Protein AF-0000000080325469 (afdb_homodimer)

Organism: NCBI:txid1503925

pLDDT: mean 95.27, std 6.87, range [43.38, 98.81]

Foldseek 3Di:
DQDPLLVCCVVPNKDFLVVSCVVVVHDSVVSVVVLVVCVVVVQKDWDFADDDPDDTTIIMHGDPNVVPVDDDCVLVVLLVVLVCCCVPVRPVSSLVVLVVVLVVLLVVLLVQCVVPDDLVSSLVSVQVVCVVVPQNWDWDADPQGMKIKGQHDPNLSNCLSPVSNVVSVQVSVCNNSDVQKDKAWDDDVSVPGSIIMIDIDGD/DQDPLLVCCVVPNKDFLVVSCVVVVHDSVVSVVVLVVCVVVVQKDWDFADDDPDDTTIIMHGDPNNVPVDDDCVLVVLLVVLVCCCVPVRPVSSLVVLVVVLVVLLVVLLVQCVVPDDLVSSLVSVQVVCVVVPQNWDWDQDPQGMKIKGQHDPNLSNCLSPVSNVVSVQVSVCNNSDVQKDKAWDDDVSVPGSIIMIDIDGD

Radius of gyration: 25.51 Å; Cα contacts (8 Å, |Δi|>4): 611; chains: 2; bounding box: 55×70×82 Å

Secondary structure (DSSP, 8-state):
---HHHHHHHHH-SB-HHHHHHHHT--HHHHHHHHHHHHHTTSEEEEEE--SSSSPEEEEEE-HHHHTTS---HHHHHHHHHHHHHHHH-HHHHHHHHHHHHHHHHHHHHHHHTT--SHHHHHHHHHHHHHHTTS-EEEEEETTEEEEEES--TTHHHHHH-THHHHHHHHHHHHHH-TTEEEEEEE-GGGT-SSEEEEEEE-/---HHHHHHHHH-SB-HHHHHHHHT--HHHHHHHHHHHHHTTSEEEEEE--SSSSPEEEEEE-HHHHTTS---HHHHHHHHHHHHHHHH-HHHHHHHHHHHHHHHHHHHHHHHTT--SHHHHHHHHHHHHHHTTS-EEEEEETTEEEEEES--TTHHHHHH-THHHHHHHHHHHHHH-TTEEEEEEE-GGGT-SSEEEEEEE-

Nearest PDB structures (foldseek):
  5hli-assembly1_A  TM=6.309E-01  e=1.092E-02  Staphylococcus epidermidis
  5f7q-assembly1_J  TM=6.310E-01  e=1.286E-02  Listeria monocytogenes EGD-e
  4zzl-assembly1_A  TM=5.904E-01  e=2.922E-02  Pseudomonas aeruginosa
  7el3-assembly1_B  TM=5.893E-01  e=3.443E-02  Acinetobacter baumannii
  3r0a-assembly1_A  TM=5.533E-01  e=2.922E-02  Methanosarcina mazei

Sequence (406 aa):
MTNRFLMLLKTRGALTASAIAQELGMTKEGARLQLLKYTDEGLIQSENESSGVGRPKQLFSLTASGNSKFPDTHAELTVKLISMIRSTLGDNALQAIMDVGEQSGKDRYMNELSSINDLEGRVAKLTEIRSLEGYMAEYSKDDDGYLFVENHCPICAAATSCQGFCSGELNVFRFVLGENVDVNRLDHIVSGDRRCSYRINYKMTNRFLMLLKTRGALTASAIAQELGMTKEGARLQLLKYTDEGLIQSENESSGVGRPKQLFSLTASGNSKFPDTHAELTVKLISMIRSTLGDNALQAIMDVGEQSGKDRYMNELSSINDLEGRVAKLTEIRSLEGYMAEYSKDDDGYLFVENHCPICAAATSCQGFCSGELNVFRFVLGENVDVNRLDHIVSGDRRCSYRINYK

InterPro domains:
  IPR036388 Winged helix-like DNA-binding domain superfamily [G3DSA:1.10.10.10] (2-84)
  IPR036390 Winged helix DNA-binding domain superfamily [SSF46785] (6-181)

Solvent-accessible surface area (backbone atoms only — not comparable to full-atom values): 21518 Å² total; per-residue (Å²): 128,84,52,66,68,56,51,48,29,49,70,69,38,65,38,34,50,61,55,49,7,62,75,69,70,50,49,50,66,58,35,45,53,50,50,50,51,37,33,75,69,48,29,32,44,76,46,74,43,78,60,78,92,66,82,56,47,54,31,35,32,66,28,74,62,32,56,63,73,50,75,64,45,25,47,61,48,36,36,51,50,54,52,39,39,36,76,75,64,26,64,66,50,48,49,53,43,49,50,52,54,29,51,52,48,37,54,54,51,36,66,73,40,65,89,49,87,50,67,67,58,38,52,51,50,50,27,51,53,40,32,74,69,46,19,55,36,45,72,48,78,57,98,79,34,34,46,38,38,26,39,37,63,24,51,46,61,41,32,61,72,37,54,61,56,55,53,33,51,52,51,31,52,39,60,67,68,28,91,62,38,43,69,43,78,74,39,40,41,83,78,72,39,85,30,32,29,29,44,35,28,73,105,128,84,52,66,67,58,52,47,29,49,69,67,38,65,38,33,50,62,58,49,8,62,76,68,70,50,50,51,66,58,35,44,53,51,50,50,51,38,36,74,69,48,29,33,44,74,46,75,43,77,59,78,94,64,79,55,47,53,31,34,31,65,30,75,62,32,56,63,72,51,76,63,46,25,47,61,47,38,36,49,49,54,51,39,40,36,74,73,64,26,63,68,52,48,48,52,43,49,50,53,54,30,51,53,48,38,52,54,50,35,66,74,42,65,89,49,85,50,68,67,58,40,51,52,51,50,29,50,52,39,31,74,70,45,19,56,35,44,72,47,77,57,97,79,34,33,45,39,36,27,39,36,63,26,49,45,61,42,32,60,73,37,54,61,56,54,56,33,51,51,50,31,52,37,60,66,67,29,92,62,37,43,71,42,80,75,41,41,42,81,76,72,39,82,29,33,28,30,44,35,30,73,104

Structure (mmCIF, N/CA/C/O backbone):
data_AF-0000000080325469-model_v1
#
loop_
_entity.id
_entity.type
_entity.pdbx_description
1 polymer 'Contig44, whole genome shotgun sequence'
#
loop_
_atom_site.group_PDB
_atom_site.id
_atom_site.type_symbol
_atom_site.label_atom_id
_atom_site.label_alt_id
_atom_site.label_comp_id
_atom_site.label_asym_id
_atom_site.label_entity_id
_atom_site.label_seq_id
_atom_site.pdbx_PDB_ins_code
_atom_site.Cartn_x
_atom_site.Cartn_y
_atom_site.Cartn_z
_atom_site.occupancy
_atom_site.B_iso_or_equiv
_atom_site.auth_seq_id
_atom_site.auth_comp_id
_atom_site.auth_asym_id
_atom_site.auth_atom_id
_atom_site.pdbx_PDB_model_num
ATOM 1 N N . MET A 1 1 ? -15.852 5.043 -0.235 1 43.72 1 MET A N 1
ATOM 2 C CA . MET A 1 1 ? -16.422 6.031 0.672 1 43.72 1 MET A CA 1
ATOM 3 C C . MET A 1 1 ? -16.016 5.754 2.113 1 43.72 1 MET A C 1
ATOM 5 O O . MET A 1 1 ? -16.266 4.672 2.643 1 43.72 1 MET A O 1
ATOM 9 N N . THR A 1 2 ? -14.953 6.426 2.578 1 58.94 2 THR A N 1
ATOM 10 C CA . THR A 1 2 ? -14.539 6.191 3.959 1 58.94 2 THR A CA 1
ATOM 11 C C . THR A 1 2 ? -15.727 6.355 4.91 1 58.94 2 THR A C 1
ATOM 13 O O . THR A 1 2 ? -16.516 7.297 4.773 1 58.94 2 THR A O 1
ATOM 16 N N . ASN A 1 3 ? -16.016 5.332 5.637 1 86.94 3 ASN A N 1
ATOM 17 C CA . ASN A 1 3 ? -17.047 5.281 6.66 1 86.94 3 ASN A CA 1
ATOM 18 C C . ASN A 1 3 ? -16.922 6.434 7.652 1 86.94 3 ASN A C 1
ATOM 20 O O . ASN A 1 3 ? -15.844 6.645 8.219 1 86.94 3 ASN A O 1
ATOM 24 N N . ARG A 1 4 ? -17.906 7.273 7.672 1 93.5 4 ARG A N 1
ATOM 25 C CA . ARG A 1 4 ? -17.875 8.492 8.469 1 93.5 4 ARG A CA 1
ATOM 26 C C . ARG A 1 4 ? -17.516 8.195 9.922 1 93.5 4 ARG A C 1
ATOM 28 O O . ARG A 1 4 ? -16.922 9.031 10.609 1 93.5 4 ARG A O 1
ATOM 35 N N . PHE A 1 5 ? -17.906 7.035 10.367 1 94.69 5 PHE A N 1
ATOM 36 C CA . PHE A 1 5 ? -17.578 6.633 11.727 1 94.69 5 PHE A CA 1
ATOM 37 C C . PHE A 1 5 ? -16.078 6.434 11.883 1 94.69 5 PHE A C 1
ATOM 39 O O . PHE A 1 5 ? -15.469 6.922 12.844 1 94.69 5 PHE A O 1
ATOM 46 N N . LEU A 1 6 ? -15.523 5.758 10.953 1 95.94 6 LEU A N 1
ATOM 47 C CA . LEU A 1 6 ? -14.086 5.5 11.008 1 95.94 6 LEU A CA 1
ATOM 48 C C . LEU A 1 6 ? -13.297 6.797 10.859 1 95.94 6 LEU A C 1
ATOM 50 O O . LEU A 1 6 ? -12.297 7 11.547 1 95.94 6 LEU A O 1
ATOM 54 N N . MET A 1 7 ? -13.773 7.652 9.93 1 96.5 7 MET A N 1
ATOM 55 C CA . MET A 1 7 ? -13.109 8.938 9.703 1 96.5 7 MET A CA 1
ATOM 56 C C . MET A 1 7 ? -13.109 9.773 10.984 1 96.5 7 MET A C 1
ATOM 58 O O . MET A 1 7 ? -12.094 10.383 11.32 1 96.5 7 MET A O 1
ATOM 62 N N . LEU A 1 8 ? -14.25 9.773 11.648 1 96.75 8 LEU A N 1
ATOM 63 C CA . LEU A 1 8 ? -14.367 10.547 12.883 1 96.75 8 LEU A CA 1
ATOM 64 C C . LEU A 1 8 ? -13.391 10.031 13.938 1 96.75 8 LEU A C 1
ATOM 66 O O . LEU A 1 8 ? -12.664 10.812 14.547 1 96.75 8 LEU A O 1
ATOM 70 N N . LEU A 1 9 ? -13.352 8.758 14.133 1 96.75 9 LEU A N 1
ATOM 71 C CA . LEU A 1 9 ? -12.469 8.164 15.125 1 96.75 9 LEU A CA 1
ATOM 72 C C . LEU A 1 9 ? -11.008 8.352 14.734 1 96.75 9 LEU A C 1
ATOM 74 O O . LEU A 1 9 ? -10.141 8.5 15.602 1 96.75 9 LEU A O 1
ATOM 78 N N . LYS A 1 10 ? -10.711 8.344 13.422 1 96.69 10 LYS A N 1
ATOM 79 C CA . LYS A 1 10 ? -9.359 8.57 12.914 1 96.69 10 LYS A CA 1
ATOM 80 C C . LYS A 1 10 ? -8.875 9.977 13.258 1 96.69 10 LYS A C 1
ATOM 82 O O . LYS A 1 10 ? -7.727 10.156 13.672 1 96.69 10 LYS A O 1
ATOM 87 N N . THR A 1 11 ? -9.719 10.93 13.148 1 95.88 11 THR A N 1
ATOM 88 C CA . THR A 1 11 ? -9.297 12.32 13.227 1 95.88 11 THR A CA 1
ATOM 89 C C . THR A 1 11 ? -9.453 12.852 14.648 1 95.88 11 THR A C 1
ATOM 91 O O . THR A 1 11 ? -8.703 13.734 15.078 1 95.88 11 THR A O 1
ATOM 94 N N . ARG A 1 12 ? -10.344 12.281 15.438 1 95.44 12 ARG A N 1
ATOM 95 C CA . ARG A 1 12 ? -10.633 12.844 16.75 1 95.44 12 ARG A CA 1
ATOM 96 C C . ARG A 1 12 ? -10.148 11.93 17.859 1 95.44 12 ARG A C 1
ATOM 98 O O . ARG A 1 12 ? -10.055 12.344 19.031 1 95.44 12 ARG A O 1
ATOM 105 N N . GLY A 1 13 ? -9.805 10.742 17.531 1 95.5 13 GLY A N 1
ATOM 106 C CA . GLY A 1 13 ? -9.43 9.773 18.562 1 95.5 13 GLY A CA 1
ATOM 107 C C . GLY A 1 13 ? -10.625 9.086 19.188 1 95.5 13 GLY A C 1
ATOM 108 O O . GLY A 1 13 ? -11.703 9.039 18.594 1 95.5 13 GLY A O 1
ATOM 109 N N . ALA A 1 14 ? -10.367 8.516 20.359 1 96.31 14 ALA A N 1
ATOM 110 C CA . ALA A 1 14 ? -11.398 7.73 21.047 1 96.31 14 ALA A CA 1
ATOM 111 C C . ALA A 1 14 ? -12.562 8.609 21.469 1 96.31 14 ALA A C 1
ATOM 113 O O . ALA A 1 14 ? -12.367 9.695 22.016 1 96.31 14 ALA A O 1
ATOM 114 N N . LEU A 1 15 ? -13.758 8.125 21.25 1 96.94 15 LEU A N 1
ATOM 115 C CA . LEU A 1 15 ? -14.961 8.883 21.594 1 96.94 15 LEU A CA 1
ATOM 116 C C . LEU A 1 15 ? -16.031 7.969 22.188 1 96.94 15 LEU A C 1
ATOM 118 O O . LEU A 1 15 ? -16.031 6.758 21.938 1 96.94 15 LEU A O 1
ATOM 122 N N . THR A 1 16 ? -16.891 8.555 22.969 1 96 16 THR A N 1
ATOM 123 C CA . THR A 1 16 ? -18.078 7.832 23.438 1 96 16 THR A CA 1
ATOM 124 C C . THR A 1 16 ? -19.141 7.762 22.344 1 96 16 THR A C 1
ATOM 126 O O . THR A 1 16 ? -19.109 8.539 21.391 1 96 16 THR A O 1
ATOM 129 N N . ALA A 1 17 ? -20.062 6.848 22.562 1 95.75 17 ALA A N 1
ATOM 130 C CA . ALA A 1 17 ? -21.172 6.754 21.625 1 95.75 17 ALA A CA 1
ATOM 131 C C . ALA A 1 17 ? -21.953 8.07 21.562 1 95.75 17 ALA A C 1
ATOM 133 O O . ALA A 1 17 ? -22.375 8.492 20.484 1 95.75 17 ALA A O 1
ATOM 134 N N . SER A 1 18 ? -22.125 8.695 22.688 1 95.94 18 SER A N 1
ATOM 135 C CA . SER A 1 18 ? -22.859 9.961 22.766 1 95.94 18 SER A CA 1
ATOM 136 C C . SER A 1 18 ? -22.141 11.055 21.984 1 95.94 18 SER A C 1
ATOM 138 O O . SER A 1 18 ? -22.766 11.812 21.234 1 95.94 18 SER A O 1
ATOM 140 N N . ALA A 1 19 ? -20.891 11.133 22.141 1 96.94 19 ALA A N 1
ATOM 141 C CA . ALA A 1 19 ? -20.094 12.125 21.422 1 96.94 19 ALA A CA 1
ATOM 142 C C . ALA A 1 19 ? -20.156 11.891 19.906 1 96.94 19 ALA A C 1
ATOM 144 O O . ALA A 1 19 ? -20.281 12.844 19.125 1 96.94 19 ALA A O 1
ATOM 145 N N . ILE A 1 20 ? -20.047 10.672 19.484 1 97.19 20 ILE A N 1
ATOM 146 C CA . ILE A 1 20 ? -20.094 10.297 18.062 1 97.19 20 ILE A CA 1
ATOM 147 C C . ILE A 1 20 ? -21.453 10.68 17.484 1 97.19 20 ILE A C 1
ATOM 149 O O . ILE A 1 20 ? -21.531 11.266 16.406 1 97.19 20 ILE A O 1
ATOM 153 N N . ALA A 1 21 ? -22.469 10.359 18.266 1 97.12 21 ALA A N 1
ATOM 154 C CA . ALA A 1 21 ? -23.812 10.703 17.828 1 97.12 21 ALA A CA 1
ATOM 155 C C . ALA A 1 21 ? -23.953 12.211 17.609 1 97.12 21 ALA A C 1
ATOM 157 O O . ALA A 1 21 ? -24.531 12.641 16.609 1 97.12 21 ALA A O 1
ATOM 158 N N . GLN A 1 22 ? -23.469 12.977 18.516 1 97.5 22 GLN A N 1
ATOM 159 C CA . GLN A 1 22 ? -23.531 14.43 18.438 1 97.5 22 GLN A CA 1
ATOM 160 C C . GLN A 1 22 ? -22.766 14.945 17.219 1 97.5 22 GLN A C 1
ATOM 162 O O . GLN A 1 22 ? -23.297 15.758 16.453 1 97.5 22 GLN A O 1
ATOM 167 N N . GLU A 1 23 ? -21.594 14.438 16.969 1 96.62 23 GLU A N 1
ATOM 168 C CA . GLU A 1 23 ? -20.734 14.891 15.875 1 96.62 23 GLU A CA 1
ATOM 169 C C . GLU A 1 23 ? -21.328 14.516 14.516 1 96.62 23 GLU A C 1
ATOM 171 O O . GLU A 1 23 ? -21.172 15.258 13.547 1 96.62 23 GLU A O 1
ATOM 176 N N . LEU A 1 24 ? -21.984 13.375 14.438 1 96.12 24 LEU A N 1
ATOM 177 C CA . LEU A 1 24 ? -22.469 12.867 13.148 1 96.12 24 LEU A CA 1
ATOM 178 C C . LEU A 1 24 ? -23.938 13.211 12.945 1 96.12 24 LEU A C 1
ATOM 180 O O . LEU A 1 24 ? -24.516 12.883 11.906 1 96.12 24 LEU A O 1
ATOM 184 N N . GLY A 1 25 ? -24.484 13.852 13.898 1 96.31 25 GLY A N 1
ATOM 185 C CA . GLY A 1 25 ? -25.875 14.266 13.766 1 96.31 25 GLY A CA 1
ATOM 186 C C . GLY A 1 25 ? -26.844 13.094 13.68 1 96.31 25 GLY A C 1
ATOM 187 O O . GLY A 1 25 ? -27.688 13.047 12.789 1 96.31 25 GLY A O 1
ATOM 188 N N . MET A 1 26 ? -26.75 12.156 14.57 1 96.38 26 MET A N 1
ATOM 189 C CA . MET A 1 26 ? -27.609 10.984 14.594 1 96.38 26 MET A CA 1
ATOM 190 C C . MET A 1 26 ? -28.031 10.641 16.016 1 96.38 26 MET A C 1
ATOM 192 O O . MET A 1 26 ? -27.578 11.281 16.969 1 96.38 26 MET A O 1
ATOM 196 N N . THR A 1 27 ? -28.984 9.758 16.172 1 96.12 27 THR A N 1
ATOM 197 C CA . THR A 1 27 ? -29.422 9.336 17.5 1 96.12 27 THR A CA 1
ATOM 198 C C . THR A 1 27 ? -28.375 8.477 18.188 1 96.12 27 THR A C 1
ATOM 200 O O . THR A 1 27 ? -27.562 7.824 17.516 1 96.12 27 THR A O 1
ATOM 203 N N . LYS A 1 28 ? -28.406 8.594 19.469 1 94.75 28 LYS A N 1
ATOM 204 C CA . LYS A 1 28 ? -27.484 7.758 20.234 1 94.75 28 LYS A CA 1
ATOM 205 C C . LYS A 1 28 ? -27.656 6.281 19.891 1 94.75 28 LYS A C 1
ATOM 207 O O . LYS A 1 28 ? -26.688 5.543 19.766 1 94.75 28 LYS A O 1
ATOM 212 N N . GLU A 1 29 ? -28.875 5.855 19.75 1 93.94 29 GLU A N 1
ATOM 213 C CA . GLU A 1 29 ? -29.141 4.469 19.391 1 93.94 29 GLU A CA 1
ATOM 214 C C . GLU A 1 29 ? -28.625 4.141 18 1 93.94 29 GLU A C 1
ATOM 216 O O . GLU A 1 29 ? -28.062 3.062 17.781 1 93.94 29 GLU A O 1
ATOM 221 N N . GLY A 1 30 ? -28.844 5.016 17.094 1 94.88 30 GLY A N 1
ATOM 222 C CA . GLY A 1 30 ? -28.266 4.844 15.758 1 94.88 30 GLY A CA 1
ATOM 223 C C . GLY A 1 30 ? -26.766 4.707 15.773 1 94.88 30 GLY A C 1
ATOM 224 O O . GLY A 1 30 ? -26.203 3.842 15.086 1 94.88 30 GLY A O 1
ATOM 225 N N . ALA A 1 31 ? -26.125 5.555 16.484 1 96.19 31 ALA A N 1
ATOM 226 C CA . ALA A 1 31 ? -24.672 5.477 16.641 1 96.19 31 ALA A CA 1
ATOM 227 C C . ALA A 1 31 ? -24.266 4.145 17.25 1 96.19 31 ALA A C 1
ATOM 229 O O . ALA A 1 31 ? -23.312 3.508 16.797 1 96.19 31 ALA A O 1
ATOM 230 N N . ARG A 1 32 ? -24.953 3.734 18.297 1 94 32 ARG A N 1
ATOM 231 C CA . ARG A 1 32 ? -24.641 2.49 18.984 1 94 32 ARG A CA 1
ATOM 232 C C . ARG A 1 32 ? -24.734 1.297 18.047 1 94 32 ARG A C 1
ATOM 234 O O . ARG A 1 32 ? -23.891 0.402 18.078 1 94 32 ARG A O 1
ATOM 241 N N . LEU A 1 33 ? -25.719 1.272 17.219 1 95.31 33 LEU A N 1
ATOM 242 C CA . LEU A 1 33 ? -25.906 0.179 16.266 1 95.31 33 LEU A CA 1
ATOM 243 C C . LEU A 1 33 ? -24.766 0.112 15.273 1 95.31 33 LEU A C 1
ATOM 245 O O . LEU A 1 33 ? -24.266 -0.975 14.961 1 95.31 33 LEU A O 1
ATOM 249 N N . GLN A 1 34 ? -24.406 1.228 14.805 1 95.5 34 GLN A N 1
ATOM 250 C CA . GLN A 1 34 ? -23.297 1.268 13.867 1 95.5 34 GLN A CA 1
ATOM 251 C C . GLN A 1 34 ? -21.984 0.854 14.539 1 95.5 34 GLN A C 1
ATOM 253 O O . GLN A 1 34 ? -21.188 0.119 13.953 1 95.5 34 GLN A O 1
ATOM 258 N N . LEU A 1 35 ? -21.781 1.358 15.695 1 95.75 35 LEU A N 1
ATOM 259 C CA . LEU A 1 35 ? -20.578 1.021 16.438 1 95.75 35 LEU A CA 1
ATOM 260 C C . LEU A 1 35 ? -20.5 -0.477 16.703 1 95.75 35 LEU A C 1
ATOM 262 O O . LEU A 1 35 ? -19.422 -1.074 16.641 1 95.75 35 LEU A O 1
ATOM 266 N N . LEU A 1 36 ? -21.625 -1.047 17.031 1 94.94 36 LEU A N 1
ATOM 267 C CA . LEU A 1 36 ? -21.688 -2.492 17.219 1 94.94 36 LEU A CA 1
ATOM 268 C C . LEU A 1 36 ? -21.312 -3.225 15.93 1 94.94 36 LEU A C 1
ATOM 270 O O . LEU A 1 36 ? -20.578 -4.223 15.969 1 94.94 36 LEU A O 1
ATOM 274 N N . LYS A 1 37 ? -21.844 -2.779 14.906 1 96.06 37 LYS A N 1
ATOM 275 C CA . LYS A 1 37 ? -21.547 -3.369 13.602 1 96.06 37 LYS A CA 1
ATOM 276 C C . LYS A 1 37 ? -20.047 -3.348 13.32 1 96.06 37 LYS A C 1
ATOM 278 O O . LYS A 1 37 ? -19.469 -4.375 12.961 1 96.06 37 LYS A O 1
ATOM 283 N N . TYR A 1 38 ? -19.406 -2.211 13.453 1 96.62 38 TYR A N 1
ATOM 284 C CA . TYR A 1 38 ? -17.984 -2.064 13.141 1 96.62 38 TYR A CA 1
ATOM 285 C C . TYR A 1 38 ? -17.125 -2.805 14.164 1 96.62 38 TYR A C 1
ATOM 287 O O . TYR A 1 38 ? -16.016 -3.236 13.852 1 96.62 38 TYR A O 1
ATOM 295 N N . THR A 1 39 ? -17.641 -2.898 15.383 1 96.56 39 THR A N 1
ATOM 296 C CA . THR A 1 39 ? -16.953 -3.725 16.375 1 96.56 39 THR A CA 1
ATOM 297 C C . THR A 1 39 ? -16.984 -5.195 15.969 1 96.56 39 THR A C 1
ATOM 299 O O . THR A 1 39 ? -15.969 -5.887 16.062 1 96.56 39 THR A O 1
ATOM 302 N N . ASP A 1 40 ? -18.094 -5.629 15.484 1 96.5 40 ASP A N 1
ATOM 303 C CA . ASP A 1 40 ? -18.234 -7.004 15.031 1 96.5 40 ASP A CA 1
ATOM 304 C C . ASP A 1 40 ? -17.344 -7.281 13.828 1 96.5 40 ASP A C 1
ATOM 306 O O . ASP A 1 40 ? -16.844 -8.398 13.656 1 96.5 40 ASP A O 1
ATOM 310 N N . GLU A 1 41 ? -17.156 -6.262 13.102 1 95.69 41 GLU A N 1
ATOM 311 C CA . GLU A 1 41 ? -16.297 -6.383 11.93 1 95.69 41 GLU A CA 1
ATOM 312 C C . GLU A 1 41 ? -14.828 -6.281 12.305 1 95.69 41 GLU A C 1
ATOM 314 O O . GLU A 1 41 ? -13.953 -6.449 11.461 1 95.69 41 GLU A O 1
ATOM 319 N N . GLY A 1 42 ? -14.539 -5.93 13.508 1 97.31 42 GLY A N 1
ATOM 320 C CA . GLY A 1 42 ? -13.172 -5.871 14.008 1 97.31 42 GLY A CA 1
ATOM 321 C C . GLY A 1 42 ? -12.477 -4.562 13.695 1 97.31 42 GLY A C 1
ATOM 322 O O . GLY A 1 42 ? -11.258 -4.449 13.836 1 97.31 42 GLY A O 1
ATOM 323 N N . LEU A 1 43 ? -13.18 -3.543 13.25 1 97 43 LEU A N 1
ATOM 324 C CA . LEU A 1 43 ? -12.594 -2.277 12.812 1 97 43 LEU A CA 1
ATOM 325 C C . LEU A 1 43 ? -12.5 -1.296 13.977 1 97 43 LEU A C 1
ATOM 327 O O . LEU A 1 43 ? -11.68 -0.379 13.961 1 97 43 LEU A O 1
ATOM 331 N N . ILE A 1 44 ? -13.359 -1.506 15 1 97.12 44 ILE A N 1
ATOM 332 C CA . ILE A 1 44 ? -13.453 -0.63 16.156 1 97.12 44 ILE A CA 1
ATOM 333 C C . ILE A 1 44 ? -13.391 -1.462 17.438 1 97.12 44 ILE A C 1
ATOM 335 O O . ILE A 1 44 ? -13.828 -2.615 17.453 1 97.12 44 ILE A O 1
ATOM 339 N N . GLN A 1 45 ? -12.781 -0.909 18.406 1 97.75 45 GLN A N 1
ATOM 340 C CA . GLN A 1 45 ? -12.758 -1.513 19.734 1 97.75 45 GLN A CA 1
ATOM 341 C C . GLN A 1 45 ? -13.266 -0.534 20.797 1 97.75 45 GLN A C 1
ATOM 343 O O . GLN A 1 45 ? -13.367 0.667 20.547 1 97.75 45 GLN A O 1
ATOM 348 N N . SER A 1 46 ? -13.641 -1.095 22 1 95.62 46 SER A N 1
ATOM 349 C CA . SER A 1 46 ? -14.117 -0.25 23.094 1 95.62 46 SER A CA 1
ATOM 350 C C . SER A 1 46 ? -13.367 -0.54 24.391 1 95.62 46 SER A C 1
ATOM 352 O O . SER A 1 46 ? -12.914 -1.664 24.609 1 95.62 46 SER A O 1
ATOM 354 N N . GLU A 1 47 ? -13.094 0.48 25.109 1 93.81 47 GLU A N 1
ATOM 355 C CA . GLU A 1 47 ? -12.516 0.392 26.453 1 93.81 47 GLU A CA 1
ATOM 356 C C . GLU A 1 47 ? -13.32 1.207 27.453 1 93.81 47 GLU A C 1
ATOM 358 O O . GLU A 1 47 ? -13.844 2.271 27.125 1 93.81 47 GLU A O 1
ATOM 363 N N . ASN A 1 48 ? -13.445 0.626 28.656 1 90.44 48 ASN A N 1
ATOM 364 C CA . ASN A 1 48 ? -14.133 1.336 29.734 1 90.44 48 ASN A CA 1
ATOM 365 C C . ASN A 1 48 ? -13.188 2.252 30.5 1 90.44 48 ASN A C 1
ATOM 367 O O . ASN A 1 48 ? -12.07 1.851 30.844 1 90.44 48 ASN A O 1
ATOM 371 N N . GLU A 1 49 ? -13.469 3.426 30.516 1 82.69 49 GLU A N 1
ATOM 372 C CA . GLU A 1 49 ? -12.719 4.371 31.344 1 82.69 49 GLU A CA 1
ATOM 373 C C . GLU A 1 49 ? -13.484 4.715 32.625 1 82.69 49 GLU A C 1
ATOM 375 O O . GLU A 1 49 ? -14.648 5.102 32.562 1 82.69 49 GLU A O 1
ATOM 380 N N . SER A 1 50 ? -12.891 4.27 33.781 1 76 50 SER A N 1
ATOM 381 C CA . SER A 1 50 ? -13.516 4.523 35.094 1 76 50 SER A CA 1
ATOM 382 C C . SER A 1 50 ? -13.289 5.961 35.531 1 76 50 SER A C 1
ATOM 384 O O . SER A 1 50 ? -12.156 6.441 35.562 1 76 50 SER A O 1
ATOM 386 N N . SER A 1 51 ? -14.109 6.789 35.25 1 63.03 51 SER A N 1
ATOM 387 C CA . SER A 1 51 ? -13.977 8.133 35.812 1 63.03 51 SER A CA 1
ATOM 388 C C . SER A 1 51 ? -14.703 8.25 37.156 1 63.03 51 SER A C 1
ATOM 390 O O . SER A 1 51 ? -15.922 8.438 37.188 1 63.03 51 SER A O 1
ATOM 392 N N . GLY A 1 52 ? -14.008 8.047 38.188 1 66 52 GLY A N 1
ATOM 393 C CA . GLY A 1 52 ? -14.516 8.242 39.562 1 66 52 GLY A CA 1
ATOM 394 C C . GLY A 1 52 ? -15.891 7.633 39.75 1 66 52 GLY A C 1
ATOM 395 O O . GLY A 1 52 ? -16.156 6.523 39.281 1 66 52 GLY A O 1
ATOM 396 N N . VAL A 1 53 ? -16.906 8.547 40.5 1 68.31 53 VAL A N 1
ATOM 397 C CA . VAL A 1 53 ? -18.266 8.188 40.906 1 68.31 53 VAL A CA 1
ATOM 398 C C . VAL A 1 53 ? -19.188 8.195 39.688 1 68.31 53 VAL A C 1
ATOM 400 O O . VAL A 1 53 ? -1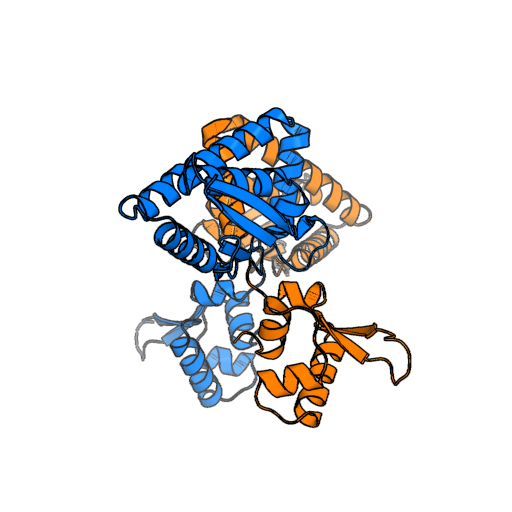9.219 9.18 38.938 1 68.31 53 VAL A O 1
ATOM 403 N N . GLY A 1 54 ? -19.719 6.984 39.094 1 70.38 54 GLY A N 1
ATOM 404 C CA . GLY A 1 54 ? -20.688 6.824 38.031 1 70.38 54 GLY A CA 1
ATOM 405 C C . GLY A 1 54 ? -20.375 5.668 37.094 1 70.38 54 GLY A C 1
ATOM 406 O O . GLY A 1 54 ? -19.406 4.934 37.312 1 70.38 54 GLY A O 1
ATOM 407 N N . ARG A 1 55 ? -21.297 5.473 36.125 1 72.19 55 ARG A N 1
ATOM 408 C CA . ARG A 1 55 ? -21.125 4.398 35.156 1 72.19 55 ARG A CA 1
ATOM 409 C C . ARG A 1 55 ? -19.891 4.613 34.312 1 72.19 55 ARG A C 1
ATOM 411 O O . ARG A 1 55 ? -19.609 5.734 33.875 1 72.19 55 ARG A O 1
ATOM 418 N N . PRO A 1 56 ? -19.094 3.732 34.25 1 83.88 56 PRO A N 1
ATOM 419 C CA . PRO A 1 56 ? -17.891 3.836 33.438 1 83.88 56 PRO A CA 1
ATOM 420 C C . PRO A 1 56 ? -18.203 4.285 32 1 83.88 56 PRO A C 1
ATOM 422 O O . PRO A 1 56 ? -19.234 3.912 31.438 1 83.88 56 PRO A O 1
ATOM 425 N N . LYS A 1 57 ? -17.531 5.305 31.516 1 88.62 57 LYS A N 1
ATOM 426 C CA . LYS A 1 57 ? -17.672 5.738 30.125 1 88.62 57 LYS A CA 1
ATOM 427 C C . LYS A 1 57 ? -16.969 4.77 29.172 1 88.62 57 LYS A C 1
ATOM 429 O O . LYS A 1 57 ? -15.844 4.344 29.438 1 88.62 57 LYS A O 1
ATOM 434 N N . GLN A 1 58 ? -17.781 4.328 28.188 1 92.94 58 GLN A N 1
ATOM 435 C CA . GLN A 1 58 ? -17.203 3.463 27.156 1 92.94 58 GLN A CA 1
ATOM 436 C C . GLN A 1 58 ? -16.641 4.281 26 1 92.94 58 GLN A C 1
ATOM 438 O O . GLN A 1 58 ? -17.359 5.078 25.391 1 92.94 58 GLN A O 1
ATOM 443 N N . LEU A 1 59 ? -15.391 4.145 25.766 1 96.38 59 LEU A N 1
ATOM 444 C CA . LEU A 1 59 ? -14.727 4.848 24.672 1 96.38 59 LEU A CA 1
ATOM 445 C C . LEU A 1 59 ? -14.461 3.912 23.5 1 96.38 59 LEU A C 1
ATOM 447 O O . LEU A 1 59 ? -14.008 2.781 23.688 1 96.38 59 LEU A O 1
ATOM 451 N N . PHE A 1 60 ? -14.781 4.438 22.328 1 97.06 60 PHE A N 1
ATOM 452 C CA . PHE A 1 60 ? -14.562 3.676 21.109 1 97.06 60 PHE A CA 1
ATOM 453 C C . PHE A 1 60 ? -13.375 4.227 20.328 1 97.06 60 PHE A C 1
ATOM 455 O O . PHE A 1 60 ? -13.188 5.441 20.25 1 97.06 60 PHE A O 1
ATOM 462 N N . SER A 1 61 ? -12.531 3.312 19.797 1 97.12 61 SER A N 1
ATOM 463 C CA . SER A 1 61 ? -11.375 3.701 19 1 97.12 61 SER A CA 1
ATOM 464 C C . SER A 1 61 ? -11.125 2.723 17.859 1 97.12 61 SER A C 1
ATOM 466 O O . SER A 1 61 ? -11.719 1.642 17.828 1 97.12 61 SER A O 1
ATOM 468 N N . LEU A 1 62 ? -10.312 3.146 16.906 1 96.38 62 LEU A N 1
ATOM 469 C CA . LEU A 1 62 ? -9.969 2.285 15.781 1 96.38 62 LEU A CA 1
ATOM 470 C C . LEU A 1 62 ? -9.023 1.167 16.219 1 96.38 62 LEU A C 1
ATOM 472 O O . LEU A 1 62 ? -8.125 1.391 17.031 1 96.38 62 LEU A O 1
ATOM 476 N N . THR A 1 63 ? -9.266 -0.016 15.719 1 95.19 63 THR A N 1
ATOM 477 C CA . THR A 1 63 ? -8.281 -1.085 15.805 1 95.19 63 THR A CA 1
ATOM 478 C C . THR A 1 63 ? -7.223 -0.937 14.719 1 95.19 63 THR A C 1
ATOM 480 O O . THR A 1 63 ? -7.305 -0.031 13.883 1 95.19 63 THR A O 1
ATOM 483 N N . ALA A 1 64 ? -6.207 -1.873 14.781 1 91.25 64 ALA A N 1
ATOM 484 C CA . ALA A 1 64 ? -5.238 -1.921 13.688 1 91.25 64 ALA A CA 1
ATOM 485 C C . ALA A 1 64 ? -5.934 -2.176 12.352 1 91.25 64 ALA A C 1
ATOM 487 O O . ALA A 1 64 ? -5.578 -1.568 11.336 1 91.25 64 ALA A O 1
ATOM 488 N N . SER A 1 65 ? -6.891 -3.049 12.352 1 93.88 65 SER A N 1
ATOM 489 C CA . SER A 1 65 ? -7.668 -3.35 11.148 1 93.88 65 SER A CA 1
ATOM 490 C C . SER A 1 65 ? -8.453 -2.133 10.68 1 93.88 65 SER A C 1
ATOM 492 O O . SER A 1 65 ? -8.555 -1.877 9.477 1 93.88 65 SER A O 1
ATOM 494 N N . GLY A 1 66 ? -9 -1.395 11.609 1 94.56 66 GLY A N 1
ATOM 495 C CA . GLY A 1 66 ? -9.68 -0.153 11.266 1 94.56 66 GLY A CA 1
ATOM 496 C C . GLY A 1 66 ? -8.758 0.867 10.625 1 94.56 66 GLY A C 1
ATOM 497 O O . GLY A 1 66 ? -9.117 1.491 9.625 1 94.56 66 GLY A O 1
ATOM 498 N N . ASN A 1 67 ? -7.578 0.997 11.18 1 93.25 67 ASN A N 1
ATOM 499 C CA . ASN A 1 67 ? -6.59 1.922 10.633 1 93.25 67 ASN A CA 1
ATOM 500 C C . ASN A 1 67 ? -6.16 1.52 9.227 1 93.25 67 ASN A C 1
ATOM 502 O O . ASN A 1 67 ? -5.867 2.379 8.391 1 93.25 67 ASN A O 1
ATOM 506 N N . SER A 1 68 ? -6.172 0.263 8.93 1 90.62 68 SER A N 1
ATOM 507 C CA . SER A 1 68 ? -5.723 -0.251 7.641 1 90.62 68 SER A CA 1
ATOM 508 C C . SER A 1 68 ? -6.734 0.053 6.543 1 90.62 68 SER A C 1
ATOM 510 O O . SER A 1 68 ? -6.457 -0.151 5.359 1 90.62 68 SER A O 1
ATOM 512 N N . LYS A 1 69 ? -7.898 0.565 6.918 1 92.81 69 LYS A N 1
ATOM 513 C CA . LYS A 1 69 ? -8.906 0.949 5.934 1 92.81 69 LYS A CA 1
ATOM 514 C C . LYS A 1 69 ? -8.57 2.297 5.301 1 92.81 69 LYS A C 1
ATOM 516 O O . LYS A 1 69 ? -9.156 2.674 4.285 1 92.81 69 LYS A O 1
ATOM 521 N N . PHE A 1 70 ? -7.637 2.969 5.84 1 94.44 70 PHE A N 1
ATOM 522 C CA . PHE A 1 70 ? -7.176 4.227 5.266 1 94.44 70 PHE A CA 1
ATOM 523 C C . PHE A 1 70 ? -6.012 3.988 4.312 1 94.44 70 PHE A C 1
ATOM 525 O O . PHE A 1 70 ? -5.184 3.104 4.539 1 94.44 70 PHE A O 1
ATOM 532 N N . PRO A 1 71 ? -5.996 4.789 3.221 1 92.19 71 PRO A N 1
ATOM 533 C CA . PRO A 1 71 ? -5.012 4.527 2.17 1 92.19 71 PRO A CA 1
ATOM 534 C C . PRO A 1 71 ? -3.572 4.73 2.646 1 92.19 71 PRO A C 1
ATOM 536 O O . PRO A 1 71 ? -3.324 5.535 3.547 1 92.19 71 PRO A O 1
ATOM 539 N N . ASP A 1 72 ? -2.705 3.924 2.057 1 95.5 72 ASP A N 1
ATOM 540 C CA . ASP A 1 72 ? -1.283 4.168 2.277 1 95.5 72 ASP A CA 1
ATOM 541 C C . ASP A 1 72 ? -0.563 4.441 0.958 1 95.5 72 ASP A C 1
ATOM 543 O O . ASP A 1 72 ? -1.17 4.371 -0.113 1 95.5 72 ASP A O 1
ATOM 547 N N . THR A 1 73 ? 0.641 4.871 1.023 1 97.25 73 THR A N 1
ATOM 548 C CA . THR A 1 73 ? 1.401 5.234 -0.167 1 97.25 73 THR A CA 1
ATOM 549 C C . THR A 1 73 ? 2.705 4.445 -0.238 1 97.25 73 THR A C 1
ATOM 551 O O . THR A 1 73 ? 3.725 4.957 -0.705 1 97.25 73 THR A O 1
ATOM 554 N N . HIS A 1 74 ? 2.684 3.227 0.284 1 97.88 74 HIS A N 1
ATOM 555 C CA . HIS A 1 74 ? 3.902 2.424 0.299 1 97.88 74 HIS A CA 1
ATOM 556 C C . HIS A 1 74 ? 4.32 2.029 -1.113 1 97.88 74 HIS 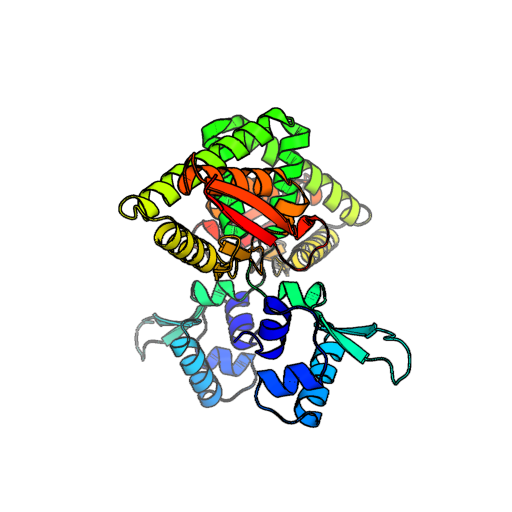A C 1
ATOM 558 O O . HIS A 1 74 ? 5.504 1.821 -1.381 1 97.88 74 HIS A O 1
ATOM 564 N N . ALA A 1 75 ? 3.34 1.891 -2.012 1 97.56 75 ALA A N 1
ATOM 565 C CA . ALA A 1 75 ? 3.701 1.624 -3.402 1 97.56 75 ALA A CA 1
ATOM 566 C C . ALA A 1 75 ? 4.598 2.727 -3.957 1 97.56 75 ALA A C 1
ATOM 568 O O . ALA A 1 75 ? 5.668 2.449 -4.508 1 97.56 75 ALA A O 1
ATOM 569 N N . GLU A 1 76 ? 4.191 3.93 -3.771 1 97.38 76 GLU A N 1
ATOM 570 C CA . GLU A 1 76 ? 4.973 5.078 -4.223 1 97.38 76 GLU A CA 1
ATOM 571 C C . GLU A 1 76 ? 6.312 5.156 -3.5 1 97.38 76 GLU A C 1
ATOM 573 O O . GLU A 1 76 ? 7.344 5.426 -4.117 1 97.38 76 GLU A O 1
ATOM 578 N N . LEU A 1 77 ? 6.27 4.895 -2.225 1 97.88 77 LEU A N 1
ATOM 579 C CA . LEU A 1 77 ? 7.5 4.934 -1.439 1 97.88 77 LEU A CA 1
ATOM 580 C C . LEU A 1 77 ? 8.484 3.871 -1.922 1 97.88 77 LEU A C 1
ATOM 582 O O . LEU A 1 77 ? 9.688 4.125 -1.999 1 97.88 77 LEU A O 1
ATOM 586 N N . THR A 1 78 ? 7.98 2.721 -2.189 1 98.06 78 THR A N 1
ATOM 587 C CA . THR A 1 78 ? 8.828 1.629 -2.656 1 98.06 78 THR A CA 1
ATOM 588 C C . THR A 1 78 ? 9.539 2.014 -3.949 1 98.06 78 THR A C 1
ATOM 590 O O . THR A 1 78 ? 10.75 1.795 -4.086 1 98.06 78 THR A O 1
ATOM 593 N N . VAL A 1 79 ? 8.844 2.578 -4.84 1 98 79 VAL A N 1
ATOM 594 C CA . VAL A 1 79 ? 9.422 3.018 -6.105 1 98 79 VAL A CA 1
ATOM 595 C C . VAL A 1 79 ? 10.484 4.082 -5.844 1 98 79 VAL A C 1
ATOM 597 O O . VAL A 1 79 ? 11.57 4.039 -6.434 1 98 79 VAL A O 1
ATOM 600 N N . LYS A 1 80 ? 10.203 5 -4.965 1 97.06 80 LYS A N 1
ATOM 601 C CA . LYS A 1 80 ? 11.156 6.043 -4.598 1 97.06 80 LYS A CA 1
ATOM 602 C C . LYS A 1 80 ? 12.422 5.441 -3.994 1 97.06 80 LYS A C 1
ATOM 604 O O . LYS A 1 80 ? 13.539 5.855 -4.328 1 97.06 80 LYS A O 1
ATOM 609 N N . LEU A 1 81 ? 12.25 4.48 -3.15 1 96.88 81 LEU A N 1
ATOM 610 C CA . LEU A 1 81 ? 13.383 3.83 -2.5 1 96.88 81 LEU A CA 1
ATOM 611 C C . LEU A 1 81 ? 14.273 3.135 -3.523 1 96.88 81 LEU A C 1
ATOM 613 O O . LEU A 1 81 ? 15.5 3.252 -3.467 1 96.88 81 LEU A O 1
ATOM 617 N N . ILE A 1 82 ? 13.672 2.426 -4.406 1 97.44 82 ILE A N 1
ATOM 618 C CA . ILE A 1 82 ? 14.414 1.745 -5.465 1 97.44 82 ILE A CA 1
ATOM 619 C C . ILE A 1 82 ? 15.234 2.76 -6.258 1 97.44 82 ILE A C 1
ATOM 621 O O . ILE A 1 82 ? 16.422 2.561 -6.484 1 97.44 82 ILE A O 1
ATOM 625 N N . SER A 1 83 ? 14.586 3.842 -6.652 1 97.25 83 SER A N 1
ATOM 626 C CA . SER A 1 83 ? 15.25 4.891 -7.418 1 97.25 83 SER A CA 1
ATOM 627 C C . SER A 1 83 ? 16.391 5.508 -6.625 1 97.25 83 SER A C 1
ATOM 629 O O . SER A 1 83 ? 17.469 5.758 -7.176 1 97.25 83 SER A O 1
ATOM 631 N N . MET A 1 84 ? 16.172 5.73 -5.375 1 95.56 84 MET A N 1
ATOM 632 C CA . MET A 1 84 ? 17.188 6.34 -4.52 1 95.56 84 MET A CA 1
ATOM 633 C C . MET A 1 84 ? 18.359 5.398 -4.332 1 95.56 84 MET A C 1
ATOM 635 O O . MET A 1 84 ? 19.516 5.836 -4.32 1 95.56 84 MET A O 1
ATOM 639 N N . ILE A 1 85 ? 18.125 4.141 -4.148 1 96.25 85 ILE A N 1
ATOM 640 C CA . ILE A 1 85 ? 19.203 3.162 -4.039 1 96.25 85 ILE A CA 1
ATOM 641 C C . ILE A 1 85 ? 20.078 3.207 -5.297 1 96.25 85 ILE A C 1
ATOM 643 O O . ILE A 1 85 ? 21.297 3.299 -5.207 1 96.25 85 ILE A O 1
ATOM 647 N N . ARG A 1 86 ? 19.422 3.188 -6.426 1 95.88 86 ARG A N 1
ATOM 648 C CA . ARG A 1 86 ? 20.141 3.182 -7.699 1 95.88 86 ARG A CA 1
ATOM 649 C C . ARG A 1 86 ? 20.969 4.445 -7.867 1 95.88 86 ARG A C 1
ATOM 651 O O . ARG A 1 86 ? 22.141 4.379 -8.242 1 95.88 86 ARG A O 1
ATOM 658 N N . SER A 1 87 ? 20.375 5.59 -7.531 1 95.25 87 SER A N 1
ATOM 659 C CA . SER A 1 87 ? 21.031 6.867 -7.781 1 95.25 87 SER A CA 1
ATOM 660 C C . SER A 1 87 ? 22.109 7.141 -6.754 1 95.25 87 SER A C 1
ATOM 662 O O . SER A 1 87 ? 23.125 7.777 -7.062 1 95.25 87 SER A O 1
ATOM 664 N N . THR A 1 88 ? 21.984 6.633 -5.539 1 95.5 88 THR A N 1
ATOM 665 C CA . THR A 1 88 ? 22.906 6.949 -4.445 1 95.5 88 THR A CA 1
ATOM 666 C C . THR A 1 88 ? 23.984 5.883 -4.324 1 95.5 88 THR A C 1
ATOM 668 O O . THR A 1 88 ? 25.156 6.203 -4.059 1 95.5 88 THR A O 1
ATOM 671 N N . LEU A 1 89 ? 23.578 4.629 -4.535 1 95.5 89 LEU A N 1
ATOM 672 C CA . LEU A 1 89 ? 24.5 3.541 -4.219 1 95.5 89 LEU A CA 1
ATOM 673 C C . LEU A 1 89 ? 24.891 2.768 -5.477 1 95.5 89 LEU A C 1
ATOM 675 O O . LEU A 1 89 ? 25.844 2.002 -5.469 1 95.5 89 LEU A O 1
ATOM 679 N N . GLY A 1 90 ? 24.078 2.873 -6.527 1 96.19 90 GLY A N 1
ATOM 680 C CA . GLY A 1 90 ? 24.406 2.254 -7.805 1 96.19 90 GLY A CA 1
ATOM 681 C C . GLY A 1 90 ? 23.625 0.976 -8.055 1 96.19 90 GLY A C 1
ATOM 682 O O . GLY A 1 90 ? 22.984 0.438 -7.145 1 96.19 90 GLY A O 1
ATOM 683 N N . ASP A 1 91 ? 23.719 0.471 -9.297 1 96.31 91 ASP A N 1
ATOM 684 C CA . ASP A 1 91 ? 22.984 -0.703 -9.742 1 96.31 91 ASP A CA 1
ATOM 685 C C . ASP A 1 91 ? 23.469 -1.964 -9.031 1 96.31 91 ASP A C 1
ATOM 687 O O . ASP A 1 91 ? 22.672 -2.879 -8.773 1 96.31 91 ASP A O 1
ATOM 691 N N . ASN A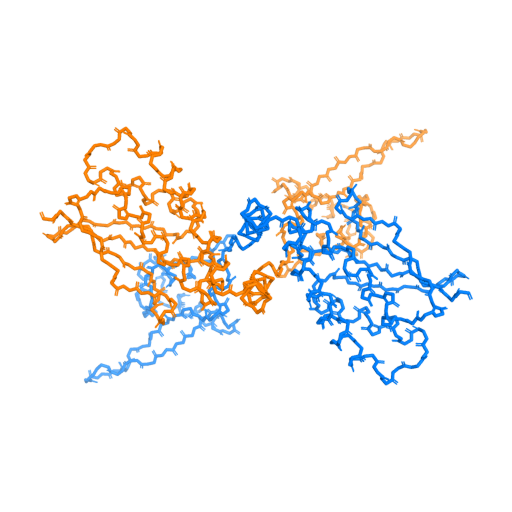 1 92 ? 24.703 -1.962 -8.75 1 96.69 92 ASN A N 1
ATOM 692 C CA . ASN A 1 92 ? 25.266 -3.129 -8.07 1 96.69 92 ASN A CA 1
ATOM 693 C C . ASN A 1 92 ? 24.672 -3.297 -6.672 1 96.69 92 ASN A C 1
ATOM 695 O O . ASN A 1 92 ? 24.422 -4.422 -6.223 1 96.69 92 ASN A O 1
ATOM 699 N N . ALA A 1 93 ? 24.5 -2.199 -6.016 1 96.25 93 ALA A N 1
ATOM 700 C CA . ALA A 1 93 ? 23.875 -2.236 -4.695 1 96.25 93 ALA A CA 1
ATOM 701 C C . ALA A 1 93 ? 22.453 -2.754 -4.77 1 96.25 93 ALA A C 1
ATOM 703 O O . ALA A 1 93 ? 22.031 -3.584 -3.957 1 96.25 93 ALA A O 1
ATOM 704 N N . LEU A 1 94 ? 21.719 -2.279 -5.746 1 96.81 94 LEU A N 1
ATOM 705 C CA . LEU A 1 94 ? 20.359 -2.746 -5.945 1 96.81 94 LEU A CA 1
ATOM 706 C C . LEU A 1 94 ? 20.328 -4.242 -6.234 1 96.81 94 LEU A C 1
ATOM 708 O O . LEU A 1 94 ? 19.5 -4.973 -5.684 1 96.81 94 LEU A O 1
ATOM 712 N N . GLN A 1 95 ? 21.266 -4.703 -7.055 1 97 95 GLN A N 1
ATOM 713 C CA . GLN A 1 95 ? 21.344 -6.121 -7.379 1 97 95 GLN A CA 1
ATOM 714 C C . GLN A 1 95 ? 21.641 -6.957 -6.137 1 97 95 GLN A C 1
ATOM 716 O O . GLN A 1 95 ? 21.078 -8.039 -5.957 1 97 95 GLN A O 1
ATOM 721 N N . ALA A 1 96 ? 22.531 -6.434 -5.352 1 96.88 96 ALA A N 1
ATOM 722 C CA . ALA A 1 96 ? 22.875 -7.141 -4.125 1 96.88 96 ALA A CA 1
ATOM 723 C C . ALA A 1 96 ? 21.656 -7.316 -3.227 1 96.88 96 ALA A C 1
ATOM 725 O O . ALA A 1 96 ? 21.484 -8.375 -2.615 1 96.88 96 ALA A O 1
ATOM 726 N N . ILE A 1 97 ? 20.859 -6.328 -3.121 1 96.5 97 ILE A N 1
ATOM 727 C CA . ILE A 1 97 ? 19.625 -6.379 -2.328 1 96.5 97 ILE A CA 1
ATOM 728 C C . ILE A 1 97 ? 18.672 -7.406 -2.924 1 96.5 97 ILE A C 1
ATOM 730 O O . ILE A 1 97 ? 18.078 -8.211 -2.197 1 96.5 97 ILE A O 1
ATOM 734 N N . MET A 1 98 ? 18.484 -7.367 -4.211 1 95.75 98 MET A N 1
ATOM 735 C CA . MET A 1 98 ? 17.594 -8.305 -4.895 1 95.75 98 MET A CA 1
ATOM 736 C C . MET A 1 98 ? 18.047 -9.742 -4.664 1 95.75 98 MET A C 1
ATOM 738 O O . MET A 1 98 ? 17.219 -10.641 -4.492 1 95.75 98 MET A O 1
ATOM 742 N N . ASP A 1 99 ? 19.391 -9.938 -4.691 1 97.25 99 ASP A N 1
ATOM 743 C CA . ASP A 1 99 ? 19.953 -11.266 -4.496 1 97.25 99 ASP A CA 1
ATOM 744 C C . ASP A 1 99 ? 19.609 -11.82 -3.115 1 97.25 99 ASP A C 1
ATOM 746 O O . ASP A 1 99 ? 19.328 -13.008 -2.969 1 97.25 99 ASP A O 1
ATOM 750 N N . VAL A 1 100 ? 19.703 -10.992 -2.146 1 96.5 100 VAL A N 1
ATOM 751 C CA . VAL A 1 100 ? 19.359 -11.391 -0.787 1 96.5 100 VAL A CA 1
ATOM 752 C C . VAL A 1 100 ? 17.891 -11.781 -0.718 1 96.5 100 VAL A C 1
ATOM 754 O O . VAL A 1 100 ? 17.531 -12.789 -0.099 1 96.5 100 VAL A O 1
ATOM 757 N N . GLY A 1 101 ? 17.016 -10.953 -1.301 1 96.06 101 GLY A N 1
ATOM 758 C CA . GLY A 1 101 ? 15.602 -11.273 -1.366 1 96.06 101 GLY A CA 1
ATOM 759 C C . GLY A 1 101 ? 15.312 -12.586 -2.066 1 96.06 101 GLY A C 1
ATOM 760 O O . GLY A 1 101 ? 14.484 -13.375 -1.607 1 96.06 101 GLY A O 1
ATOM 761 N N . GLU A 1 102 ? 15.992 -12.789 -3.137 1 97.75 102 GLU A N 1
ATOM 762 C CA . GLU A 1 102 ? 15.828 -14.031 -3.895 1 97.75 102 GLU A CA 1
ATOM 763 C C . GLU A 1 102 ? 16.234 -15.242 -3.062 1 97.75 102 GLU A C 1
ATOM 765 O O . GLU A 1 102 ? 15.508 -16.25 -3.027 1 97.75 102 GLU A O 1
ATOM 770 N N . GLN A 1 103 ? 17.406 -15.141 -2.396 1 97.81 103 GLN A N 1
ATOM 771 C CA . GLN A 1 103 ? 17.891 -16.25 -1.578 1 97.81 103 GLN A CA 1
ATOM 772 C C . GLN A 1 103 ? 16.922 -16.547 -0.437 1 97.81 103 GLN A C 1
ATOM 774 O O . GLN A 1 103 ? 16.641 -17.703 -0.14 1 97.81 103 GLN A O 1
ATOM 779 N N . SER A 1 104 ? 16.438 -15.531 0.183 1 97 104 SER A N 1
ATOM 780 C CA . SER A 1 104 ? 15.438 -15.695 1.231 1 97 104 SER A CA 1
ATOM 781 C C . SER A 1 104 ? 14.195 -16.406 0.701 1 97 104 SER A C 1
ATOM 783 O O . SER A 1 104 ? 13.625 -17.266 1.375 1 97 104 SER A O 1
ATOM 785 N N . GLY A 1 105 ? 13.719 -16 -0.471 1 97.25 105 GLY A N 1
ATOM 786 C CA . GLY A 1 105 ? 12.594 -16.656 -1.119 1 97.25 105 GLY A CA 1
ATOM 787 C C . GLY A 1 105 ? 12.852 -18.125 -1.406 1 97.25 105 GLY A C 1
ATOM 788 O O . GLY A 1 105 ? 12 -18.984 -1.146 1 97.25 105 GLY A O 1
ATOM 789 N N . LYS A 1 106 ? 14.039 -18.422 -1.941 1 98.38 106 LYS A N 1
ATOM 790 C CA . LYS A 1 106 ? 14.422 -19.812 -2.215 1 98.38 106 LYS A CA 1
ATOM 791 C C . LYS A 1 106 ? 14.344 -20.656 -0.95 1 98.38 106 LYS A C 1
ATOM 793 O O . LYS A 1 106 ? 13.758 -21.734 -0.958 1 98.38 106 LYS A O 1
ATOM 798 N N . ASP A 1 107 ? 14.891 -20.125 0.119 1 98.31 107 ASP A N 1
ATOM 799 C CA . ASP A 1 107 ? 14.922 -20.844 1.383 1 98.31 107 ASP A CA 1
ATOM 800 C C . ASP A 1 107 ? 13.508 -21.094 1.909 1 98.31 107 ASP A C 1
ATOM 802 O O . ASP A 1 107 ? 13.164 -22.203 2.293 1 98.31 107 ASP A O 1
ATOM 806 N N . ARG A 1 108 ? 12.734 -20.109 1.909 1 97.94 108 ARG A N 1
ATOM 807 C CA . ARG A 1 108 ? 11.375 -20.203 2.436 1 97.94 108 ARG A CA 1
ATOM 808 C C . ARG A 1 108 ? 10.547 -21.188 1.622 1 97.94 108 ARG A C 1
ATOM 810 O O . ARG A 1 108 ? 9.875 -22.062 2.186 1 97.94 108 ARG A O 1
ATOM 817 N N . TYR A 1 109 ? 10.57 -21.047 0.287 1 98.38 109 TYR A N 1
ATOM 818 C CA . TYR A 1 109 ? 9.773 -21.906 -0.576 1 98.38 109 TYR A CA 1
ATOM 819 C C . TYR A 1 109 ? 10.25 -23.344 -0.502 1 98.38 109 TYR A C 1
ATOM 821 O O . TYR A 1 109 ? 9.445 -24.281 -0.491 1 98.38 109 TYR A O 1
ATOM 829 N N . MET A 1 110 ? 11.562 -23.531 -0.458 1 97.62 110 MET A N 1
ATOM 830 C CA . MET A 1 110 ? 12.102 -24.891 -0.367 1 97.62 110 MET A CA 1
ATOM 831 C C . MET A 1 110 ? 11.648 -25.562 0.92 1 97.62 110 MET A C 1
ATOM 833 O O . MET A 1 110 ? 11.367 -26.766 0.927 1 97.62 110 MET A O 1
ATOM 837 N N . ASN A 1 111 ? 11.633 -24.766 1.979 1 98.12 111 ASN A N 1
ATOM 838 C CA . ASN A 1 111 ? 11.156 -25.312 3.246 1 98.12 111 ASN A CA 1
ATOM 839 C C . ASN A 1 111 ? 9.703 -25.781 3.146 1 98.12 111 ASN A C 1
ATOM 841 O O . ASN A 1 111 ? 9.336 -26.812 3.717 1 98.12 111 ASN A O 1
ATOM 845 N N . GLU A 1 112 ? 8.875 -25.062 2.441 1 97.56 112 GLU A N 1
ATOM 846 C CA . GLU A 1 112 ? 7.457 -25.391 2.287 1 97.56 112 GLU A CA 1
ATOM 847 C C . GLU A 1 112 ? 7.262 -26.562 1.335 1 97.56 112 GLU A C 1
ATOM 849 O O . GLU A 1 112 ? 6.293 -27.312 1.46 1 97.56 112 GLU A O 1
ATOM 854 N N . LEU A 1 113 ? 8.195 -26.75 0.405 1 97.56 113 LEU A N 1
ATOM 855 C CA . LEU A 1 113 ? 8.031 -27.75 -0.643 1 97.56 113 LEU A CA 1
ATOM 856 C C . LEU A 1 113 ? 8.852 -29 -0.332 1 97.56 113 LEU A C 1
ATOM 858 O O . LEU A 1 113 ? 8.789 -29.984 -1.063 1 97.56 113 LEU A O 1
ATOM 862 N N . SER A 1 114 ? 9.586 -29.062 0.753 1 94.94 114 SER A N 1
ATOM 863 C CA . SER A 1 114 ? 10.617 -30.047 1.044 1 94.94 114 SER A CA 1
ATOM 864 C C . SER A 1 114 ? 10.039 -31.453 1.078 1 94.94 114 SER A C 1
ATOM 866 O O . SER A 1 114 ? 10.711 -32.406 0.721 1 94.94 114 SER A O 1
ATOM 868 N N . SER A 1 115 ? 8.805 -31.609 1.434 1 96.19 115 SER A N 1
ATOM 869 C CA . SER A 1 115 ? 8.227 -32.938 1.615 1 96.19 115 SER A CA 1
ATOM 870 C C . SER A 1 115 ? 7.547 -33.438 0.341 1 96.19 115 SER A C 1
ATOM 872 O O . SER A 1 115 ? 7.039 -34.562 0.292 1 96.19 115 SER A O 1
ATOM 874 N N . ILE A 1 116 ? 7.527 -32.656 -0.659 1 97.25 116 ILE A N 1
ATOM 875 C CA . ILE A 1 116 ? 6.82 -32.969 -1.894 1 97.25 116 ILE A CA 1
ATOM 876 C C . ILE A 1 116 ? 7.82 -33.344 -2.977 1 97.25 116 ILE A C 1
ATOM 878 O O . ILE A 1 116 ? 8.703 -32.562 -3.328 1 97.25 116 ILE A O 1
ATOM 882 N N . ASN A 1 117 ? 7.629 -34.531 -3.594 1 93.75 117 ASN A N 1
ATOM 883 C CA . ASN A 1 117 ? 8.664 -35.062 -4.477 1 93.75 117 ASN A CA 1
ATOM 884 C C . ASN A 1 117 ? 8.219 -35.062 -5.934 1 93.75 117 ASN A C 1
ATOM 886 O O . ASN A 1 117 ? 9.047 -35.125 -6.844 1 93.75 117 ASN A O 1
ATOM 890 N N . ASP A 1 118 ? 6.953 -35.062 -6.195 1 95.75 118 ASP A N 1
ATOM 891 C CA . ASP A 1 118 ? 6.496 -35.062 -7.578 1 95.75 118 ASP A CA 1
ATOM 892 C C . ASP A 1 118 ? 6.223 -33.656 -8.086 1 95.75 118 ASP A C 1
ATOM 894 O O . ASP A 1 118 ? 5.887 -32.75 -7.301 1 95.75 118 ASP A O 1
ATOM 898 N N . LEU A 1 119 ? 6.309 -33.438 -9.359 1 97.19 119 LEU A N 1
ATOM 899 C CA . LEU A 1 119 ? 6.23 -32.125 -9.969 1 97.19 119 LEU A CA 1
ATOM 900 C C . LEU A 1 119 ? 4.852 -31.5 -9.766 1 97.19 119 LEU A C 1
ATOM 902 O O . LEU A 1 119 ? 4.734 -30.312 -9.461 1 97.19 119 LEU A O 1
ATOM 906 N N . GLU A 1 120 ? 3.836 -32.281 -9.969 1 97.62 120 GLU A N 1
ATOM 907 C CA . GLU A 1 120 ? 2.488 -31.734 -9.828 1 97.62 120 GLU A CA 1
ATOM 908 C C . GLU A 1 120 ? 2.248 -31.219 -8.406 1 97.62 120 GLU A C 1
ATOM 910 O O . GLU A 1 120 ? 1.667 -30.141 -8.219 1 97.62 120 GLU A O 1
ATOM 915 N N . GLY A 1 121 ? 2.623 -32.031 -7.418 1 98.06 121 GLY A N 1
ATOM 916 C CA . GLY A 1 121 ? 2.52 -31.594 -6.039 1 98.06 121 GLY A CA 1
ATOM 917 C C . GLY A 1 121 ? 3.285 -30.312 -5.762 1 98.06 121 GLY A C 1
ATOM 918 O O . GLY A 1 121 ? 2.811 -29.453 -5.027 1 98.06 121 GLY A O 1
ATOM 919 N N . ARG A 1 122 ? 4.48 -30.172 -6.32 1 98.31 122 ARG A N 1
ATOM 920 C CA . ARG A 1 122 ? 5.297 -28.984 -6.121 1 98.31 122 ARG A CA 1
ATOM 921 C C . ARG A 1 122 ? 4.66 -27.766 -6.789 1 98.31 122 ARG A C 1
ATOM 923 O O . ARG A 1 122 ? 4.652 -26.672 -6.219 1 98.31 122 ARG A O 1
ATOM 930 N N . VAL A 1 123 ? 4.094 -27.953 -7.988 1 98.69 123 VAL A N 1
ATOM 931 C CA . VAL A 1 123 ? 3.402 -26.875 -8.68 1 98.69 123 VAL A CA 1
ATOM 932 C C . VAL A 1 123 ? 2.18 -26.438 -7.871 1 98.69 123 VAL A C 1
ATOM 934 O O . VAL A 1 123 ? 1.911 -25.25 -7.73 1 98.69 123 VAL A O 1
ATOM 937 N N . ALA A 1 124 ? 1.457 -27.391 -7.336 1 98.69 124 ALA A N 1
ATOM 938 C CA . ALA A 1 124 ? 0.281 -27.109 -6.516 1 98.69 124 ALA A CA 1
ATOM 939 C C . ALA A 1 124 ? 0.658 -26.312 -5.273 1 98.69 124 ALA A C 1
ATOM 941 O O . ALA A 1 124 ? -0.017 -25.344 -4.926 1 98.69 124 ALA A O 1
ATOM 942 N N . LYS A 1 125 ? 1.686 -26.719 -4.621 1 98.75 125 LYS A N 1
ATOM 943 C CA . LYS A 1 125 ? 2.121 -26.031 -3.416 1 98.75 125 LYS A CA 1
ATOM 944 C C . LYS A 1 125 ? 2.639 -24.625 -3.744 1 98.75 125 LYS A C 1
ATOM 946 O O . LYS A 1 125 ? 2.385 -23.672 -3.004 1 98.75 125 LYS A O 1
ATOM 951 N N . LEU A 1 126 ? 3.393 -24.516 -4.82 1 98.75 126 LEU A N 1
ATOM 952 C CA . LEU A 1 126 ? 3.828 -23.219 -5.301 1 98.75 126 LEU A CA 1
ATOM 953 C C . LEU A 1 126 ? 2.635 -22.297 -5.531 1 98.75 126 LEU A C 1
ATOM 955 O O . LEU A 1 126 ? 2.656 -21.125 -5.125 1 98.75 126 LEU A O 1
ATOM 959 N N . THR A 1 127 ? 1.621 -22.797 -6.152 1 98.81 127 THR A N 1
ATOM 960 C CA . THR A 1 127 ? 0.402 -22.047 -6.438 1 98.81 127 THR A CA 1
ATOM 961 C C . THR A 1 127 ? -0.249 -21.562 -5.145 1 98.81 127 THR A C 1
ATOM 963 O O . THR A 1 127 ? -0.7 -20.406 -5.059 1 98.81 127 THR A O 1
ATOM 966 N N . GLU A 1 128 ? -0.286 -22.438 -4.199 1 98.62 128 GLU A N 1
ATOM 967 C CA . GLU A 1 128 ? -0.851 -22.094 -2.896 1 98.62 128 GLU A CA 1
ATOM 968 C C . GLU A 1 128 ? -0.072 -20.953 -2.236 1 98.62 128 GLU A C 1
ATOM 970 O O . GLU A 1 128 ? -0.665 -20 -1.743 1 98.62 128 GLU A O 1
ATOM 975 N N . ILE A 1 129 ? 1.226 -21.078 -2.205 1 98.5 129 ILE A N 1
ATOM 976 C CA . ILE A 1 129 ? 2.094 -20.078 -1.594 1 98.5 129 ILE A CA 1
ATOM 977 C C . ILE A 1 129 ? 1.883 -18.719 -2.273 1 98.5 129 ILE A C 1
ATOM 979 O O . ILE A 1 129 ? 1.651 -17.719 -1.605 1 98.5 129 ILE A O 1
ATOM 983 N N . ARG A 1 130 ? 1.913 -18.75 -3.574 1 98.62 130 ARG A N 1
ATOM 984 C CA . ARG A 1 130 ? 1.796 -17.516 -4.344 1 98.62 130 ARG A CA 1
ATOM 985 C C . ARG A 1 130 ? 0.409 -16.906 -4.184 1 98.62 130 ARG A C 1
ATOM 987 O O . ARG A 1 130 ? 0.266 -15.68 -4.152 1 98.62 130 ARG A O 1
ATOM 994 N N . SER A 1 131 ? -0.617 -17.719 -4.102 1 98.19 131 SER A N 1
ATOM 995 C CA . SER A 1 131 ? -1.965 -17.219 -3.855 1 98.19 131 SER A CA 1
ATOM 996 C C . SER A 1 131 ? -2.066 -16.562 -2.484 1 98.19 131 SER A C 1
ATOM 998 O O . SER A 1 131 ? -2.646 -15.477 -2.348 1 98.19 131 SER A O 1
ATOM 1000 N N . LEU A 1 132 ? -1.451 -17.172 -1.521 1 97.44 132 LEU A N 1
ATOM 1001 C CA . LEU A 1 132 ? -1.45 -16.625 -0.168 1 97.44 132 LEU A CA 1
ATOM 1002 C C . LEU A 1 132 ? -0.705 -15.289 -0.12 1 97.44 132 LEU A C 1
ATOM 1004 O O . LEU A 1 132 ? -1.062 -14.398 0.655 1 97.44 132 LEU A O 1
ATOM 1008 N N . GLU A 1 133 ? 0.257 -15.18 -0.964 1 97.69 133 GLU A N 1
ATOM 1009 C CA . GLU A 1 133 ? 1.067 -13.969 -1.011 1 97.69 133 GLU A CA 1
ATOM 1010 C C . GLU A 1 133 ? 0.385 -12.883 -1.836 1 97.69 133 GLU A C 1
ATOM 1012 O O . GLU A 1 133 ? 0.906 -11.773 -1.96 1 97.69 133 GLU A O 1
ATOM 1017 N N . GLY A 1 134 ? -0.771 -13.18 -2.438 1 97.38 134 GLY A N 1
ATOM 1018 C CA . GLY A 1 134 ? -1.6 -12.148 -3.039 1 97.38 134 GLY A CA 1
ATOM 1019 C C . GLY A 1 134 ? -1.525 -12.125 -4.555 1 97.38 134 GLY A C 1
ATOM 1020 O O . GLY A 1 134 ? -2.072 -11.227 -5.195 1 97.38 134 GLY A O 1
ATOM 1021 N N . TYR A 1 135 ? -0.945 -13.133 -5.207 1 98.44 135 TYR A N 1
ATOM 1022 C CA . TYR A 1 135 ? -0.698 -13.094 -6.645 1 98.44 135 TYR A C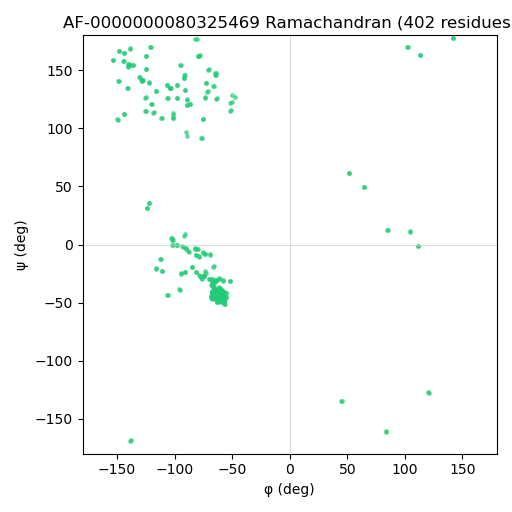A 1
ATOM 1023 C C . TYR A 1 135 ? -1.877 -13.672 -7.418 1 98.44 135 TYR A C 1
ATOM 1025 O O . TYR A 1 135 ? -1.882 -13.664 -8.648 1 98.44 135 TYR A O 1
ATOM 1033 N N . MET A 1 136 ? -2.889 -14.18 -6.711 1 97.62 136 MET A N 1
ATOM 1034 C CA . MET A 1 136 ? -4.035 -14.82 -7.348 1 97.62 136 MET A CA 1
ATOM 1035 C C . MET A 1 136 ? -3.576 -15.891 -8.336 1 97.62 136 MET A C 1
ATOM 1037 O O . MET A 1 136 ? -3.941 -15.844 -9.516 1 97.62 136 MET A O 1
ATOM 1041 N N . ALA A 1 137 ? -2.898 -16.859 -7.812 1 98.62 137 ALA A N 1
ATOM 1042 C CA . ALA A 1 137 ? -2.225 -17.859 -8.625 1 98.62 137 ALA A CA 1
ATOM 1043 C C . ALA A 1 137 ? -3.133 -19.062 -8.875 1 98.62 137 ALA A C 1
ATOM 1045 O O . ALA A 1 137 ? -3.977 -19.391 -8.039 1 98.62 137 ALA A O 1
ATOM 1046 N N . GLU A 1 138 ? -3.018 -19.641 -9.984 1 98.38 138 GLU A N 1
ATOM 1047 C CA . GLU A 1 138 ? -3.67 -20.875 -10.414 1 98.38 138 GLU A CA 1
ATOM 1048 C C . GLU A 1 138 ? -2.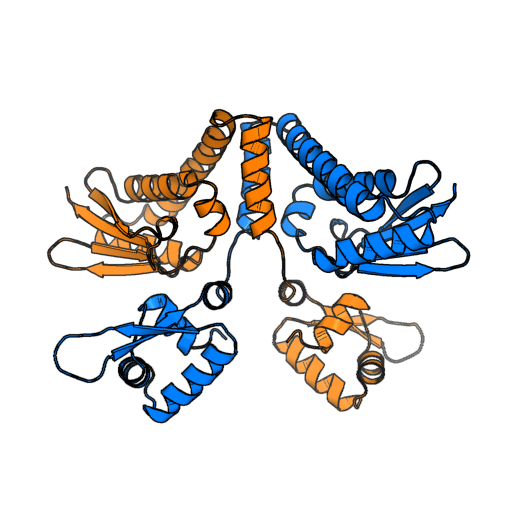748 -21.719 -11.297 1 98.38 138 GLU A C 1
ATOM 1050 O O . GLU A 1 138 ? -1.757 -21.203 -11.82 1 98.38 138 GLU A O 1
ATOM 1055 N N . TYR A 1 139 ? -3.027 -23 -11.367 1 98.56 139 TYR A N 1
ATOM 1056 C CA . TYR A 1 139 ? -2.322 -23.797 -12.359 1 98.56 139 TYR A CA 1
ATOM 1057 C C . TYR A 1 139 ? -3.26 -24.812 -13 1 98.56 139 TYR A C 1
ATOM 1059 O O . TYR A 1 139 ? -4.32 -25.125 -12.445 1 98.56 139 TYR A O 1
ATOM 1067 N N . SER A 1 140 ? -2.963 -25.203 -14.188 1 98.44 140 SER A N 1
ATOM 1068 C CA . SER A 1 140 ? -3.66 -26.266 -14.898 1 98.44 140 SER A CA 1
ATOM 1069 C C . SER A 1 140 ? -2.678 -27.203 -15.609 1 98.44 140 SER A C 1
ATOM 1071 O O . SER A 1 140 ? -1.553 -26.797 -15.914 1 98.44 140 SER A O 1
ATOM 1073 N N . LYS A 1 141 ? -3.129 -28.391 -15.805 1 97.94 141 LYS A N 1
ATOM 1074 C CA . LYS A 1 141 ? -2.322 -29.391 -16.5 1 97.94 141 LYS A CA 1
ATOM 1075 C C . LYS A 1 141 ? -2.807 -29.594 -17.938 1 97.94 141 LYS A C 1
ATOM 1077 O O . LYS A 1 141 ? -4.012 -29.609 -18.188 1 97.94 141 LYS A O 1
ATOM 1082 N N . ASP A 1 142 ? -1.907 -29.641 -18.891 1 95.5 142 ASP A N 1
ATOM 1083 C CA . ASP A 1 142 ? -2.234 -30.016 -20.266 1 95.5 142 ASP A CA 1
ATOM 1084 C C . ASP A 1 142 ? -1.169 -30.938 -20.859 1 95.5 142 ASP A C 1
ATOM 1086 O O . ASP A 1 142 ? -0.368 -31.516 -20.125 1 95.5 142 ASP A O 1
ATOM 1090 N N . ASP A 1 143 ? -1.213 -31.172 -22.188 1 94.69 143 ASP A N 1
ATOM 1091 C CA . ASP A 1 143 ? -0.353 -32.156 -22.844 1 94.69 143 ASP A CA 1
ATOM 1092 C C . ASP A 1 143 ? 1.111 -31.719 -22.781 1 94.69 143 ASP A C 1
ATOM 1094 O O . ASP A 1 143 ? 2.012 -32.562 -22.875 1 94.69 143 ASP A O 1
ATOM 1098 N N . ASP A 1 144 ? 1.316 -30.469 -22.547 1 94 144 ASP A N 1
ATOM 1099 C CA . ASP A 1 144 ? 2.674 -29.938 -22.594 1 94 144 ASP A CA 1
ATOM 1100 C C . ASP A 1 144 ? 3.23 -29.734 -21.172 1 94 144 ASP A C 1
ATOM 1102 O O . ASP A 1 144 ? 4.336 -29.219 -21.016 1 94 144 ASP A O 1
ATOM 1106 N N . GLY A 1 145 ? 2.498 -30.156 -20.172 1 97.12 145 GLY A N 1
ATOM 1107 C CA . GLY A 1 145 ? 2.912 -29.969 -18.797 1 97.12 145 GLY A CA 1
ATOM 1108 C C . GLY A 1 145 ? 1.916 -29.172 -17.969 1 97.12 145 GLY A C 1
ATOM 1109 O O . GLY A 1 145 ? 0.737 -29.531 -17.906 1 97.12 145 GLY A O 1
ATOM 1110 N N . TYR A 1 146 ? 2.498 -28.125 -17.328 1 98.69 146 TYR A N 1
ATOM 1111 C CA . TYR A 1 146 ? 1.639 -27.297 -16.484 1 98.69 146 TYR A CA 1
ATOM 1112 C C . TYR A 1 146 ? 1.671 -25.844 -16.938 1 98.69 146 TYR A C 1
ATOM 1114 O O . TYR A 1 146 ? 2.721 -25.328 -17.328 1 98.69 146 TYR A O 1
ATOM 1122 N N . LEU A 1 147 ? 0.526 -25.203 -16.938 1 98.69 147 LEU A N 1
ATOM 1123 C CA . LEU A 1 147 ? 0.419 -23.75 -17.062 1 98.69 147 LEU A CA 1
ATOM 1124 C C . LEU A 1 147 ? 0.175 -23.109 -15.695 1 98.69 147 LEU A C 1
ATOM 1126 O O . LEU A 1 147 ? -0.851 -23.359 -15.062 1 98.69 147 LEU A O 1
ATOM 1130 N N . PHE A 1 148 ? 1.177 -22.453 -15.25 1 98.81 148 PHE A N 1
ATOM 1131 C CA . PHE A 1 148 ? 1.123 -21.719 -13.992 1 98.81 148 PHE A CA 1
ATOM 1132 C C . PHE A 1 148 ? 0.854 -20.234 -14.234 1 98.81 148 PHE A C 1
ATOM 1134 O O . PHE A 1 148 ? 1.573 -19.594 -15 1 98.81 148 PHE A O 1
ATOM 1141 N N . VAL A 1 149 ? -0.228 -19.641 -13.57 1 98.69 149 VAL A N 1
ATOM 1142 C CA . VAL A 1 149 ? -0.655 -18.281 -13.883 1 98.69 149 VAL A CA 1
ATOM 1143 C C . VAL A 1 149 ? -0.757 -17.469 -12.594 1 98.69 149 VAL A C 1
ATOM 1145 O O . VAL A 1 149 ? -1.155 -17.984 -11.555 1 98.69 149 VAL A O 1
ATOM 1148 N N . GLU A 1 150 ? -0.369 -16.281 -12.656 1 98.69 150 GLU A N 1
ATOM 1149 C CA . GLU A 1 150 ? -0.591 -15.25 -11.648 1 98.69 150 GLU A CA 1
ATOM 1150 C C . GLU A 1 150 ? -1.416 -14.094 -12.203 1 98.69 150 GLU A C 1
ATOM 1152 O O . GLU A 1 150 ? -0.911 -13.281 -12.984 1 98.69 150 GLU A O 1
ATOM 1157 N N . ASN A 1 151 ? -2.578 -13.945 -11.695 1 98.12 151 ASN A N 1
ATOM 1158 C CA . ASN A 1 151 ? -3.516 -12.992 -12.273 1 98.12 151 ASN A CA 1
ATOM 1159 C C . ASN A 1 151 ? -3.34 -11.602 -11.672 1 98.12 151 ASN A C 1
ATOM 1161 O O . ASN A 1 151 ? -3.955 -10.633 -12.141 1 98.12 151 ASN A O 1
ATOM 1165 N N . HIS A 1 152 ? -2.533 -11.523 -10.734 1 97.75 152 HIS A N 1
ATOM 1166 C CA . HIS A 1 152 ? -2.293 -10.266 -10.047 1 97.75 152 HIS A CA 1
ATOM 1167 C C . HIS A 1 152 ? -0.859 -10.18 -9.531 1 97.75 152 HIS A C 1
ATOM 1169 O O . HIS A 1 152 ? -0.271 -11.195 -9.148 1 97.75 152 HIS A O 1
ATOM 1175 N N . CYS A 1 153 ? -0.319 -9.078 -9.641 1 97.94 153 CYS A N 1
ATOM 1176 C CA . CYS A 1 153 ? 0.97 -8.797 -9.016 1 97.94 153 CYS A CA 1
ATOM 1177 C C . CYS A 1 153 ? 0.817 -7.809 -7.863 1 97.94 153 CYS A C 1
ATOM 1179 O O . CYS A 1 153 ? 0.634 -6.609 -8.094 1 97.94 153 CYS A O 1
ATOM 1181 N N . PRO A 1 154 ? 0.962 -8.266 -6.637 1 97.88 154 PRO A N 1
ATOM 1182 C CA . PRO A 1 154 ? 0.758 -7.387 -5.484 1 97.88 154 PRO A CA 1
ATOM 1183 C C . PRO A 1 154 ? 1.915 -6.414 -5.273 1 97.88 154 PRO A C 1
ATOM 1185 O O . PRO A 1 154 ? 1.839 -5.535 -4.41 1 97.88 154 PRO A O 1
ATOM 1188 N N . ILE A 1 155 ? 3 -6.52 -5.988 1 98.19 155 ILE A N 1
ATOM 1189 C CA . ILE A 1 155 ? 4.125 -5.598 -5.895 1 98.19 155 ILE A CA 1
ATOM 1190 C C . ILE A 1 155 ? 4.398 -4.977 -7.262 1 98.19 155 ILE A C 1
ATOM 1192 O O . ILE A 1 155 ? 5.555 -4.781 -7.645 1 98.19 155 ILE A O 1
ATOM 1196 N N . CYS A 1 156 ? 3.406 -4.703 -8.047 1 96.88 156 CYS A N 1
ATOM 1197 C CA . CYS A 1 156 ? 3.494 -4.332 -9.453 1 96.88 156 CYS A CA 1
ATOM 1198 C C . CYS A 1 156 ? 4.238 -3.016 -9.625 1 96.88 156 CYS A C 1
ATOM 1200 O O . CYS A 1 156 ? 5.023 -2.861 -10.562 1 96.88 156 CYS A O 1
ATOM 1202 N N . ALA A 1 157 ? 3.953 -2.01 -8.773 1 97.06 157 ALA A N 1
ATOM 1203 C CA . ALA A 1 157 ? 4.648 -0.731 -8.891 1 97.06 157 ALA A CA 1
ATOM 1204 C C . ALA A 1 157 ? 6.156 -0.913 -8.766 1 97.06 157 ALA A C 1
ATOM 1206 O O . ALA A 1 157 ? 6.926 -0.354 -9.555 1 97.06 157 ALA A O 1
ATOM 1207 N N . ALA A 1 158 ? 6.574 -1.669 -7.801 1 98 158 ALA A N 1
ATOM 1208 C CA . ALA A 1 158 ? 7.992 -1.977 -7.617 1 98 158 ALA A CA 1
ATOM 1209 C C . ALA A 1 158 ? 8.547 -2.74 -8.812 1 98 158 ALA A C 1
ATOM 1211 O O . ALA A 1 158 ? 9.602 -2.393 -9.344 1 98 158 ALA A O 1
ATOM 1212 N N . ALA A 1 159 ? 7.812 -3.789 -9.242 1 97.88 159 ALA A N 1
ATOM 1213 C CA . ALA A 1 159 ? 8.25 -4.641 -10.344 1 97.88 159 ALA A CA 1
ATOM 1214 C C . ALA A 1 159 ? 8.383 -3.838 -11.633 1 97.88 159 ALA A C 1
ATOM 1216 O O . ALA A 1 159 ? 9.281 -4.098 -12.438 1 97.88 159 ALA A O 1
ATOM 1217 N N . THR A 1 160 ? 7.508 -2.893 -11.852 1 97.12 160 THR A N 1
ATOM 1218 C CA . THR A 1 160 ? 7.559 -2.033 -13.031 1 97.12 160 THR A CA 1
ATOM 1219 C C . THR A 1 160 ? 8.805 -1.15 -13 1 97.12 160 THR A C 1
ATOM 1221 O O . THR A 1 160 ? 9.445 -0.934 -14.031 1 97.12 160 THR A O 1
ATOM 1224 N N . SER A 1 161 ? 9.164 -0.711 -11.828 1 97.06 161 SER A N 1
ATOM 1225 C CA . SER A 1 161 ? 10.32 0.16 -11.656 1 97.06 161 SER A CA 1
ATOM 1226 C C . SER A 1 161 ? 11.625 -0.633 -11.703 1 97.06 161 SER A C 1
ATOM 1228 O O . SER A 1 161 ? 12.672 -0.094 -12.062 1 97.06 161 SER A O 1
ATOM 1230 N N . CYS A 1 162 ? 11.57 -1.814 -11.383 1 97.44 162 CYS A N 1
ATOM 1231 C CA . CYS A 1 162 ? 12.734 -2.686 -11.336 1 97.44 162 CYS A CA 1
ATOM 1232 C C . CYS A 1 162 ? 12.352 -4.129 -11.633 1 97.44 162 CYS A C 1
ATOM 1234 O O . CYS A 1 162 ? 11.938 -4.863 -10.734 1 97.44 162 CYS A O 1
ATOM 1236 N N . GLN A 1 163 ? 12.695 -4.633 -12.758 1 96.12 163 GLN A N 1
ATOM 1237 C CA . GLN A 1 163 ? 12.266 -5.953 -13.203 1 96.12 163 GLN A CA 1
ATOM 1238 C C . GLN A 1 163 ? 13.125 -7.051 -12.578 1 96.12 163 GLN A C 1
ATOM 1240 O O . GLN A 1 163 ? 12.828 -8.234 -12.719 1 96.12 163 GLN A O 1
ATOM 1245 N N . GLY A 1 164 ? 14.102 -6.582 -11.844 1 96.5 164 GLY A N 1
ATOM 1246 C CA . GLY A 1 164 ? 14.867 -7.539 -11.055 1 96.5 164 GLY A CA 1
ATOM 1247 C C . GLY A 1 164 ? 14.008 -8.336 -10.094 1 96.5 164 GLY A C 1
ATOM 1248 O O . GLY A 1 164 ? 14.328 -9.477 -9.758 1 96.5 164 GLY A O 1
ATOM 1249 N N . PHE A 1 165 ? 12.953 -7.801 -9.594 1 97.06 165 PHE A N 1
ATOM 1250 C CA . PHE A 1 165 ? 12.016 -8.523 -8.742 1 97.06 165 PHE A CA 1
ATOM 1251 C C . PHE A 1 165 ? 11.383 -9.688 -9.5 1 97.06 165 PHE A C 1
ATOM 1253 O O . PHE A 1 165 ? 11.234 -10.781 -8.953 1 97.06 165 PHE A O 1
ATOM 1260 N N . CYS A 1 166 ? 11.023 -9.422 -10.766 1 98.19 166 CYS A N 1
ATOM 1261 C CA . CYS A 1 166 ? 10.383 -10.445 -11.586 1 98.19 166 CYS A CA 1
ATOM 1262 C C . CYS A 1 166 ? 11.359 -11.562 -11.922 1 98.19 166 CYS A C 1
ATOM 1264 O O . CYS A 1 166 ? 11.008 -12.742 -11.867 1 98.19 166 CYS A O 1
ATOM 1266 N N . SER A 1 167 ? 12.578 -11.156 -12.305 1 97.81 167 SER A N 1
ATOM 1267 C CA . SER A 1 167 ? 13.586 -12.156 -12.625 1 97.81 167 SER A CA 1
ATOM 1268 C C . SER A 1 167 ? 13.953 -12.992 -11.398 1 97.81 167 SER A C 1
ATOM 1270 O O . SER A 1 167 ? 14.164 -14.195 -11.5 1 97.81 167 SER A O 1
ATOM 1272 N N . GLY A 1 168 ? 14.031 -12.328 -10.25 1 97.94 168 GLY A N 1
ATOM 1273 C CA . GLY A 1 168 ? 14.273 -13.039 -9 1 97.94 168 GLY A CA 1
ATOM 1274 C C . GLY A 1 168 ? 13.195 -14.062 -8.688 1 97.94 168 GLY A C 1
ATOM 1275 O O . GLY A 1 168 ? 13.5 -15.188 -8.281 1 97.94 168 GLY A O 1
ATOM 1276 N N . GLU A 1 169 ? 11.953 -13.656 -8.859 1 97.88 169 GLU A N 1
ATOM 1277 C CA . GLU A 1 169 ? 10.844 -14.578 -8.641 1 97.88 169 GLU A CA 1
ATOM 1278 C C . GLU A 1 169 ? 10.945 -15.789 -9.555 1 97.88 169 GLU A C 1
ATOM 1280 O O . GLU A 1 169 ? 10.742 -16.922 -9.117 1 97.88 169 GLU A O 1
ATOM 1285 N N . LEU A 1 170 ? 11.258 -15.578 -10.844 1 98.5 170 LEU A N 1
ATOM 1286 C CA . LEU A 1 170 ? 11.414 -16.656 -11.805 1 98.5 170 LEU A CA 1
ATOM 1287 C C . LEU A 1 170 ? 12.539 -17.609 -11.383 1 98.5 170 LEU A C 1
ATOM 1289 O O . LEU A 1 170 ? 12.391 -18.828 -11.477 1 98.5 170 LEU A O 1
ATOM 1293 N N . ASN A 1 171 ? 13.648 -17.047 -10.938 1 98.5 171 ASN A N 1
ATOM 1294 C CA . ASN A 1 171 ? 14.758 -17.844 -10.445 1 98.5 171 ASN A CA 1
ATOM 1295 C C . ASN A 1 171 ? 14.352 -18.703 -9.258 1 98.5 171 ASN A C 1
ATOM 1297 O O . ASN A 1 171 ? 14.781 -19.859 -9.133 1 98.5 171 ASN A O 1
ATOM 1301 N N . VAL A 1 172 ? 13.562 -18.156 -8.359 1 98.75 172 VAL A N 1
ATOM 1302 C CA . VAL A 1 172 ? 13.062 -18.906 -7.223 1 98.75 172 VAL A CA 1
ATOM 1303 C C . VAL A 1 172 ? 12.219 -20.094 -7.711 1 98.75 172 VAL A C 1
ATOM 1305 O O . VAL A 1 172 ? 12.391 -21.219 -7.238 1 98.75 172 VAL A O 1
ATOM 1308 N N . PHE A 1 173 ? 11.297 -19.859 -8.688 1 98.81 173 PHE A N 1
ATOM 1309 C CA . PHE A 1 173 ? 10.469 -20.922 -9.234 1 98.81 173 PHE A CA 1
ATOM 1310 C C . PHE A 1 173 ? 11.336 -22.047 -9.797 1 98.81 173 PHE A C 1
ATOM 1312 O O . PHE A 1 173 ? 11.125 -23.219 -9.492 1 98.81 173 PHE A O 1
ATOM 1319 N N . ARG A 1 174 ? 12.344 -21.656 -10.578 1 98.5 174 ARG A N 1
ATOM 1320 C CA . ARG A 1 174 ? 13.234 -22.625 -11.211 1 98.5 174 ARG A CA 1
ATOM 1321 C C . ARG A 1 174 ? 13.992 -23.422 -10.156 1 98.5 174 ARG A C 1
ATOM 1323 O O . ARG A 1 174 ? 14.148 -24.641 -10.289 1 98.5 174 ARG A O 1
ATOM 1330 N N . PHE A 1 175 ? 14.398 -22.797 -9.156 1 98.38 175 PHE A N 1
ATOM 1331 C CA . PHE A 1 175 ? 15.18 -23.438 -8.102 1 98.38 175 PHE A CA 1
ATOM 1332 C C . PHE A 1 175 ? 14.328 -24.453 -7.344 1 98.38 175 PHE A C 1
ATOM 1334 O O . PHE A 1 175 ? 14.742 -25.594 -7.141 1 98.38 175 PHE A O 1
ATOM 1341 N N . VAL A 1 176 ? 13.133 -24.031 -6.98 1 97.88 176 VAL A N 1
ATOM 1342 C CA . VAL A 1 176 ? 12.367 -24.859 -6.043 1 97.88 176 VAL A CA 1
ATOM 1343 C C . VAL A 1 176 ? 11.68 -26 -6.793 1 97.88 176 VAL A C 1
ATOM 1345 O O . VAL A 1 176 ? 11.32 -27.016 -6.191 1 97.88 176 VAL A O 1
ATOM 1348 N N . LEU A 1 177 ? 11.438 -25.859 -8.117 1 98 177 LEU A N 1
ATOM 1349 C CA . LEU A 1 177 ? 10.797 -26.922 -8.891 1 98 177 LEU A CA 1
ATOM 1350 C C . LEU A 1 177 ? 11.828 -27.938 -9.359 1 98 177 LEU A C 1
ATOM 1352 O O . LEU A 1 177 ? 11.461 -29.062 -9.734 1 98 177 LEU A O 1
ATOM 1356 N N . GLY A 1 178 ? 13.094 -27.562 -9.375 1 95.56 178 GLY A N 1
ATOM 1357 C CA . GLY A 1 178 ? 14.148 -28.547 -9.555 1 95.56 178 GLY A CA 1
ATOM 1358 C C . GLY A 1 178 ? 14.891 -28.375 -10.867 1 95.56 178 GLY A C 1
ATOM 1359 O O . GLY A 1 178 ? 14.367 -27.797 -11.82 1 95.56 178 GLY A O 1
ATOM 1360 N N . GLU A 1 179 ? 16.047 -28.969 -10.977 1 94.62 179 GLU A N 1
ATOM 1361 C CA . GLU A 1 179 ? 16.953 -28.812 -12.109 1 94.62 179 GLU A CA 1
ATOM 1362 C C . GLU A 1 179 ? 16.422 -29.531 -13.344 1 94.62 179 GLU A C 1
ATOM 1364 O O . GLU A 1 179 ? 16.781 -29.188 -14.477 1 94.62 179 GLU A O 1
ATOM 1369 N N . ASN A 1 180 ? 15.625 -30.5 -13.203 1 96.5 180 ASN A N 1
ATOM 1370 C CA . ASN A 1 180 ? 15.102 -31.281 -14.312 1 96.5 180 ASN A CA 1
ATOM 1371 C C . ASN A 1 180 ? 13.789 -30.719 -14.844 1 96.5 180 ASN A C 1
ATOM 1373 O O . ASN A 1 180 ? 13.086 -31.375 -15.609 1 96.5 180 ASN A O 1
ATOM 1377 N N . VAL A 1 181 ? 13.461 -29.578 -14.359 1 98.12 181 VAL A N 1
ATOM 1378 C CA . VAL A 1 181 ? 12.203 -28.938 -14.742 1 98.12 181 VAL A CA 1
ATOM 1379 C C . VAL A 1 181 ? 12.492 -27.641 -15.469 1 98.12 181 VAL A C 1
ATOM 1381 O O . VAL A 1 181 ? 13.352 -26.859 -15.047 1 98.12 181 VAL A O 1
ATOM 1384 N N . ASP A 1 182 ? 11.852 -27.438 -16.594 1 98.25 182 ASP A N 1
ATOM 1385 C CA . ASP A 1 182 ? 11.898 -26.156 -17.297 1 98.25 182 ASP A CA 1
ATOM 1386 C C . ASP A 1 182 ? 10.766 -25.234 -16.859 1 98.25 182 ASP A C 1
ATOM 1388 O O . ASP A 1 182 ? 9.617 -25.672 -16.734 1 98.25 182 ASP A O 1
ATOM 1392 N N . VAL A 1 183 ? 11.094 -24.016 -16.578 1 98.69 183 VAL A N 1
ATOM 1393 C CA . VAL A 1 183 ? 10.125 -22.969 -16.266 1 98.69 183 VAL A CA 1
ATOM 1394 C C . VAL A 1 183 ? 10.328 -21.781 -17.188 1 98.69 183 VAL A C 1
ATOM 1396 O O . VAL A 1 183 ? 11.359 -21.094 -17.125 1 98.69 183 VAL A O 1
ATOM 1399 N N . ASN A 1 184 ? 9.359 -21.5 -18.031 1 98.56 184 ASN A N 1
ATOM 1400 C CA . ASN A 1 184 ? 9.469 -20.422 -19.016 1 98.56 184 ASN A CA 1
ATOM 1401 C C . ASN A 1 184 ? 8.312 -19.438 -18.906 1 98.56 184 ASN A C 1
ATOM 1403 O O . ASN A 1 184 ? 7.148 -19.828 -18.891 1 98.56 184 ASN A O 1
ATOM 1407 N N . ARG A 1 185 ? 8.656 -18.156 -18.766 1 98.56 185 ARG A N 1
ATOM 1408 C CA . ARG A 1 185 ? 7.625 -17.125 -18.719 1 98.56 185 ARG A CA 1
ATOM 1409 C C . ARG A 1 185 ? 6.98 -16.938 -20.078 1 98.56 185 ARG A C 1
ATOM 1411 O O . ARG A 1 185 ? 7.676 -16.781 -21.094 1 98.56 185 ARG A O 1
ATOM 1418 N N . LEU A 1 186 ? 5.695 -16.906 -20.094 1 98.38 186 LEU A N 1
ATOM 1419 C CA . LEU A 1 186 ? 4.953 -16.75 -21.344 1 98.38 186 LEU A CA 1
ATOM 1420 C C . LEU A 1 186 ? 4.355 -15.352 -21.438 1 98.38 186 LEU A C 1
ATOM 1422 O O . LEU A 1 186 ? 4.336 -14.75 -22.516 1 98.38 186 LEU A O 1
ATOM 1426 N N . ASP A 1 187 ? 3.801 -14.875 -20.391 1 98.25 187 ASP A N 1
ATOM 1427 C CA . ASP A 1 187 ? 3.199 -13.547 -20.281 1 98.25 187 ASP A CA 1
ATOM 1428 C C . ASP A 1 187 ? 3.809 -12.766 -19.125 1 98.25 187 ASP A C 1
ATOM 1430 O O . ASP A 1 187 ? 4.254 -13.359 -18.125 1 98.25 187 ASP A O 1
ATOM 1434 N N . HIS A 1 188 ? 3.842 -11.508 -19.234 1 98.38 188 HIS A N 1
ATOM 1435 C CA . HIS A 1 188 ? 4.523 -10.641 -18.266 1 98.38 188 HIS A CA 1
ATOM 1436 C C . HIS A 1 188 ? 3.764 -9.336 -18.062 1 98.38 188 HIS A C 1
ATOM 1438 O O . HIS A 1 188 ? 3.752 -8.477 -18.953 1 98.38 188 HIS A O 1
ATOM 1444 N N . ILE A 1 189 ? 3.24 -9.156 -16.938 1 96.69 189 ILE A N 1
ATOM 1445 C CA . ILE A 1 189 ? 2.395 -8 -16.641 1 96.69 189 ILE A CA 1
ATOM 1446 C C . ILE A 1 189 ? 3.168 -6.711 -16.906 1 96.69 189 ILE A C 1
ATOM 1448 O O . ILE A 1 189 ? 2.67 -5.809 -17.578 1 96.69 189 ILE A O 1
ATOM 1452 N N . VAL A 1 190 ? 4.418 -6.645 -16.438 1 97 190 VAL A N 1
ATOM 1453 C CA . VAL A 1 190 ? 5.188 -5.406 -16.516 1 97 190 VAL A CA 1
ATOM 1454 C C . VAL A 1 190 ? 5.543 -5.113 -17.984 1 97 190 VAL A C 1
ATOM 1456 O O . VAL A 1 190 ? 5.996 -4.016 -18.297 1 97 190 VAL A O 1
ATOM 1459 N N . SER A 1 191 ? 5.277 -6.02 -18.828 1 96.44 191 SER A N 1
ATOM 1460 C CA . SER A 1 191 ? 5.492 -5.82 -20.25 1 96.44 191 SER A CA 1
ATOM 1461 C C . SER A 1 191 ? 4.184 -5.52 -20.969 1 96.44 191 SER A C 1
ATOM 1463 O O . SER A 1 191 ? 4.141 -5.469 -22.203 1 96.44 191 SER A O 1
ATOM 1465 N N . GLY A 1 192 ? 3.107 -5.402 -20.281 1 93.25 192 GLY A N 1
ATOM 1466 C CA . GLY A 1 192 ? 1.852 -4.965 -20.859 1 93.25 192 GLY A CA 1
ATOM 1467 C C . GLY A 1 192 ? 0.799 -6.059 -20.906 1 93.25 192 GLY A C 1
ATOM 1468 O O . GLY A 1 192 ? -0.349 -5.809 -21.281 1 93.25 192 GLY A O 1
ATOM 1469 N N . ASP A 1 193 ? 1.125 -7.234 -20.469 1 95.5 193 ASP A N 1
ATOM 1470 C CA . ASP A 1 193 ? 0.167 -8.336 -20.484 1 95.5 193 ASP A CA 1
ATOM 1471 C C . ASP A 1 193 ? -0.798 -8.234 -19.297 1 95.5 193 ASP A C 1
ATOM 1473 O O . ASP A 1 193 ? -0.51 -7.562 -18.312 1 95.5 193 ASP A O 1
ATOM 1477 N N . ARG A 1 194 ? -1.93 -8.938 -19.391 1 92.38 194 ARG A N 1
ATOM 1478 C CA . ARG A 1 194 ? -2.959 -8.875 -18.359 1 92.38 194 ARG A CA 1
ATOM 1479 C C . ARG A 1 194 ? -2.531 -9.656 -17.109 1 92.38 194 ARG A C 1
ATOM 1481 O O . ARG A 1 194 ? -3.012 -9.391 -16.016 1 92.38 194 ARG A O 1
ATOM 1488 N N . ARG A 1 195 ? -1.648 -10.672 -17.312 1 97.31 195 ARG A N 1
ATOM 1489 C CA . ARG A 1 195 ? -1.204 -11.578 -16.266 1 97.31 195 ARG A CA 1
ATOM 1490 C C . ARG A 1 195 ? 0.23 -12.039 -16.5 1 97.31 195 ARG A C 1
ATOM 1492 O O . ARG A 1 195 ? 0.809 -11.75 -17.562 1 97.31 195 ARG A O 1
ATOM 1499 N N . CYS A 1 196 ? 0.796 -12.641 -15.461 1 98.62 196 CYS A N 1
ATOM 1500 C CA . CYS A 1 196 ? 2.006 -13.43 -15.672 1 98.62 196 CYS A CA 1
ATOM 1501 C C . CYS A 1 196 ? 1.678 -14.914 -15.789 1 98.62 196 CYS A C 1
ATOM 1503 O O . CYS A 1 196 ? 0.818 -15.422 -15.07 1 98.62 196 CYS A O 1
ATOM 1505 N N . SER A 1 197 ? 2.316 -15.523 -16.719 1 98.69 197 SER A N 1
ATOM 1506 C CA . SER A 1 197 ? 2.123 -16.953 -16.891 1 98.69 197 SER A CA 1
ATOM 1507 C C . SER A 1 197 ? 3.439 -17.656 -17.203 1 98.69 197 SER A C 1
ATOM 1509 O O . SER A 1 197 ? 4.379 -17.047 -17.703 1 98.69 197 SER A O 1
ATOM 1511 N N . TYR A 1 198 ? 3.471 -18.906 -16.859 1 98.81 198 TYR A N 1
ATOM 1512 C CA . TYR A 1 198 ? 4.676 -19.719 -16.984 1 98.81 198 TYR A CA 1
ATOM 1513 C C . TYR A 1 198 ? 4.344 -21.125 -17.469 1 98.81 198 TYR A C 1
ATOM 1515 O O . TYR A 1 198 ? 3.371 -21.734 -17.016 1 98.81 198 TYR A O 1
ATOM 1523 N N . ARG A 1 199 ? 5.148 -21.594 -18.438 1 98.81 199 ARG A N 1
ATOM 1524 C CA . ARG A 1 199 ? 5.125 -23 -18.828 1 98.81 199 ARG A CA 1
ATOM 1525 C C . ARG A 1 199 ? 6.105 -23.812 -17.984 1 98.81 199 ARG A C 1
ATOM 1527 O O . ARG A 1 199 ? 7.285 -23.469 -17.891 1 98.81 199 ARG A O 1
ATOM 1534 N N . ILE A 1 200 ? 5.594 -24.844 -17.359 1 98.75 200 ILE A N 1
ATOM 1535 C CA . ILE A 1 200 ? 6.398 -25.703 -16.5 1 98.75 200 ILE A CA 1
ATOM 1536 C C . ILE A 1 200 ? 6.352 -27.141 -17.047 1 98.75 200 ILE A C 1
ATOM 1538 O O . ILE A 1 200 ? 5.273 -27.719 -17.172 1 98.75 200 ILE A O 1
ATOM 1542 N N . ASN A 1 201 ? 7.441 -27.672 -17.359 1 97.44 201 ASN A N 1
ATOM 1543 C CA . ASN A 1 201 ? 7.504 -29.047 -17.828 1 97.44 201 ASN A CA 1
ATOM 1544 C C . ASN A 1 201 ? 8.859 -29.688 -17.547 1 97.44 201 ASN A C 1
ATOM 1546 O O . ASN A 1 201 ? 9.836 -28.984 -17.266 1 97.44 201 ASN A O 1
ATOM 1550 N N . TYR A 1 202 ? 8.828 -31.016 -17.547 1 94.06 202 TYR A N 1
ATOM 1551 C CA . TYR A 1 202 ? 10.094 -31.734 -17.406 1 94.06 202 TYR A CA 1
ATOM 1552 C C . TYR A 1 202 ? 11 -31.453 -18.594 1 94.06 202 TYR A C 1
ATOM 1554 O O . TYR A 1 202 ? 10.523 -31.25 -19.719 1 94.06 202 TYR A O 1
ATOM 1562 N N . LYS A 1 203 ? 12.195 -31.438 -18.25 1 92.56 203 LYS A N 1
ATOM 1563 C CA . LYS A 1 203 ? 13.172 -31.312 -19.328 1 92.56 203 LYS A CA 1
ATOM 1564 C C . LYS A 1 203 ? 13.203 -32.594 -20.172 1 92.56 203 LYS A C 1
ATOM 1566 O O . LYS A 1 203 ? 12.961 -33.688 -19.672 1 92.56 203 LYS A O 1
ATOM 1571 N N . MET B 1 1 ? -15.641 -6.68 0.192 1 43.38 1 MET B N 1
ATOM 1572 C CA . MET B 1 1 ? -16.125 -7.719 -0.714 1 43.38 1 MET B CA 1
ATOM 1573 C C . MET B 1 1 ? -15.742 -7.402 -2.156 1 43.38 1 MET B C 1
ATOM 1575 O O . MET B 1 1 ? -16.094 -6.34 -2.678 1 43.38 1 MET B O 1
ATOM 1579 N N . THR B 1 2 ? -14.625 -7.984 -2.637 1 58.44 2 THR B N 1
ATOM 1580 C CA . THR B 1 2 ? -14.25 -7.715 -4.023 1 58.44 2 THR B CA 1
ATOM 1581 C C . THR B 1 2 ? -15.445 -7.938 -4.949 1 58.44 2 THR B C 1
ATOM 1583 O O . THR B 1 2 ? -16.172 -8.922 -4.809 1 58.44 2 THR B O 1
ATOM 1586 N N . ASN B 1 3 ? -15.797 -6.926 -5.664 1 87 3 ASN B N 1
ATOM 1587 C CA . ASN B 1 3 ? -16.859 -6.926 -6.664 1 87 3 ASN B CA 1
ATOM 1588 C C . ASN B 1 3 ? -16.688 -8.062 -7.664 1 87 3 ASN B C 1
ATOM 1590 O O . ASN B 1 3 ? -15.625 -8.203 -8.273 1 87 3 ASN B O 1
ATOM 1594 N N . ARG B 1 4 ? -17.625 -8.977 -7.66 1 93.5 4 ARG B N 1
ATOM 1595 C CA . ARG B 1 4 ? -17.547 -10.195 -8.461 1 93.5 4 ARG B CA 1
ATOM 1596 C C . ARG B 1 4 ? -17.25 -9.875 -9.922 1 93.5 4 ARG B C 1
ATOM 1598 O O . ARG B 1 4 ? -16.625 -10.68 -10.625 1 93.5 4 ARG B O 1
ATOM 1605 N N . PHE B 1 5 ? -17.719 -8.75 -10.359 1 94.81 5 PHE B N 1
ATOM 1606 C CA . PHE B 1 5 ? -17.453 -8.328 -11.734 1 94.81 5 PHE B CA 1
ATOM 1607 C C . PHE B 1 5 ? -15.977 -8.031 -11.93 1 94.81 5 PHE B C 1
ATOM 1609 O O . PHE B 1 5 ? -15.375 -8.484 -12.906 1 94.81 5 PHE B O 1
ATOM 1616 N N . LEU B 1 6 ? -15.438 -7.324 -11.016 1 96.06 6 LEU B N 1
ATOM 1617 C CA . LEU B 1 6 ? -14.023 -6.98 -11.109 1 96.06 6 LEU B CA 1
ATOM 1618 C C . LEU B 1 6 ? -13.156 -8.227 -10.984 1 96.06 6 LEU B C 1
ATOM 1620 O O . LEU B 1 6 ? -12.164 -8.375 -11.703 1 96.06 6 LEU B O 1
ATOM 1624 N N . MET B 1 7 ? -13.555 -9.109 -10.047 1 96.62 7 MET B N 1
ATOM 1625 C CA . MET B 1 7 ? -12.805 -10.352 -9.844 1 96.62 7 MET B CA 1
ATOM 1626 C C . MET B 1 7 ? -12.789 -11.188 -11.117 1 96.62 7 MET B C 1
ATOM 1628 O O . MET B 1 7 ? -11.75 -11.734 -11.484 1 96.62 7 MET B O 1
ATOM 1632 N N . LEU B 1 8 ? -13.945 -11.25 -11.742 1 96.81 8 LEU B N 1
ATOM 1633 C CA . LEU B 1 8 ? -14.055 -12.031 -12.969 1 96.81 8 LEU B CA 1
ATOM 1634 C C . LEU B 1 8 ? -13.148 -11.453 -14.055 1 96.81 8 LEU B C 1
ATOM 1636 O O . LEU B 1 8 ? -12.391 -12.195 -14.688 1 96.81 8 LEU B O 1
ATOM 1640 N N . LEU B 1 9 ? -13.188 -10.195 -14.258 1 96.88 9 LEU B N 1
ATOM 1641 C CA . LEU B 1 9 ? -12.367 -9.547 -15.273 1 96.88 9 LEU B CA 1
ATOM 1642 C C . LEU B 1 9 ? -10.891 -9.641 -14.922 1 96.88 9 LEU B C 1
ATOM 1644 O O . LEU B 1 9 ? -10.039 -9.734 -15.812 1 96.88 9 LEU B O 1
ATOM 1648 N N . LYS B 1 10 ? -10.562 -9.617 -13.617 1 96.75 10 LYS B N 1
ATOM 1649 C CA . LYS B 1 10 ? -9.18 -9.758 -13.156 1 96.75 10 LYS B CA 1
ATOM 1650 C C . LYS B 1 10 ? -8.617 -11.133 -13.516 1 96.75 10 LYS B C 1
ATOM 1652 O O . LYS B 1 10 ? -7.477 -11.242 -13.961 1 96.75 10 LYS B O 1
ATOM 1657 N N . THR B 1 11 ? -9.406 -12.133 -13.383 1 95.94 11 THR B N 1
ATOM 1658 C CA . THR B 1 11 ? -8.898 -13.492 -13.477 1 95.94 11 THR B CA 1
ATOM 1659 C C . THR B 1 11 ? -9.062 -14.039 -14.891 1 95.94 11 THR B C 1
ATOM 1661 O O . THR B 1 11 ? -8.281 -14.875 -15.336 1 95.94 11 THR B O 1
ATOM 1664 N N . ARG B 1 12 ? -10.008 -13.516 -15.648 1 95.5 12 ARG B N 1
ATOM 1665 C CA . ARG B 1 12 ? -10.305 -14.102 -16.953 1 95.5 12 ARG B CA 1
ATOM 1666 C C . ARG B 1 12 ? -9.914 -13.156 -18.078 1 95.5 12 ARG B C 1
ATOM 1668 O O . ARG B 1 12 ? -9.836 -13.562 -19.234 1 95.5 12 ARG B O 1
ATOM 1675 N N . GLY B 1 13 ? -9.641 -11.953 -17.766 1 95.5 13 GLY B N 1
ATOM 1676 C CA . GLY B 1 13 ? -9.359 -10.969 -18.797 1 95.5 13 GLY B CA 1
ATOM 1677 C C . GLY B 1 13 ? -10.609 -10.344 -19.391 1 95.5 13 GLY B C 1
ATOM 1678 O O . GLY B 1 13 ? -11.672 -10.359 -18.766 1 95.5 13 GLY B O 1
ATOM 1679 N N . ALA B 1 14 ? -10.422 -9.781 -20.562 1 96.31 14 ALA B N 1
ATOM 1680 C CA . ALA B 1 14 ? -11.516 -9.055 -21.219 1 96.31 14 ALA B CA 1
ATOM 1681 C C . ALA B 1 14 ? -12.641 -10.008 -21.609 1 96.31 14 ALA B C 1
ATOM 1683 O O . ALA B 1 14 ? -12.391 -11.086 -22.156 1 96.31 14 ALA B O 1
ATOM 1684 N N . LEU B 1 15 ? -13.852 -9.594 -21.359 1 96.94 15 LEU B N 1
ATOM 1685 C CA . LEU B 1 15 ? -15.016 -10.422 -21.656 1 96.94 15 LEU B CA 1
ATOM 1686 C C . LEU B 1 15 ? -16.156 -9.57 -22.219 1 96.94 15 LEU B C 1
ATOM 1688 O O . LEU B 1 15 ? -16.219 -8.359 -21.969 1 96.94 15 LEU B O 1
ATOM 1692 N N . THR B 1 16 ? -17.016 -10.203 -22.969 1 96 16 THR B N 1
ATOM 1693 C CA . THR B 1 16 ? -18.25 -9.555 -23.406 1 96 16 THR B CA 1
ATOM 1694 C C . THR B 1 16 ? -19.281 -9.555 -22.297 1 96 16 THR B C 1
ATOM 1696 O O . THR B 1 16 ? -19.172 -10.328 -21.344 1 96 16 THR B O 1
ATOM 1699 N N . ALA B 1 17 ? -20.25 -8.703 -22.469 1 95.69 17 ALA B N 1
ATOM 1700 C CA . ALA B 1 17 ? -21.344 -8.68 -21.5 1 95.69 17 ALA B CA 1
ATOM 1701 C C . ALA B 1 17 ? -22.031 -10.039 -21.422 1 95.69 17 ALA B C 1
ATOM 1703 O O . ALA B 1 17 ? -22.406 -10.484 -20.328 1 95.69 17 ALA B O 1
ATOM 1704 N N . SER B 1 18 ? -22.219 -10.672 -22.547 1 95.88 18 SER B N 1
ATOM 1705 C CA . SER B 1 18 ? -22.859 -11.984 -22.594 1 95.88 18 SER B CA 1
ATOM 1706 C C . SER B 1 18 ? -22.062 -13.031 -21.828 1 95.88 18 SER B C 1
ATOM 1708 O O . SER B 1 18 ? -22.625 -13.828 -21.078 1 95.88 18 SER B O 1
ATOM 1710 N N . ALA B 1 19 ? -20.812 -13.039 -22.031 1 96.88 19 ALA B N 1
ATOM 1711 C CA . ALA B 1 19 ? -19.938 -13.984 -21.344 1 96.88 19 ALA B CA 1
ATOM 1712 C C . ALA B 1 19 ? -19.969 -13.75 -19.828 1 96.88 19 ALA B C 1
ATOM 1714 O O . ALA B 1 19 ? -20 -14.703 -19.047 1 96.88 19 ALA B O 1
ATOM 1715 N N . ILE B 1 20 ? -19.906 -12.523 -19.391 1 97.19 20 ILE B N 1
ATOM 1716 C CA . ILE B 1 20 ? -19.938 -12.156 -17.984 1 97.19 20 ILE B CA 1
ATOM 1717 C C . ILE B 1 20 ? -21.266 -12.617 -17.359 1 97.19 20 ILE B C 1
ATOM 1719 O O . ILE B 1 20 ? -21.266 -13.211 -16.281 1 97.19 20 ILE B O 1
ATOM 1723 N N . ALA B 1 21 ? -22.312 -12.367 -18.109 1 97.19 21 ALA B N 1
ATOM 1724 C CA . ALA B 1 21 ? -23.625 -12.789 -17.625 1 97.19 21 ALA B CA 1
ATOM 1725 C C . ALA B 1 21 ? -23.672 -14.297 -17.406 1 97.19 21 ALA B C 1
ATOM 1727 O O . ALA B 1 21 ? -24.188 -14.766 -16.375 1 97.19 21 ALA B O 1
ATOM 1728 N N . GLN B 1 22 ? -23.156 -15.031 -18.328 1 97.56 22 GLN B N 1
ATOM 1729 C CA . GLN B 1 22 ? -23.125 -16.484 -18.234 1 97.56 22 GLN B CA 1
ATOM 1730 C C . GLN B 1 22 ? -22.297 -16.953 -17.047 1 97.56 22 GLN B C 1
ATOM 1732 O O . GLN B 1 22 ? -22.75 -17.797 -16.266 1 97.56 22 GLN B O 1
ATOM 1737 N N . GLU B 1 23 ? -21.156 -16.375 -16.844 1 96.62 23 GLU B N 1
ATOM 1738 C CA . GLU B 1 23 ? -20.234 -16.766 -15.781 1 96.62 23 GLU B CA 1
ATOM 1739 C C . GLU B 1 23 ? -20.812 -16.438 -14.406 1 96.62 23 GLU B C 1
ATOM 1741 O O . GLU B 1 23 ? -20.578 -17.156 -13.445 1 96.62 23 GLU B O 1
ATOM 1746 N N . LEU B 1 24 ? -21.547 -15.336 -14.297 1 96.19 24 LEU B N 1
ATOM 1747 C CA . LEU B 1 24 ? -22.016 -14.859 -13 1 96.19 24 LEU B CA 1
ATOM 1748 C C . LEU B 1 24 ? -23.453 -15.289 -12.75 1 96.19 24 LEU B C 1
ATOM 1750 O O . LEU B 1 24 ? -24.016 -14.984 -11.695 1 96.19 24 LEU B O 1
ATOM 1754 N N .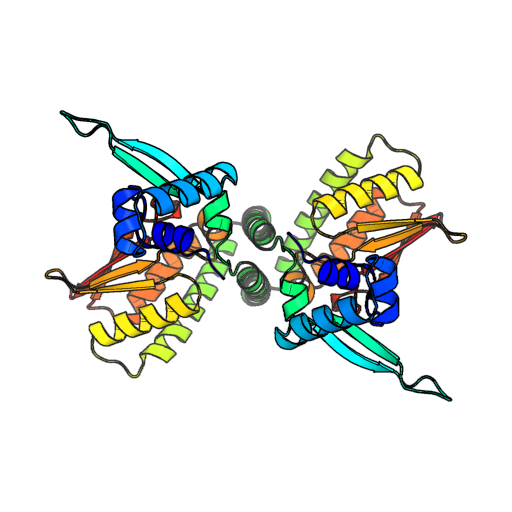 GLY B 1 25 ? -23.984 -15.953 -13.688 1 96.38 25 GLY B N 1
ATOM 1755 C CA . GLY B 1 25 ? -25.344 -16.438 -13.508 1 96.38 25 GLY B CA 1
ATOM 1756 C C . GLY B 1 25 ? -26.375 -15.336 -13.398 1 96.38 25 GLY B C 1
ATOM 1757 O O . GLY B 1 25 ? -27.203 -15.336 -12.484 1 96.38 25 GLY B O 1
ATOM 1758 N N . MET B 1 26 ? -26.359 -14.406 -14.289 1 96.38 26 MET B N 1
ATOM 1759 C CA . MET B 1 26 ? -27.297 -13.289 -14.281 1 96.38 26 MET B CA 1
ATOM 1760 C C . MET B 1 26 ? -27.781 -12.977 -15.695 1 96.38 26 MET B C 1
ATOM 1762 O O . MET B 1 26 ? -27.312 -13.586 -16.656 1 96.38 26 MET B O 1
ATOM 1766 N N . THR B 1 27 ? -28.797 -12.148 -15.836 1 96.19 27 THR B N 1
ATOM 1767 C CA . THR B 1 27 ? -29.297 -11.758 -17.141 1 96.19 27 THR B CA 1
ATOM 1768 C C . THR B 1 27 ? -28.312 -10.844 -17.859 1 96.19 27 THR B C 1
ATOM 1770 O O . THR B 1 27 ? -27.531 -10.141 -17.219 1 96.19 27 THR B O 1
ATOM 1773 N N . LYS B 1 28 ? -28.375 -10.953 -19.141 1 94.81 28 LYS B N 1
ATOM 1774 C CA . LYS B 1 28 ? -27.531 -10.07 -19.922 1 94.81 28 LYS B CA 1
ATOM 1775 C C . LYS B 1 28 ? -27.781 -8.609 -19.578 1 94.81 28 LYS B C 1
ATOM 1777 O O . LYS B 1 28 ? -26.844 -7.812 -19.484 1 94.81 28 LYS B O 1
ATOM 1782 N N . GLU B 1 29 ? -29.016 -8.25 -19.406 1 93.88 29 GLU B N 1
ATOM 1783 C CA . GLU B 1 29 ? -29.359 -6.883 -19.047 1 93.88 29 GLU B CA 1
ATOM 1784 C C . GLU B 1 29 ? -28.812 -6.523 -17.672 1 93.88 29 GLU B C 1
ATOM 1786 O O . GLU B 1 29 ? -28.328 -5.41 -17.453 1 93.88 29 GLU B O 1
ATOM 1791 N N . GLY B 1 30 ? -28.953 -7.406 -16.75 1 94.88 30 GLY B N 1
ATOM 1792 C CA . GLY B 1 30 ? -28.359 -7.199 -15.438 1 94.88 30 GLY B CA 1
ATOM 1793 C C . GLY B 1 30 ? -26.859 -6.973 -15.492 1 94.88 30 GLY B C 1
ATOM 1794 O O . GLY B 1 30 ? -26.344 -6.074 -14.828 1 94.88 30 GLY B O 1
ATOM 1795 N N . ALA B 1 31 ? -26.203 -7.777 -16.219 1 96.19 31 ALA B N 1
ATOM 1796 C CA . ALA B 1 31 ? -24.75 -7.605 -16.406 1 96.19 31 ALA B CA 1
ATOM 1797 C C . ALA B 1 31 ? -24.438 -6.254 -17.047 1 96.19 31 ALA B C 1
ATOM 1799 O O . ALA B 1 31 ? -23.516 -5.562 -16.609 1 96.19 31 ALA B O 1
ATOM 1800 N N . ARG B 1 32 ? -25.188 -5.895 -18.062 1 94.06 32 ARG B N 1
ATOM 1801 C CA . ARG B 1 32 ? -24.969 -4.633 -18.766 1 94.06 32 ARG B CA 1
ATOM 1802 C C . ARG B 1 32 ? -25.109 -3.445 -17.828 1 94.06 32 ARG B C 1
ATOM 1804 O O . ARG B 1 32 ? -24.328 -2.5 -17.891 1 94.06 32 ARG B O 1
ATOM 1811 N N . LEU B 1 33 ? -26.078 -3.479 -16.969 1 95.44 33 LEU B N 1
ATOM 1812 C CA . LEU B 1 33 ? -26.312 -2.395 -16.016 1 95.44 33 LEU B CA 1
ATOM 1813 C C . LEU B 1 33 ? -25.141 -2.256 -15.047 1 95.44 33 LEU B C 1
ATOM 1815 O O . LEU B 1 33 ? -24.703 -1.141 -14.75 1 95.44 33 LEU B O 1
ATOM 1819 N N . GLN B 1 34 ? -24.703 -3.342 -14.609 1 95.62 34 GLN B N 1
ATOM 1820 C CA . GLN B 1 34 ? -23.562 -3.314 -13.695 1 95.62 34 GLN B CA 1
ATOM 1821 C C . GLN B 1 34 ? -22.297 -2.826 -14.406 1 95.62 34 GLN B C 1
ATOM 1823 O O . GLN B 1 34 ? -21.531 -2.043 -13.852 1 95.62 34 GLN B O 1
ATOM 1828 N N . LEU B 1 35 ? -22.094 -3.318 -15.57 1 95.81 35 LEU B N 1
ATOM 1829 C CA . LEU B 1 35 ? -20.922 -2.912 -16.344 1 95.81 35 LEU B CA 1
ATOM 1830 C C . LEU B 1 35 ? -20.953 -1.413 -16.625 1 95.81 35 LEU B C 1
ATOM 1832 O O . LEU B 1 35 ? -19.906 -0.752 -16.578 1 95.81 35 LEU B O 1
ATOM 1836 N N . LEU B 1 36 ? -22.109 -0.916 -16.906 1 95 36 LEU B N 1
ATOM 1837 C CA . LEU B 1 36 ? -22.266 0.522 -17.094 1 95 36 LEU B CA 1
ATOM 1838 C C . LEU B 1 36 ? -21.906 1.28 -15.828 1 95 36 LEU B C 1
ATOM 1840 O O . LEU B 1 36 ? -21.25 2.32 -15.883 1 95 36 LEU B O 1
ATOM 1844 N N . LYS B 1 37 ? -22.375 0.804 -14.773 1 96.12 37 LYS B N 1
ATOM 1845 C CA . LYS B 1 37 ? -22.078 1.417 -13.484 1 96.12 37 LYS B CA 1
ATOM 1846 C C . LYS B 1 37 ? -20.578 1.487 -13.242 1 96.12 37 LYS B C 1
ATOM 1848 O O . LYS B 1 37 ? -20.047 2.549 -12.906 1 96.12 37 LYS B O 1
ATOM 1853 N N . TYR B 1 38 ? -19.875 0.391 -13.398 1 96.62 38 TYR B N 1
ATOM 1854 C CA . TYR B 1 38 ? -18.438 0.333 -13.133 1 96.62 38 TYR B CA 1
ATOM 1855 C C . TYR B 1 38 ? -17.656 1.122 -14.172 1 96.62 38 TYR B C 1
ATOM 1857 O O . TYR B 1 38 ? -16.562 1.628 -13.891 1 96.62 38 TYR B O 1
ATOM 1865 N N . THR B 1 39 ? -18.203 1.184 -15.375 1 96.62 39 THR B N 1
ATOM 1866 C CA . THR B 1 39 ? -17.609 2.047 -16.391 1 96.62 39 THR B CA 1
ATOM 1867 C C . THR B 1 39 ? -17.719 3.514 -15.977 1 96.62 39 THR B C 1
ATOM 1869 O O . THR B 1 39 ? -16.75 4.27 -16.109 1 96.62 39 THR B O 1
ATOM 1872 N N . ASP B 1 40 ? -18.844 3.869 -15.469 1 96.56 40 ASP B N 1
ATOM 1873 C CA . ASP B 1 40 ? -19.062 5.234 -15.008 1 96.56 40 ASP B CA 1
ATOM 1874 C C . ASP B 1 40 ? -18.141 5.57 -13.836 1 96.56 40 ASP B C 1
ATOM 1876 O O . ASP B 1 40 ? -17.719 6.715 -13.68 1 96.56 40 ASP B O 1
ATOM 1880 N N . GLU B 1 41 ? -17.875 4.57 -13.117 1 95.75 41 GLU B N 1
ATOM 1881 C CA . GLU B 1 41 ? -16.984 4.75 -11.969 1 95.75 41 GLU B CA 1
ATOM 1882 C C . GLU B 1 41 ? -15.523 4.73 -12.391 1 95.75 41 GLU B C 1
ATOM 1884 O O . GLU B 1 41 ? -14.633 4.953 -11.57 1 95.75 41 GLU B O 1
ATOM 1889 N N . GLY B 1 42 ? -15.25 4.395 -13.602 1 97.31 42 GLY B N 1
ATOM 1890 C CA . GLY B 1 42 ? -13.898 4.418 -14.141 1 97.31 42 GLY B CA 1
ATOM 1891 C C . GLY B 1 42 ? -13.117 3.152 -13.844 1 97.31 42 GLY B C 1
ATOM 1892 O O . GLY B 1 42 ? -11.898 3.113 -14.023 1 97.31 42 GLY B O 1
ATOM 1893 N N . LEU B 1 43 ? -13.734 2.098 -13.383 1 97.06 43 LEU B N 1
ATOM 1894 C CA . LEU B 1 43 ? -13.07 0.87 -12.961 1 97.06 43 LEU B CA 1
ATOM 1895 C C . LEU B 1 43 ? -12.953 -0.106 -14.133 1 97.06 43 LEU B C 1
ATOM 1897 O O . LEU B 1 43 ? -12.07 -0.97 -14.133 1 97.06 43 LEU B O 1
ATOM 1901 N N . ILE B 1 44 ? -13.844 0.051 -15.125 1 97.19 44 ILE B N 1
ATOM 1902 C CA . ILE B 1 44 ? -13.922 -0.831 -16.281 1 97.19 44 ILE B CA 1
ATOM 1903 C C . ILE B 1 44 ? -13.953 0.001 -17.562 1 97.19 44 ILE B C 1
ATOM 1905 O O . ILE B 1 44 ? -14.453 1.127 -17.578 1 97.19 44 ILE B O 1
ATOM 1909 N N . GLN B 1 45 ? -13.336 -0.507 -18.547 1 97.75 45 GLN B N 1
ATOM 1910 C CA . GLN B 1 45 ? -13.391 0.095 -19.875 1 97.75 45 GLN B CA 1
ATOM 1911 C C . GLN B 1 45 ? -13.867 -0.912 -20.922 1 97.75 45 GLN B C 1
ATOM 1913 O O . GLN B 1 45 ? -13.891 -2.117 -20.656 1 97.75 45 GLN B O 1
ATOM 1918 N N . SER B 1 46 ? -14.32 -0.379 -22.125 1 95.69 46 SER B N 1
ATOM 1919 C CA . SER B 1 46 ? -14.781 -1.252 -23.203 1 95.69 46 SER B CA 1
ATOM 1920 C C . SER B 1 46 ? -14.094 -0.917 -24.516 1 95.69 46 SER B C 1
ATOM 1922 O O . SER B 1 46 ? -13.711 0.232 -24.75 1 95.69 46 SER B O 1
ATOM 1924 N N . GLU B 1 47 ? -13.773 -1.915 -25.234 1 93.88 47 GLU B N 1
ATOM 1925 C CA . GLU B 1 47 ? -13.242 -1.792 -26.594 1 93.88 47 GLU B CA 1
ATOM 1926 C C . GLU B 1 47 ? -14.031 -2.654 -27.578 1 93.88 47 GLU B C 1
ATOM 1928 O O . GLU B 1 47 ? -14.477 -3.75 -27.234 1 93.88 47 GLU B O 1
ATOM 1933 N N . ASN B 1 48 ? -14.219 -2.084 -28.766 1 90.38 48 ASN B N 1
ATOM 1934 C CA . ASN B 1 48 ? -14.898 -2.834 -29.828 1 90.38 48 ASN B CA 1
ATOM 1935 C C . ASN B 1 48 ? -13.922 -3.691 -30.625 1 90.38 48 ASN B C 1
ATOM 1937 O O . ASN B 1 48 ? -12.844 -3.227 -31 1 90.38 48 ASN B O 1
ATOM 1941 N N . GLU B 1 49 ? -14.125 -4.879 -30.641 1 82.69 49 GLU B N 1
ATOM 1942 C CA . GLU B 1 49 ? -13.352 -5.777 -31.484 1 82.69 49 GLU B CA 1
ATOM 1943 C C . GLU B 1 49 ? -14.133 -6.164 -32.75 1 82.69 49 GLU B C 1
ATOM 1945 O O . GLU B 1 49 ? -15.281 -6.621 -32.656 1 82.69 49 GLU B O 1
ATOM 1950 N N . SER B 1 50 ? -13.633 -5.672 -33.906 1 75.38 50 SER B N 1
ATOM 1951 C CA . SER B 1 50 ? -14.289 -5.965 -35.188 1 75.38 50 SER B CA 1
ATOM 1952 C C . SER B 1 50 ? -13.992 -7.387 -35.656 1 75.38 50 SER B C 1
ATOM 1954 O O . SER B 1 50 ? -12.828 -7.797 -35.719 1 75.38 50 SER B O 1
ATOM 1956 N N . SER B 1 51 ? -14.75 -8.258 -35.344 1 62.69 51 SER B N 1
ATOM 1957 C CA . SER B 1 51 ? -14.555 -9.586 -35.938 1 62.69 51 SER B CA 1
ATOM 1958 C C . SER B 1 51 ? -15.328 -9.742 -37.219 1 62.69 51 SER B C 1
ATOM 1960 O O . SER B 1 51 ? -16.547 -9.961 -37.219 1 62.69 51 SER B O 1
ATOM 1962 N N . GLY B 1 52 ? -14.656 -9.523 -38.312 1 66 52 GLY B N 1
ATOM 1963 C CA . GLY B 1 52 ? -15.203 -9.75 -39.656 1 66 52 GLY B CA 1
ATOM 1964 C C . GLY B 1 52 ? -16.609 -9.227 -39.812 1 66 52 GLY B C 1
ATOM 1965 O O . GLY B 1 52 ? -16.938 -8.133 -39.344 1 66 52 GLY B O 1
ATOM 1966 N N . VAL B 1 53 ? -17.594 -10.219 -40.531 1 68 53 VAL B N 1
ATOM 1967 C CA . VAL B 1 53 ? -18.984 -9.945 -40.875 1 68 53 VAL B CA 1
ATOM 1968 C C . VAL B 1 53 ? -19.875 -10.008 -39.625 1 68 53 VAL B C 1
ATOM 1970 O O . VAL B 1 53 ? -19.828 -10.992 -38.875 1 68 53 VAL B O 1
ATOM 1973 N N . GLY B 1 54 ? -20.453 -8.82 -39.031 1 70.12 54 GLY B N 1
ATOM 1974 C CA . GLY B 1 54 ? -21.391 -8.719 -37.906 1 70.12 54 GLY B CA 1
ATOM 1975 C C . GLY B 1 54 ? -21.125 -7.547 -37 1 70.12 54 GLY B C 1
ATOM 1976 O O . GLY B 1 54 ? -20.203 -6.758 -37.25 1 70.12 54 GLY B O 1
ATOM 1977 N N . ARG B 1 55 ? -22 -7.402 -36 1 71.88 55 ARG B N 1
ATOM 1978 C CA . ARG B 1 55 ? -21.875 -6.32 -35.031 1 71.88 55 ARG B CA 1
ATOM 1979 C C . ARG B 1 55 ? -20.594 -6.461 -34.219 1 71.88 55 ARG B C 1
ATOM 1981 O O . ARG B 1 55 ? -20.234 -7.562 -33.812 1 71.88 55 ARG B O 1
ATOM 1988 N N . PRO B 1 56 ? -19.844 -5.551 -34.188 1 83.5 56 PRO B N 1
ATOM 1989 C CA . PRO B 1 56 ? -18.609 -5.574 -33.375 1 83.5 56 PRO B CA 1
ATOM 1990 C C . PRO B 1 56 ? -18.844 -6.047 -31.953 1 83.5 56 PRO B C 1
ATOM 1992 O O . PRO B 1 56 ? -19.875 -5.746 -31.359 1 83.5 56 PRO B O 1
ATOM 1995 N N . LYS B 1 57 ? -18.109 -7.023 -31.5 1 88.38 57 LYS B N 1
ATOM 1996 C CA . LYS B 1 57 ? -18.172 -7.469 -30.109 1 88.38 57 LYS B CA 1
ATOM 1997 C C . LYS B 1 57 ? -17.5 -6.457 -29.188 1 88.38 57 LYS B C 1
ATOM 1999 O O . LYS B 1 57 ? -16.422 -5.957 -29.484 1 88.38 57 LYS B O 1
ATOM 2004 N N . GLN B 1 58 ? -18.312 -6.062 -28.172 1 92.69 58 GLN B N 1
ATOM 2005 C CA . GLN B 1 58 ? -17.766 -5.156 -27.172 1 92.69 58 GLN B CA 1
ATOM 2006 C C . GLN B 1 58 ? -17.125 -5.934 -26.031 1 92.69 58 GLN B C 1
ATOM 2008 O O . GLN B 1 58 ? -17.766 -6.773 -25.391 1 92.69 58 GLN B O 1
ATOM 2013 N N . LEU B 1 59 ? -15.875 -5.723 -25.812 1 96.38 59 LEU B N 1
ATOM 2014 C CA . LEU B 1 59 ? -15.125 -6.383 -24.75 1 96.38 59 LEU B CA 1
ATOM 2015 C C . LEU B 1 59 ? -14.883 -5.43 -23.594 1 96.38 59 LEU B C 1
ATOM 2017 O O . LEU B 1 59 ? -14.508 -4.273 -23.797 1 96.38 59 LEU B O 1
ATOM 2021 N N . PHE B 1 60 ? -15.125 -5.969 -22.422 1 97.06 60 PHE B N 1
ATOM 2022 C CA . PHE B 1 60 ? -14.922 -5.195 -21.203 1 97.06 60 PHE B CA 1
ATOM 2023 C C . PHE B 1 60 ? -13.68 -5.672 -20.453 1 97.06 60 PHE B C 1
ATOM 2025 O O . PHE B 1 60 ? -13.422 -6.871 -20.375 1 97.06 60 PHE B O 1
ATOM 2032 N N . SER B 1 61 ? -12.875 -4.703 -19.938 1 97.19 61 SER B N 1
ATOM 2033 C CA . SER B 1 61 ? -11.672 -5.02 -19.188 1 97.19 61 SER B CA 1
ATOM 2034 C C . SER B 1 61 ? -11.453 -4.027 -18.047 1 97.19 61 SER B C 1
ATOM 2036 O O . SER B 1 61 ? -12.109 -2.98 -18 1 97.19 61 SER B O 1
ATOM 2038 N N . LEU B 1 62 ? -10.586 -4.398 -17.125 1 96.44 62 LEU B N 1
ATOM 2039 C CA . LEU B 1 62 ? -10.258 -3.516 -16.016 1 96.44 62 LEU B CA 1
ATOM 2040 C C . LEU B 1 62 ? -9.398 -2.346 -16.484 1 96.44 62 LEU B C 1
ATOM 2042 O O . LEU B 1 62 ? -8.516 -2.516 -17.312 1 96.44 62 LEU B O 1
ATOM 2046 N N . THR B 1 63 ? -9.688 -1.184 -15.969 1 95.25 63 THR B N 1
ATOM 2047 C CA . THR B 1 63 ? -8.773 -0.057 -16.094 1 95.25 63 THR B CA 1
ATOM 2048 C C . THR B 1 63 ? -7.676 -0.139 -15.031 1 95.25 63 THR B C 1
ATOM 2050 O O . THR B 1 63 ? -7.676 -1.047 -14.195 1 95.25 63 THR B O 1
ATOM 2053 N N . ALA B 1 64 ? -6.723 0.856 -15.109 1 91.31 64 ALA B N 1
ATOM 2054 C CA . ALA B 1 64 ? -5.727 0.964 -14.047 1 91.31 64 ALA B CA 1
ATOM 2055 C C . ALA B 1 64 ? -6.395 1.177 -12.688 1 91.31 64 ALA B C 1
ATOM 2057 O O . ALA B 1 64 ? -5.977 0.592 -11.688 1 91.31 64 ALA B O 1
ATOM 2058 N N . SER B 1 65 ? -7.406 1.993 -12.664 1 93.94 65 SER B N 1
ATOM 2059 C CA . SER B 1 65 ? -8.156 2.246 -11.438 1 93.94 65 SER B CA 1
ATOM 2060 C C . SER B 1 65 ? -8.859 0.982 -10.945 1 93.94 65 SER B C 1
ATOM 2062 O O . SER B 1 65 ? -8.906 0.721 -9.742 1 93.94 65 SER B O 1
ATOM 2064 N N . GLY B 1 66 ? -9.391 0.21 -11.859 1 94.69 66 GLY B N 1
ATOM 2065 C CA . GLY B 1 66 ? -9.977 -1.069 -11.5 1 94.69 66 GLY B CA 1
ATOM 2066 C C . GLY B 1 66 ? -8.984 -2.031 -10.883 1 94.69 66 GLY B C 1
ATOM 2067 O O . GLY B 1 66 ? -9.273 -2.674 -9.867 1 94.69 66 GLY B O 1
ATOM 2068 N N . ASN B 1 67 ? -7.809 -2.1 -11.469 1 93.31 67 ASN B N 1
ATOM 2069 C CA . ASN B 1 67 ? -6.75 -2.963 -10.953 1 93.31 67 ASN B CA 1
ATOM 2070 C C . ASN B 1 67 ? -6.305 -2.533 -9.562 1 93.31 67 ASN B C 1
ATOM 2072 O O . ASN B 1 67 ? -5.938 -3.371 -8.734 1 93.31 67 ASN B O 1
ATOM 2076 N N . SER B 1 68 ? -6.379 -1.275 -9.266 1 90.75 68 SER B N 1
ATOM 2077 C CA . SER B 1 68 ? -5.926 -0.734 -7.988 1 90.75 68 SER B CA 1
ATOM 2078 C C . SER B 1 68 ? -6.891 -1.1 -6.863 1 90.75 68 SER B C 1
ATOM 2080 O O . SER B 1 68 ? -6.59 -0.879 -5.688 1 90.75 68 SER B O 1
ATOM 2082 N N . LYS B 1 69 ? -8.031 -1.68 -7.211 1 92.88 69 LYS B N 1
ATOM 2083 C CA . LYS B 1 69 ? -8.984 -2.119 -6.195 1 92.88 69 LYS B CA 1
ATOM 2084 C C . LYS B 1 69 ? -8.555 -3.443 -5.574 1 92.88 69 LYS B C 1
ATOM 2086 O O . LYS B 1 69 ? -9.086 -3.854 -4.539 1 92.88 69 LYS B O 1
ATOM 2091 N N . PHE B 1 70 ? -7.598 -4.059 -6.133 1 94.5 70 PHE B N 1
ATOM 2092 C CA . PHE B 1 70 ? -7.043 -5.285 -5.57 1 94.5 70 PHE B CA 1
ATOM 2093 C C . PHE B 1 70 ? -5.871 -4.977 -4.645 1 94.5 70 PHE B C 1
ATOM 2095 O O . PHE B 1 70 ? -5.105 -4.047 -4.898 1 94.5 70 PHE B O 1
ATOM 2102 N N . PRO B 1 71 ? -5.777 -5.773 -3.559 1 92.38 71 PRO B N 1
ATOM 2103 C CA . PRO B 1 71 ? -4.777 -5.461 -2.537 1 92.38 71 PRO B CA 1
ATOM 2104 C C . PRO B 1 71 ? -3.344 -5.574 -3.059 1 92.38 71 PRO B C 1
ATOM 2106 O O . PRO B 1 71 ? -3.076 -6.367 -3.965 1 92.38 71 PRO B O 1
ATOM 2109 N N . ASP B 1 72 ? -2.492 -4.727 -2.494 1 95.56 72 ASP B N 1
ATOM 2110 C CA . ASP B 1 72 ? -1.065 -4.887 -2.764 1 95.56 72 ASP B CA 1
ATOM 2111 C C . ASP B 1 72 ? -0.285 -5.109 -1.47 1 95.56 72 ASP B C 1
ATOM 2113 O O . ASP B 1 72 ? -0.856 -5.066 -0.378 1 95.56 72 ASP B O 1
ATOM 2117 N N . THR B 1 73 ? 0.936 -5.449 -1.584 1 97.25 73 THR B N 1
ATOM 2118 C CA . THR B 1 73 ? 1.757 -5.762 -0.418 1 97.25 73 THR B CA 1
ATOM 2119 C C . THR B 1 73 ? 3.008 -4.891 -0.39 1 97.25 73 THR B C 1
ATOM 2121 O O . THR B 1 73 ? 4.074 -5.336 0.04 1 97.25 73 THR B O 1
ATOM 2124 N N . HIS B 1 74 ? 2.887 -3.67 -0.909 1 97.94 74 HIS B N 1
ATOM 2125 C CA . HIS B 1 74 ? 4.051 -2.791 -0.963 1 97.94 74 HIS B CA 1
ATOM 2126 C C . HIS B 1 74 ? 4.488 -2.371 0.435 1 97.94 74 HIS B C 1
ATOM 2128 O O . HIS B 1 74 ? 5.668 -2.092 0.663 1 97.94 74 HIS B O 1
ATOM 2134 N N . ALA B 1 75 ? 3.535 -2.295 1.365 1 97.56 75 ALA B N 1
ATOM 2135 C CA . ALA B 1 75 ? 3.924 -2.004 2.742 1 97.56 75 ALA B CA 1
ATOM 2136 C C . ALA B 1 75 ? 4.906 -3.047 3.268 1 97.56 75 ALA B C 1
ATOM 2138 O O . ALA B 1 75 ? 5.973 -2.703 3.777 1 97.56 75 ALA B O 1
ATOM 2139 N N . GLU B 1 76 ? 4.57 -4.273 3.1 1 97.38 76 GLU B N 1
ATOM 2140 C CA . GLU B 1 76 ? 5.434 -5.371 3.527 1 97.38 76 GLU B CA 1
ATOM 2141 C C . GLU B 1 76 ? 6.75 -5.367 2.762 1 97.38 76 GLU B C 1
ATOM 2143 O O . GLU B 1 76 ? 7.816 -5.562 3.348 1 97.38 76 GLU B O 1
ATOM 2148 N N . LEU B 1 77 ? 6.648 -5.117 1.493 1 97.81 77 LEU B N 1
ATOM 2149 C CA . LEU B 1 77 ? 7.855 -5.074 0.671 1 97.81 77 LEU B CA 1
ATOM 2150 C C . LEU B 1 77 ? 8.781 -3.951 1.122 1 97.81 77 LEU B C 1
ATOM 2152 O O . LEU B 1 77 ? 10 -4.125 1.163 1 97.81 77 LEU B O 1
ATOM 2156 N N . THR B 1 78 ? 8.219 -2.824 1.396 1 98.06 78 THR B N 1
ATOM 2157 C CA . THR B 1 78 ? 9.008 -1.68 1.837 1 98.06 78 THR B CA 1
ATOM 2158 C C . THR B 1 78 ? 9.789 -2.016 3.105 1 98.06 78 THR B C 1
ATOM 2160 O O . THR B 1 78 ? 10.984 -1.725 3.201 1 98.06 78 THR B O 1
ATOM 2163 N N . VAL B 1 79 ? 9.156 -2.625 4.016 1 98 79 VAL B N 1
ATOM 2164 C CA . VAL B 1 79 ? 9.805 -3.023 5.262 1 98 79 VAL B CA 1
ATOM 2165 C C . VAL B 1 79 ? 10.922 -4.016 4.969 1 98 79 VAL B C 1
ATOM 2167 O O . VAL B 1 79 ? 12.023 -3.906 5.52 1 98 79 VAL B O 1
ATOM 2170 N N . LYS B 1 80 ? 10.672 -4.953 4.105 1 97.06 80 LYS B N 1
ATOM 2171 C CA . LYS B 1 80 ? 11.68 -5.934 3.709 1 97.06 80 LYS B CA 1
ATOM 2172 C C . LYS B 1 80 ? 12.883 -5.254 3.061 1 97.06 80 LYS B C 1
ATOM 2174 O O . LYS B 1 80 ? 14.023 -5.598 3.355 1 97.06 80 LYS B O 1
ATOM 2179 N N . LEU B 1 81 ? 12.625 -4.312 2.215 1 96.88 81 LEU B N 1
ATOM 2180 C CA . LEU B 1 81 ? 13.688 -3.596 1.527 1 96.88 81 LEU B CA 1
ATOM 2181 C C . LEU B 1 81 ? 14.57 -2.844 2.521 1 96.88 81 LEU B C 1
ATOM 2183 O O . LEU B 1 81 ? 15.797 -2.883 2.422 1 96.88 81 LEU B O 1
ATOM 2187 N N . ILE B 1 82 ? 13.945 -2.174 3.42 1 97.44 82 ILE B N 1
ATOM 2188 C CA . ILE B 1 82 ? 14.68 -1.446 4.453 1 97.44 82 ILE B CA 1
ATOM 2189 C C . ILE B 1 82 ? 15.586 -2.408 5.219 1 97.44 82 ILE B C 1
ATOM 2191 O O . ILE B 1 82 ? 16.766 -2.135 5.406 1 97.44 82 ILE B O 1
ATOM 2195 N N . SER B 1 83 ? 15.023 -3.529 5.637 1 97.25 83 SER B N 1
ATOM 2196 C CA . SER B 1 83 ? 15.781 -4.535 6.379 1 97.25 83 SER B CA 1
ATOM 2197 C C . SER B 1 83 ? 16.938 -5.078 5.551 1 97.25 83 SER B C 1
ATOM 2199 O O . SER B 1 83 ? 18.047 -5.262 6.062 1 97.25 83 SER B O 1
ATOM 2201 N N . MET B 1 84 ? 16.672 -5.316 4.309 1 95.56 84 MET B N 1
ATOM 2202 C CA . MET B 1 84 ? 17.703 -5.859 3.42 1 95.56 84 MET B CA 1
ATOM 2203 C C . MET B 1 84 ? 18.812 -4.844 3.195 1 95.56 84 MET B C 1
ATOM 2205 O O . MET B 1 84 ? 20 -5.211 3.145 1 95.56 84 MET B O 1
ATOM 2209 N N . ILE B 1 85 ? 18.5 -3.605 3.016 1 96.31 85 ILE B N 1
ATOM 2210 C CA . ILE B 1 85 ? 19.5 -2.561 2.875 1 96.31 85 I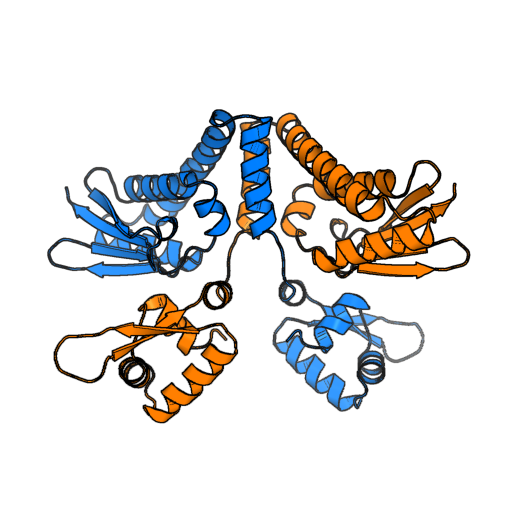LE B CA 1
ATOM 2211 C C . ILE B 1 85 ? 20.406 -2.551 4.102 1 96.31 85 ILE B C 1
ATOM 2213 O O . ILE B 1 85 ? 21.641 -2.568 3.975 1 96.31 85 ILE B O 1
ATOM 2217 N N . ARG B 1 86 ? 19.797 -2.57 5.25 1 95.88 86 ARG B N 1
ATOM 2218 C CA . ARG B 1 86 ? 20.547 -2.514 6.504 1 95.88 86 ARG B CA 1
ATOM 2219 C C . ARG B 1 86 ? 21.469 -3.725 6.645 1 95.88 86 ARG B C 1
ATOM 2221 O O . ARG B 1 86 ? 22.641 -3.584 6.984 1 95.88 86 ARG B O 1
ATOM 2228 N N . SER B 1 87 ? 20.938 -4.898 6.332 1 95.25 87 SER B N 1
ATOM 2229 C CA . SER B 1 87 ? 21.672 -6.129 6.559 1 95.25 87 SER B CA 1
ATOM 2230 C C . SER B 1 87 ? 22.75 -6.332 5.496 1 95.25 87 SER B C 1
ATOM 2232 O O . SER B 1 87 ? 23.812 -6.906 5.773 1 95.25 87 SER B O 1
ATOM 2234 N N . THR B 1 88 ? 22.547 -5.84 4.293 1 95.5 88 THR B N 1
ATOM 2235 C CA . THR B 1 88 ? 23.438 -6.094 3.168 1 95.5 88 THR B CA 1
ATOM 2236 C C . THR B 1 88 ? 24.453 -4.965 3.018 1 95.5 88 THR B C 1
ATOM 2238 O O . THR B 1 88 ? 25.625 -5.211 2.715 1 95.5 88 THR B O 1
ATOM 2241 N N . LEU B 1 89 ? 23.984 -3.736 3.244 1 95.5 89 LEU B N 1
ATOM 2242 C CA . LEU B 1 89 ? 24.828 -2.594 2.9 1 95.5 89 LEU B CA 1
ATOM 2243 C C . LEU B 1 89 ? 25.203 -1.796 4.145 1 95.5 89 LEU B C 1
ATOM 2245 O O . LEU B 1 89 ? 26.109 -0.969 4.109 1 95.5 89 LEU B O 1
ATOM 2249 N N . GLY B 1 90 ? 24.438 -1.953 5.223 1 96.12 90 GLY B N 1
ATOM 2250 C CA . GLY B 1 90 ? 24.75 -1.313 6.492 1 96.12 90 GLY B CA 1
ATOM 2251 C C . GLY B 1 90 ? 23.906 -0.087 6.766 1 96.12 90 GLY B C 1
ATOM 2252 O O . GLY B 1 90 ? 23.203 0.408 5.875 1 96.12 90 GLY B O 1
ATOM 2253 N N . ASP B 1 91 ? 24 0.43 7.996 1 96.31 91 ASP B N 1
ATOM 2254 C CA . ASP B 1 91 ? 23.203 1.555 8.461 1 96.31 91 ASP B CA 1
ATOM 2255 C C . ASP B 1 91 ? 23.578 2.842 7.738 1 96.31 91 ASP B C 1
ATOM 2257 O O . ASP B 1 91 ? 22.734 3.703 7.504 1 96.31 91 ASP B O 1
ATOM 2261 N N . ASN B 1 92 ? 24.812 2.916 7.41 1 96.69 92 ASN B N 1
ATOM 2262 C CA . ASN B 1 92 ? 25.266 4.113 6.715 1 96.69 92 ASN B CA 1
ATOM 2263 C C . ASN B 1 92 ? 24.625 4.238 5.336 1 96.69 92 ASN B C 1
ATOM 2265 O O . ASN B 1 92 ? 24.297 5.344 4.898 1 96.69 92 ASN B O 1
ATOM 2269 N N . ALA B 1 93 ? 24.516 3.133 4.691 1 96.19 93 ALA B N 1
ATOM 2270 C CA . ALA B 1 93 ? 23.844 3.127 3.387 1 96.19 93 ALA B CA 1
ATOM 2271 C C . ALA B 1 93 ? 22.391 3.555 3.508 1 96.19 93 ALA B C 1
ATOM 2273 O O . ALA B 1 93 ? 21.906 4.355 2.705 1 96.19 93 ALA B O 1
ATOM 2274 N N . LEU B 1 94 ? 21.719 3.041 4.508 1 96.81 94 LEU B N 1
ATOM 2275 C CA . LEU B 1 94 ? 20.328 3.42 4.75 1 96.81 94 LEU B CA 1
ATOM 2276 C C . LEU B 1 94 ? 20.219 4.91 5.039 1 96.81 94 LEU B C 1
ATOM 2278 O O . LEU B 1 94 ? 19.328 5.582 4.52 1 96.81 94 LEU B O 1
ATOM 2282 N N . GLN B 1 95 ? 21.141 5.434 5.84 1 97 95 GLN B N 1
ATOM 2283 C CA . GLN B 1 95 ? 21.141 6.855 6.164 1 97 95 GLN B CA 1
ATOM 2284 C C . GLN B 1 95 ? 21.344 7.703 4.91 1 97 95 GLN B C 1
ATOM 2286 O O . GLN B 1 95 ? 20.719 8.75 4.75 1 97 95 GLN B O 1
ATOM 2291 N N . ALA B 1 96 ? 22.25 7.23 4.09 1 96.88 96 ALA B N 1
ATOM 2292 C CA . ALA B 1 96 ? 22.516 7.957 2.854 1 96.88 96 ALA B CA 1
ATOM 2293 C C . ALA B 1 96 ? 21.25 8.055 1.994 1 96.88 96 ALA B C 1
ATOM 2295 O O . ALA B 1 96 ? 20.984 9.094 1.39 1 96.88 96 ALA B O 1
ATOM 2296 N N . ILE B 1 97 ? 20.5 7.023 1.924 1 96.56 97 ILE B N 1
ATOM 2297 C CA . ILE B 1 97 ? 19.25 6.992 1.172 1 96.56 97 ILE B CA 1
ATOM 2298 C C . ILE B 1 97 ? 18.25 7.957 1.799 1 96.56 97 ILE B C 1
ATOM 2300 O O . ILE B 1 97 ? 17.594 8.719 1.092 1 96.56 97 ILE B O 1
ATOM 2304 N N . MET B 1 98 ? 18.109 7.91 3.086 1 95.81 98 MET B N 1
ATOM 2305 C CA . MET B 1 98 ? 17.188 8.789 3.797 1 95.81 98 MET B CA 1
ATOM 2306 C C . MET B 1 98 ? 17.531 10.258 3.557 1 95.81 98 MET B C 1
ATOM 2308 O O . MET B 1 98 ? 16.656 11.094 3.404 1 95.81 98 MET B O 1
ATOM 2312 N N . ASP B 1 99 ? 18.859 10.531 3.537 1 97.31 99 ASP B N 1
ATOM 2313 C CA . ASP B 1 99 ? 19.344 11.891 3.33 1 97.31 99 ASP B CA 1
ATOM 2314 C C . ASP B 1 99 ? 18.922 12.422 1.958 1 97.31 99 ASP B C 1
ATOM 2316 O O . ASP B 1 99 ? 18.547 13.586 1.822 1 97.31 99 ASP B O 1
ATOM 2320 N N . VAL B 1 100 ? 19.031 11.594 0.982 1 96.56 100 VAL B N 1
ATOM 2321 C CA . VAL B 1 100 ? 18.625 11.969 -0.367 1 96.56 100 VAL B CA 1
ATOM 2322 C C . VAL B 1 100 ? 17.125 12.266 -0.388 1 96.56 100 VAL B C 1
ATOM 2324 O O . VAL B 1 100 ? 16.688 13.242 -0.994 1 96.56 100 VAL B O 1
ATOM 2327 N N . GLY B 1 101 ? 16.328 11.391 0.23 1 96.06 101 GLY B N 1
ATOM 2328 C CA . GLY B 1 101 ? 14.891 11.617 0.342 1 96.06 101 GLY B CA 1
ATOM 2329 C C . GLY B 1 101 ? 14.547 12.914 1.052 1 96.06 101 GLY B C 1
ATOM 2330 O O . GLY B 1 101 ? 13.656 13.648 0.619 1 96.06 101 GLY B O 1
ATOM 2331 N N . GLU B 1 102 ? 15.234 13.164 2.1 1 97.81 102 GLU B N 1
ATOM 2332 C CA . GLU B 1 102 ? 15.023 14.391 2.863 1 97.81 102 GLU B CA 1
ATOM 2333 C C . GLU B 1 102 ? 15.312 15.625 2.016 1 97.81 102 GLU B C 1
ATOM 2335 O O . GLU B 1 102 ? 14.531 16.578 2.006 1 97.81 102 GLU B O 1
ATOM 2340 N N . GLN B 1 103 ? 16.484 15.594 1.312 1 97.81 103 GLN B N 1
ATOM 2341 C CA . GLN B 1 103 ? 16.859 16.734 0.479 1 97.81 103 GLN B CA 1
ATOM 2342 C C . GLN B 1 103 ? 15.844 16.969 -0.633 1 97.81 103 GLN B C 1
ATOM 2344 O O . GLN B 1 103 ? 15.484 18.109 -0.923 1 97.81 103 GLN B O 1
ATOM 2349 N N . SER B 1 104 ? 15.406 15.914 -1.239 1 97.06 104 SER B N 1
ATOM 2350 C CA . SER B 1 104 ? 14.359 16.016 -2.256 1 97.06 104 SER B CA 1
ATOM 2351 C C . SER B 1 104 ? 13.094 16.641 -1.685 1 97.06 104 SER B C 1
ATOM 2353 O O . SER B 1 104 ? 12.453 17.469 -2.34 1 97.06 104 SER B O 1
ATOM 2355 N N . GLY B 1 105 ? 12.68 16.219 -0.49 1 97.25 105 GLY B N 1
ATOM 2356 C CA . GLY B 1 105 ? 11.539 16.797 0.193 1 97.25 105 GLY B CA 1
ATOM 2357 C C . GLY B 1 105 ? 11.711 18.281 0.474 1 97.25 105 GLY B C 1
ATOM 2358 O O . GLY B 1 105 ? 10.797 19.078 0.241 1 97.25 105 GLY B O 1
ATOM 2359 N N . LYS B 1 106 ? 12.898 18.656 0.97 1 98.38 106 LYS B N 1
ATOM 2360 C CA . LYS B 1 106 ? 13.195 20.062 1.232 1 98.38 106 LYS B CA 1
ATOM 2361 C C . LYS B 1 106 ? 13.031 20.906 -0.029 1 98.38 106 LYS B C 1
ATOM 2363 O O . LYS B 1 106 ? 12.375 21.953 -0.002 1 98.38 106 LYS B O 1
ATOM 2368 N N . ASP B 1 107 ? 13.57 20.391 -1.121 1 98.31 107 ASP B N 1
ATOM 2369 C CA . ASP B 1 107 ? 13.516 21.125 -2.385 1 98.31 107 ASP B CA 1
ATOM 2370 C C . ASP B 1 107 ? 12.07 21.266 -2.867 1 98.31 107 ASP B C 1
ATOM 2372 O O . ASP B 1 107 ? 11.648 22.359 -3.24 1 98.31 107 ASP B O 1
ATOM 2376 N N . ARG B 1 108 ? 11.359 20.25 -2.834 1 97.88 108 ARG B N 1
ATOM 2377 C CA . ARG B 1 108 ? 9.984 20.25 -3.316 1 97.88 108 ARG B CA 1
ATOM 2378 C C . ARG B 1 108 ? 9.117 21.188 -2.479 1 97.88 108 ARG B C 1
ATOM 2380 O O . ARG B 1 108 ? 8.375 22 -3.021 1 97.88 108 ARG B O 1
ATOM 2387 N N . TYR B 1 109 ? 9.203 21.047 -1.147 1 98.31 109 TYR B N 1
ATOM 2388 C CA . TYR B 1 109 ? 8.375 21.859 -0.259 1 98.31 109 TYR B CA 1
ATOM 2389 C C . TYR B 1 109 ? 8.758 23.328 -0.35 1 98.31 109 TYR B C 1
ATOM 2391 O O . TYR B 1 109 ? 7.891 24.203 -0.339 1 98.31 109 TYR B O 1
ATOM 2399 N N . MET B 1 110 ? 10.047 23.594 -0.429 1 97.62 110 MET B N 1
ATOM 2400 C CA . MET B 1 110 ? 10.5 24.969 -0.535 1 97.62 110 MET B CA 1
ATOM 2401 C C . MET B 1 110 ? 9.969 25.625 -1.807 1 97.62 110 MET B C 1
ATOM 2403 O O . MET B 1 110 ? 9.609 26.812 -1.804 1 97.62 110 MET B O 1
ATOM 2407 N N . ASN B 1 111 ? 9.961 24.828 -2.871 1 98.12 111 ASN B N 1
ATOM 2408 C CA . ASN B 1 111 ? 9.414 25.344 -4.121 1 98.12 111 ASN B CA 1
ATOM 2409 C C . ASN B 1 111 ? 7.941 25.703 -3.975 1 98.12 111 ASN B C 1
ATOM 2411 O O . ASN B 1 111 ? 7.492 26.703 -4.535 1 98.12 111 ASN B O 1
ATOM 2415 N N . GLU B 1 112 ? 7.184 24.953 -3.234 1 97.5 112 GLU B N 1
ATOM 2416 C CA . GLU B 1 112 ? 5.758 25.188 -3.035 1 97.5 112 GLU B CA 1
ATOM 2417 C C . GLU B 1 112 ? 5.52 26.359 -2.074 1 97.5 112 GLU B C 1
ATOM 2419 O O . GLU B 1 112 ? 4.504 27.047 -2.168 1 97.5 112 GLU B O 1
ATOM 2424 N N . LEU B 1 113 ? 6.469 26.594 -1.188 1 97.5 113 LEU B N 1
ATOM 2425 C CA . LEU B 1 113 ? 6.281 27.594 -0.135 1 97.5 113 LEU B CA 1
ATOM 2426 C C . LEU B 1 113 ? 7.012 28.891 -0.475 1 97.5 113 LEU B C 1
ATOM 2428 O O . LEU B 1 113 ? 6.91 29.875 0.26 1 97.5 113 LEU B O 1
ATOM 2432 N N . SER B 1 114 ? 7.691 28.984 -1.585 1 94.94 114 SER B N 1
ATOM 2433 C CA . SER B 1 114 ? 8.648 30.031 -1.911 1 94.94 114 SER B CA 1
ATOM 2434 C C . SER B 1 114 ? 7.977 31.406 -1.926 1 94.94 114 SER B C 1
ATOM 2436 O O . SER B 1 114 ? 8.602 32.406 -1.591 1 94.94 114 SER B O 1
ATOM 2438 N N . SER B 1 115 ? 6.727 31.484 -2.232 1 96.06 115 SER B N 1
ATOM 2439 C CA . SER B 1 115 ? 6.062 32.781 -2.395 1 96.06 115 SER B CA 1
ATOM 2440 C C . SER B 1 115 ? 5.391 33.219 -1.099 1 96.06 115 SER B C 1
ATOM 2442 O O . SER B 1 115 ? 4.82 34.312 -1.029 1 96.06 115 SER B O 1
ATOM 2444 N N . ILE B 1 116 ? 5.469 32.438 -0.091 1 97.25 116 ILE B N 1
ATOM 2445 C CA . ILE B 1 116 ? 4.781 32.719 1.166 1 97.25 116 ILE B CA 1
ATOM 2446 C C . ILE B 1 116 ? 5.789 33.156 2.217 1 97.25 116 ILE B C 1
ATOM 2448 O O . ILE B 1 116 ? 6.734 32.438 2.539 1 97.25 116 ILE B O 1
ATOM 2452 N N . ASN B 1 117 ? 5.543 34.344 2.834 1 93.75 117 ASN B N 1
ATOM 2453 C CA . ASN B 1 117 ? 6.57 34.938 3.684 1 93.75 117 ASN B CA 1
ATOM 2454 C C . ASN B 1 117 ? 6.164 34.906 5.156 1 93.75 117 ASN B C 1
ATOM 2456 O O . ASN B 1 117 ? 7.012 35.031 6.039 1 93.75 117 ASN B O 1
ATOM 2460 N N . ASP B 1 118 ? 4.906 34.812 5.453 1 95.75 118 ASP B N 1
ATOM 2461 C CA . ASP B 1 118 ? 4.488 34.812 6.852 1 95.75 118 ASP B CA 1
ATOM 2462 C C . ASP B 1 118 ? 4.324 33.375 7.367 1 95.75 118 ASP B C 1
ATOM 2464 O O . ASP B 1 118 ? 4.016 32.469 6.598 1 95.75 118 ASP B O 1
ATOM 2468 N N . LEU B 1 119 ? 4.465 33.188 8.641 1 97.19 119 LEU B N 1
ATOM 2469 C CA . LEU B 1 119 ? 4.492 31.844 9.25 1 97.19 119 LEU B CA 1
ATOM 2470 C C . LEU B 1 119 ? 3.148 31.141 9.094 1 97.19 119 LEU B C 1
ATOM 2472 O O . LEU B 1 119 ? 3.098 29.953 8.797 1 97.19 119 LEU B O 1
ATOM 2476 N N . GLU B 1 120 ? 2.088 31.844 9.328 1 97.62 120 GLU B N 1
ATOM 2477 C CA . GLU B 1 120 ? 0.774 31.219 9.227 1 97.62 120 GLU B CA 1
ATOM 2478 C C . GLU B 1 120 ? 0.526 30.688 7.812 1 97.62 120 GLU B C 1
ATOM 2480 O O . GLU B 1 120 ? 0.008 29.578 7.645 1 97.62 120 GLU B O 1
ATOM 2485 N N . GLY B 1 121 ? 0.819 31.531 6.824 1 98.06 121 GLY B N 1
ATOM 2486 C CA . GLY B 1 121 ? 0.704 31.078 5.445 1 98.06 121 GLY B CA 1
ATOM 2487 C C . GLY B 1 121 ? 1.54 29.859 5.145 1 98.06 121 GLY B C 1
ATOM 2488 O O . GLY B 1 121 ? 1.099 28.953 4.426 1 98.06 121 GLY B O 1
ATOM 2489 N N . ARG B 1 122 ? 2.754 29.797 5.66 1 98.31 122 ARG B N 1
ATOM 2490 C CA . ARG B 1 122 ? 3.639 28.656 5.438 1 98.31 122 ARG B CA 1
ATOM 2491 C C . ARG B 1 122 ? 3.1 27.406 6.121 1 98.31 122 ARG B C 1
ATOM 2493 O O . ARG B 1 122 ? 3.143 26.312 5.551 1 98.31 122 ARG B O 1
ATOM 2500 N N . VAL B 1 123 ? 2.566 27.547 7.336 1 98.69 123 VAL B N 1
ATOM 2501 C CA . VAL B 1 123 ? 1.969 26.422 8.047 1 98.69 123 VAL B CA 1
ATOM 2502 C C . VAL B 1 123 ? 0.751 25.922 7.277 1 98.69 123 VAL B C 1
ATOM 2504 O O . VAL B 1 123 ? 0.553 24.703 7.145 1 98.69 123 VAL B O 1
ATOM 2507 N N . ALA B 1 124 ? -0.043 26.828 6.773 1 98.69 124 ALA B N 1
ATOM 2508 C CA . ALA B 1 124 ? -1.224 26.469 5.992 1 98.69 124 ALA B CA 1
ATOM 2509 C C . ALA B 1 124 ? -0.837 25.688 4.738 1 98.69 124 ALA B C 1
ATOM 2511 O O . ALA B 1 124 ? -1.46 24.672 4.41 1 98.69 124 ALA B O 1
ATOM 2512 N N . LYS B 1 125 ? 0.139 26.172 4.047 1 98.75 125 LYS B N 1
ATOM 2513 C CA . LYS B 1 125 ? 0.579 25.5 2.828 1 98.75 125 LYS B CA 1
ATOM 2514 C C . LYS B 1 125 ? 1.193 24.141 3.141 1 98.75 125 LYS B C 1
ATOM 2516 O O . LYS B 1 125 ? 0.978 23.172 2.408 1 98.75 125 LYS B O 1
ATOM 2521 N N . LEU B 1 126 ? 1.984 24.078 4.188 1 98.75 126 LEU B N 1
ATOM 2522 C CA . LEU B 1 126 ? 2.516 22.797 4.652 1 98.75 126 LEU B CA 1
ATOM 2523 C C . LEU B 1 126 ? 1.391 21.812 4.922 1 98.75 126 LEU B C 1
ATOM 2525 O O . LEU B 1 126 ? 1.474 20.656 4.52 1 98.75 126 LEU B O 1
ATOM 2529 N N . THR B 1 127 ? 0.372 22.25 5.578 1 98.81 127 THR B N 1
ATOM 2530 C CA . THR B 1 127 ? -0.786 21.422 5.898 1 98.81 127 THR B CA 1
ATOM 2531 C C . THR B 1 127 ? -1.447 20.891 4.629 1 98.81 127 THR B C 1
ATOM 2533 O O . THR B 1 127 ? -1.827 19.719 4.559 1 98.81 127 THR B O 1
ATOM 2536 N N . GLU B 1 128 ? -1.569 21.766 3.688 1 98.62 128 GLU B N 1
ATOM 2537 C CA . GLU B 1 128 ? -2.152 21.391 2.402 1 98.62 128 GLU B CA 1
ATOM 2538 C C . GLU B 1 128 ? -1.325 20.297 1.72 1 98.62 128 GLU B C 1
ATOM 2540 O O . GLU B 1 128 ? -1.872 19.297 1.248 1 98.62 128 GLU B O 1
ATOM 2545 N N . ILE B 1 129 ? -0.035 20.5 1.643 1 98.5 129 ILE B N 1
ATOM 2546 C CA . ILE B 1 129 ? 0.874 19.547 1.003 1 98.5 129 ILE B CA 1
ATOM 2547 C C . ILE B 1 129 ? 0.772 18.188 1.691 1 98.5 129 ILE B C 1
ATOM 2549 O O . ILE B 1 129 ? 0.583 17.172 1.031 1 98.5 129 ILE B O 1
ATOM 2553 N N . ARG B 1 130 ? 0.84 18.219 2.986 1 98.62 130 ARG B N 1
ATOM 2554 C CA . ARG B 1 130 ? 0.825 16.984 3.76 1 98.62 130 ARG B CA 1
ATOM 2555 C C . ARG B 1 130 ? -0.524 16.281 3.645 1 98.62 130 ARG B C 1
ATOM 2557 O O . ARG B 1 130 ? -0.591 15.055 3.623 1 98.62 130 ARG B O 1
ATOM 2564 N N . SER B 1 131 ? -1.604 17.031 3.6 1 98.19 131 SER B N 1
ATOM 2565 C CA . SER B 1 131 ? -2.922 16.438 3.395 1 98.19 131 SER B CA 1
ATOM 2566 C C . SER B 1 131 ? -3.023 15.773 2.027 1 98.19 131 SER B C 1
ATOM 2568 O O . SER B 1 131 ? -3.537 14.656 1.911 1 98.19 131 SER B O 1
ATOM 2570 N N . LEU B 1 132 ? -2.477 16.422 1.041 1 97.44 132 LEU B N 1
ATOM 2571 C CA . LEU B 1 132 ? -2.482 15.867 -0.31 1 97.44 132 LEU B CA 1
ATOM 2572 C C . LEU B 1 132 ? -1.653 14.586 -0.381 1 97.44 132 LEU B C 1
ATOM 2574 O O . LEU B 1 132 ? -1.978 13.672 -1.143 1 97.44 132 LEU B O 1
ATOM 2578 N N . GLU B 1 133 ? -0.662 14.547 0.429 1 97.69 133 GLU B N 1
ATOM 2579 C CA . GLU B 1 133 ? 0.227 13.391 0.449 1 97.69 133 GLU B CA 1
ATOM 2580 C C . GLU B 1 133 ? -0.356 12.258 1.295 1 97.69 133 GLU B C 1
ATOM 2582 O O . GLU B 1 133 ? 0.236 11.18 1.397 1 97.69 133 GLU B O 1
ATOM 2587 N N . GLY B 1 134 ? -1.513 12.492 1.935 1 97.38 134 GLY B N 1
ATOM 2588 C CA . GLY B 1 134 ? -2.252 11.406 2.561 1 97.38 134 GLY B CA 1
ATOM 2589 C C . GLY B 1 134 ? -2.127 11.398 4.074 1 97.38 134 GLY B C 1
ATOM 2590 O O . GLY B 1 134 ? -2.59 10.461 4.734 1 97.38 134 GLY B O 1
ATOM 2591 N N . TYR B 1 135 ? -1.589 12.43 4.711 1 98.44 135 TYR B N 1
ATOM 2592 C CA . TYR B 1 135 ? -1.297 12.406 6.141 1 98.44 135 TYR B CA 1
ATOM 2593 C C . TYR B 1 135 ? -2.486 12.914 6.945 1 98.44 135 TYR B C 1
ATOM 2595 O O . TYR B 1 135 ? -2.455 12.914 8.18 1 98.44 135 TYR B O 1
ATOM 2603 N N . MET B 1 136 ? -3.559 13.352 6.277 1 97.62 136 MET B N 1
ATOM 2604 C CA . MET B 1 136 ? -4.723 13.922 6.949 1 97.62 136 MET B CA 1
ATOM 2605 C C . MET B 1 136 ? -4.301 15.016 7.922 1 97.62 136 MET B C 1
ATOM 2607 O O . MET B 1 136 ? -4.625 14.953 9.109 1 97.62 136 MET B O 1
ATOM 2611 N N . ALA B 1 137 ? -3.699 16.031 7.375 1 98.62 137 ALA B N 1
ATOM 2612 C CA . ALA B 1 137 ? -3.066 17.078 8.164 1 98.62 137 ALA B CA 1
ATOM 2613 C C . ALA B 1 137 ? -4.043 18.219 8.445 1 98.62 137 ALA B C 1
ATOM 2615 O O . ALA B 1 137 ? -4.934 18.5 7.637 1 98.62 137 ALA B O 1
ATOM 2616 N N . GLU B 1 138 ? -3.926 18.812 9.555 1 98.38 138 GLU B N 1
ATOM 2617 C CA . GLU B 1 138 ? -4.645 20 10 1 98.38 138 GLU B CA 1
ATOM 2618 C C . GLU B 1 138 ? -3.75 20.891 10.859 1 98.38 138 GLU B C 1
ATOM 2620 O O . GLU B 1 138 ? -2.713 20.453 11.352 1 98.38 138 GLU B O 1
ATOM 2625 N N . TYR B 1 139 ? -4.113 22.156 10.938 1 98.56 139 TYR B N 1
ATOM 2626 C CA . TYR B 1 139 ? -3.432 23.016 11.906 1 98.56 139 TYR B CA 1
ATOM 2627 C C . TYR B 1 139 ? -4.41 23.969 12.578 1 98.56 139 TYR B C 1
ATOM 2629 O O . TYR B 1 139 ? -5.508 24.203 12.062 1 98.56 139 TYR B O 1
ATOM 2637 N N . SER B 1 140 ? -4.102 24.375 13.758 1 98.44 140 SER B N 1
ATOM 2638 C CA . SER B 1 140 ? -4.844 25.391 14.5 1 98.44 140 SER B CA 1
ATOM 2639 C C . SER B 1 140 ? -3.898 26.391 15.172 1 98.44 140 SER B C 1
ATOM 2641 O O . SER B 1 140 ? -2.736 26.078 15.43 1 98.44 140 SER B O 1
ATOM 2643 N N . LYS B 1 141 ? -4.43 27.562 15.383 1 97.94 141 LYS B N 1
ATOM 2644 C CA . LYS B 1 141 ? -3.666 28.609 16.047 1 97.94 141 LYS B CA 1
ATOM 2645 C C . LYS B 1 141 ? -4.117 28.781 17.5 1 97.94 141 LYS B C 1
ATOM 2647 O O . LYS B 1 141 ? -5.312 28.719 17.797 1 97.94 141 LYS B O 1
ATOM 2652 N N . ASP B 1 142 ? -3.176 28.891 18.422 1 95.5 142 ASP B N 1
ATOM 2653 C CA . ASP B 1 142 ? -3.484 29.25 19.812 1 95.5 142 ASP B CA 1
ATOM 2654 C C . ASP B 1 142 ? -2.459 30.234 20.359 1 95.5 142 ASP B C 1
ATOM 2656 O O . ASP B 1 142 ? -1.721 30.859 19.609 1 95.5 142 ASP B O 1
ATOM 2660 N N . ASP B 1 143 ? -2.482 30.469 21.703 1 94.75 143 ASP B N 1
ATOM 2661 C CA . ASP B 1 143 ? -1.666 31.5 22.328 1 94.75 143 ASP B CA 1
ATOM 2662 C C . ASP B 1 143 ? -0.18 31.172 22.219 1 94.75 143 ASP B C 1
ATOM 2664 O O . ASP B 1 143 ? 0.668 32.062 22.297 1 94.75 143 ASP B O 1
ATOM 2668 N N . ASP B 1 144 ? 0.098 29.938 21.969 1 94 144 ASP B N 1
ATOM 2669 C CA . ASP B 1 144 ? 1.487 29.484 21.969 1 94 144 ASP B CA 1
ATOM 2670 C C . ASP B 1 144 ? 2.008 29.312 20.547 1 94 144 ASP B C 1
ATOM 2672 O O . ASP B 1 144 ? 3.133 28.844 20.344 1 94 144 ASP B O 1
ATOM 2676 N N . GLY B 1 145 ? 1.229 29.688 19.562 1 97.12 145 GLY B N 1
ATOM 2677 C CA . GLY B 1 145 ? 1.608 29.531 18.156 1 97.12 145 GLY B CA 1
ATOM 2678 C C . GLY B 1 145 ? 0.638 28.656 17.375 1 97.12 145 GLY B C 1
ATOM 2679 O O . GLY B 1 145 ? -0.562 28.938 17.344 1 97.12 145 GLY B O 1
ATOM 2680 N N . TYR B 1 146 ? 1.263 27.641 16.719 1 98.69 146 TYR B N 1
ATOM 2681 C CA . TYR B 1 146 ? 0.429 26.766 15.906 1 98.69 146 TYR B CA 1
ATOM 2682 C C . TYR B 1 146 ? 0.568 25.312 16.359 1 98.69 146 TYR B C 1
ATOM 2684 O O . TYR B 1 146 ? 1.659 24.875 16.719 1 98.69 146 TYR B O 1
ATOM 2692 N N . LEU B 1 147 ? -0.531 24.594 16.391 1 98.75 147 LEU B N 1
ATOM 2693 C CA . LEU B 1 147 ? -0.541 23.141 16.516 1 98.75 147 LEU B CA 1
ATOM 2694 C C . LEU B 1 147 ? -0.786 22.484 15.164 1 98.75 147 LEU B C 1
ATOM 2696 O O . LEU B 1 147 ? -1.846 22.656 14.555 1 98.75 147 LEU B O 1
ATOM 2700 N N . PHE B 1 148 ? 0.242 21.891 14.68 1 98.81 148 PHE B N 1
ATOM 2701 C CA . PHE B 1 148 ? 0.196 21.156 13.422 1 98.81 148 PHE B CA 1
ATOM 2702 C C . PHE B 1 148 ? 0.029 19.656 13.68 1 98.81 148 PHE B C 1
ATOM 2704 O O . PHE B 1 148 ? 0.809 19.062 14.422 1 98.81 148 PHE B O 1
ATOM 2711 N N . VAL B 1 149 ? -1.025 19 13.047 1 98.69 149 VAL B N 1
ATOM 2712 C CA . VAL B 1 149 ? -1.355 17.609 13.375 1 98.69 149 VAL B CA 1
ATOM 2713 C C . VAL B 1 149 ? -1.447 16.797 12.086 1 98.69 149 VAL B C 1
ATOM 2715 O O . VAL B 1 149 ? -1.905 17.281 11.055 1 98.69 149 VAL B O 1
ATOM 2718 N N . GLU B 1 150 ? -0.992 15.633 12.133 1 98.69 150 GLU B N 1
ATOM 2719 C CA . GLU B 1 150 ? -1.181 14.586 11.125 1 98.69 150 GLU B CA 1
ATOM 2720 C C . GLU B 1 150 ? -1.913 13.383 11.711 1 98.69 150 GLU B C 1
ATOM 2722 O O . GLU B 1 150 ? -1.33 12.602 12.469 1 98.69 150 GLU B O 1
ATOM 2727 N N . ASN B 1 151 ? -3.074 13.164 11.258 1 98.06 151 ASN B N 1
ATOM 2728 C CA . ASN B 1 151 ? -3.93 12.156 11.867 1 98.06 151 ASN B CA 1
ATOM 2729 C C . ASN B 1 151 ? -3.689 10.773 11.258 1 98.06 151 ASN B C 1
ATOM 2731 O O . ASN B 1 151 ? -4.23 9.781 11.742 1 98.06 151 ASN B O 1
ATOM 2735 N N . HIS B 1 152 ? -2.92 10.742 10.289 1 97.75 152 HIS B N 1
ATOM 2736 C CA . HIS B 1 152 ? -2.619 9.5 9.594 1 97.75 152 HIS B CA 1
ATOM 2737 C C . HIS B 1 152 ? -1.199 9.5 9.039 1 97.75 152 HIS B C 1
ATOM 2739 O O . HIS B 1 152 ? -0.687 10.555 8.641 1 97.75 152 HIS B O 1
ATOM 2745 N N . CYS B 1 153 ? -0.592 8.438 9.117 1 97.94 153 CYS B N 1
ATOM 2746 C CA . CYS B 1 153 ? 0.693 8.242 8.461 1 97.94 153 CYS B CA 1
ATOM 2747 C C . CYS B 1 153 ? 0.571 7.242 7.312 1 97.94 153 CYS B C 1
ATOM 2749 O O . CYS B 1 153 ? 0.471 6.035 7.543 1 97.94 153 CYS B O 1
ATOM 2751 N N . PRO B 1 154 ? 0.653 7.699 6.082 1 97.88 154 PRO B N 1
ATOM 2752 C CA . PRO B 1 154 ? 0.469 6.809 4.938 1 97.88 154 PRO B CA 1
ATOM 2753 C C . PRO B 1 154 ? 1.679 5.914 4.684 1 97.88 154 PRO B C 1
ATOM 2755 O O . PRO B 1 154 ? 1.633 5.035 3.82 1 97.88 154 PRO B O 1
ATOM 2758 N N . ILE B 1 155 ? 2.773 6.086 5.367 1 98.19 155 ILE B N 1
ATOM 2759 C CA . ILE B 1 155 ? 3.955 5.238 5.238 1 98.19 155 ILE B CA 1
ATOM 2760 C C . ILE B 1 155 ? 4.309 4.637 6.594 1 98.19 155 ILE B C 1
ATOM 2762 O O . ILE B 1 155 ? 5.484 4.512 6.941 1 98.19 155 ILE B O 1
ATOM 2766 N N . CYS B 1 156 ? 3.363 4.309 7.406 1 96.94 156 CYS B N 1
ATOM 2767 C CA . CYS B 1 156 ? 3.52 3.949 8.812 1 96.94 156 CYS B CA 1
ATOM 2768 C C . CYS B 1 156 ? 4.348 2.68 8.961 1 96.94 156 CYS B C 1
ATOM 2770 O O . CYS B 1 156 ? 5.172 2.572 9.867 1 96.94 156 CYS B O 1
ATOM 2772 N N . ALA B 1 157 ? 4.098 1.658 8.125 1 97.06 157 ALA B N 1
ATOM 2773 C CA . ALA B 1 157 ? 4.875 0.423 8.211 1 97.06 157 ALA B CA 1
ATOM 2774 C C . ALA B 1 157 ? 6.367 0.697 8.039 1 97.06 157 ALA B C 1
ATOM 2776 O O . ALA B 1 157 ? 7.188 0.189 8.805 1 97.06 157 ALA B O 1
ATOM 2777 N N . ALA B 1 158 ? 6.707 1.474 7.059 1 98 158 ALA B N 1
ATOM 2778 C CA . ALA B 1 158 ? 8.094 1.865 6.832 1 98 158 ALA B CA 1
ATOM 2779 C C . ALA B 1 158 ? 8.641 2.666 8.008 1 98 158 ALA B C 1
ATOM 2781 O O . ALA B 1 158 ? 9.734 2.387 8.508 1 98 158 ALA B O 1
ATOM 2782 N N . ALA B 1 159 ? 7.859 3.672 8.453 1 97.94 159 ALA B N 1
ATOM 2783 C CA . ALA B 1 159 ? 8.273 4.551 9.547 1 97.94 159 ALA B CA 1
ATOM 2784 C C . ALA B 1 159 ? 8.5 3.764 10.828 1 97.94 159 ALA B C 1
ATOM 2786 O O . ALA B 1 159 ? 9.406 4.082 11.609 1 97.94 159 ALA B O 1
ATOM 2787 N N . THR B 1 160 ? 7.695 2.77 11.078 1 97.19 160 THR B N 1
ATOM 2788 C CA . THR B 1 160 ? 7.844 1.919 12.258 1 97.19 160 THR B CA 1
ATOM 2789 C C . THR B 1 160 ? 9.141 1.117 12.188 1 97.19 160 THR B C 1
ATOM 2791 O O . THR B 1 160 ? 9.828 0.946 13.195 1 97.19 160 THR B O 1
ATOM 2794 N N . SER B 1 161 ? 9.484 0.694 11.008 1 97.06 161 SER B N 1
ATOM 2795 C CA . SER B 1 161 ? 10.688 -0.103 10.797 1 97.06 161 SER B CA 1
ATOM 2796 C C . SER B 1 161 ? 11.938 0.772 10.805 1 97.06 161 SER B C 1
ATOM 2798 O O . SER B 1 161 ? 13.023 0.303 11.141 1 97.06 161 SER B O 1
ATOM 2800 N N . CYS B 1 162 ? 11.797 1.943 10.469 1 97.44 162 CYS B N 1
ATOM 2801 C CA . CYS B 1 162 ? 12.906 2.887 10.383 1 97.44 162 CYS B CA 1
ATOM 2802 C C . CYS B 1 162 ? 12.445 4.305 10.695 1 97.44 162 CYS B C 1
ATOM 2804 O O . CYS B 1 162 ? 11.953 5.008 9.805 1 97.44 162 CYS B O 1
ATOM 2806 N N . GLN B 1 163 ? 12.781 4.828 11.82 1 96.12 163 GLN B N 1
ATOM 2807 C CA . GLN B 1 163 ? 12.289 6.121 12.281 1 96.12 163 GLN B CA 1
ATOM 2808 C C . GLN B 1 163 ? 13.055 7.27 11.625 1 96.12 163 GLN B C 1
ATOM 2810 O O . GLN B 1 163 ? 12.688 8.438 11.781 1 96.12 163 GLN B O 1
ATOM 2815 N N . GLY B 1 164 ? 14.039 6.855 10.852 1 96.5 164 GLY B N 1
ATOM 2816 C CA . GLY B 1 164 ? 14.711 7.859 10.039 1 96.5 164 GLY B CA 1
ATOM 2817 C C . GLY B 1 164 ? 13.773 8.602 9.109 1 96.5 164 GLY B C 1
ATOM 2818 O O . GLY B 1 164 ? 14.016 9.758 8.773 1 96.5 164 GLY B O 1
ATOM 2819 N N . PHE B 1 165 ? 12.742 8 8.641 1 97.06 165 PHE B N 1
ATOM 2820 C CA . PHE B 1 165 ? 11.734 8.656 7.824 1 97.06 165 PHE B CA 1
ATOM 2821 C C . PHE B 1 165 ? 11.055 9.781 8.602 1 97.06 165 PHE B C 1
ATOM 2823 O O . PHE B 1 165 ? 10.828 10.867 8.062 1 97.06 165 PHE B O 1
ATOM 2830 N N . CYS B 1 166 ? 10.742 9.5 9.883 1 98.19 166 CYS B N 1
ATOM 2831 C CA . CYS B 1 166 ? 10.07 10.484 10.719 1 98.19 166 CYS B CA 1
ATOM 2832 C C . CYS B 1 166 ? 10.984 11.656 11.031 1 98.19 166 CYS B C 1
ATOM 2834 O O . CYS B 1 166 ? 10.562 12.812 10.984 1 98.19 166 CYS B O 1
ATOM 2836 N N . SER B 1 167 ? 12.234 11.328 11.375 1 97.81 167 SER B N 1
ATOM 2837 C CA . SER B 1 167 ? 13.188 12.398 11.664 1 97.81 167 SER B CA 1
ATOM 2838 C C . SER B 1 167 ? 13.461 13.242 10.422 1 97.81 167 SER B C 1
ATOM 2840 O O . SER B 1 167 ? 13.602 14.469 10.523 1 97.81 167 SER B O 1
ATOM 2842 N N . GLY B 1 168 ? 13.547 12.586 9.266 1 97.94 168 GLY B N 1
ATOM 2843 C CA . GLY B 1 168 ? 13.695 13.312 8.016 1 97.94 168 GLY B CA 1
ATOM 2844 C C . GLY B 1 168 ? 12.555 14.266 7.734 1 97.94 168 GLY B C 1
ATOM 2845 O O . GLY B 1 168 ? 12.773 15.406 7.32 1 97.94 168 GLY B O 1
ATOM 2846 N N . GLU B 1 169 ? 11.344 13.781 7.953 1 97.94 169 GLU B N 1
ATOM 2847 C CA . GLU B 1 169 ? 10.172 14.633 7.766 1 97.94 169 GLU B CA 1
ATOM 2848 C C . GLU B 1 169 ? 10.227 15.852 8.68 1 97.94 169 GLU B C 1
ATOM 2850 O O . GLU B 1 169 ? 9.938 16.969 8.25 1 97.94 169 GLU B O 1
ATOM 2855 N N . LEU B 1 170 ? 10.594 15.648 9.953 1 98.56 170 LEU B N 1
ATOM 2856 C CA . LEU B 1 170 ? 10.719 16.734 10.914 1 98.56 170 LEU B CA 1
ATOM 2857 C C . LEU B 1 170 ? 11.758 17.75 10.453 1 98.56 170 LEU B C 1
ATOM 2859 O O . LEU B 1 170 ? 11.547 18.969 10.555 1 98.56 170 LEU B O 1
ATOM 2863 N N . ASN B 1 171 ? 12.883 17.266 9.961 1 98.5 171 ASN B N 1
ATOM 2864 C CA . ASN B 1 171 ? 13.922 18.141 9.438 1 98.5 171 ASN B CA 1
ATOM 2865 C C . ASN B 1 171 ? 13.422 18.969 8.266 1 98.5 171 ASN B C 1
ATOM 2867 O O . ASN B 1 171 ? 13.773 20.141 8.133 1 98.5 171 ASN B O 1
ATOM 2871 N N . VAL B 1 172 ? 12.641 18.375 7.402 1 98.75 172 VAL B N 1
ATOM 2872 C CA . VAL B 1 172 ? 12.055 19.094 6.277 1 98.75 172 VAL B CA 1
ATOM 2873 C C . VAL B 1 172 ? 11.164 20.219 6.793 1 98.75 172 VAL B C 1
ATOM 2875 O O . VAL B 1 172 ? 11.242 21.359 6.316 1 98.75 172 VAL B O 1
ATOM 2878 N N . PHE B 1 173 ? 10.289 19.922 7.805 1 98.81 173 PHE B N 1
ATOM 2879 C CA . PHE B 1 173 ? 9.414 20.938 8.375 1 98.81 173 PHE B CA 1
ATOM 2880 C C . PHE B 1 173 ? 10.227 22.109 8.914 1 98.81 173 PHE B C 1
ATOM 2882 O O . PHE B 1 173 ? 9.93 23.266 8.609 1 98.81 173 PHE B O 1
ATOM 2889 N N . ARG B 1 174 ? 11.273 21.797 9.656 1 98.5 174 ARG B N 1
ATOM 2890 C CA . ARG B 1 174 ? 12.125 22.812 10.258 1 98.5 174 ARG B CA 1
ATOM 2891 C C . ARG B 1 174 ? 12.797 23.672 9.188 1 98.5 174 ARG B C 1
ATOM 2893 O O . ARG B 1 174 ? 12.875 24.891 9.312 1 98.5 174 ARG B O 1
ATOM 2900 N N . PHE B 1 175 ? 13.203 23.062 8.164 1 98.38 175 PHE B N 1
ATOM 2901 C CA . PHE B 1 175 ? 13.906 23.75 7.086 1 98.38 175 PHE B CA 1
ATOM 2902 C C . PHE B 1 175 ? 12.969 24.703 6.352 1 98.38 175 PHE B C 1
ATOM 2904 O O . PHE B 1 175 ? 13.305 25.859 6.137 1 98.38 175 PHE B O 1
ATOM 2911 N N . VAL B 1 176 ? 11.789 24.219 6.031 1 97.88 176 VAL B N 1
ATOM 2912 C CA . VAL B 1 176 ? 10.945 24.969 5.121 1 97.88 176 VAL B CA 1
ATOM 2913 C C . VAL B 1 176 ? 10.211 26.078 5.891 1 97.88 176 VAL B C 1
ATOM 2915 O O . VAL B 1 176 ? 9.766 27.062 5.305 1 97.88 176 VAL B O 1
ATOM 2918 N N . LEU B 1 177 ? 10.023 25.922 7.223 1 98 177 LEU B N 1
ATOM 2919 C CA . LEU B 1 177 ? 9.344 26.938 8.016 1 98 177 LEU B CA 1
ATOM 2920 C C . LEU B 1 177 ? 10.32 28.031 8.453 1 98 177 LEU B C 1
ATOM 2922 O O . LEU B 1 177 ? 9.898 29.125 8.836 1 98 177 LEU B O 1
ATOM 2926 N N . GLY B 1 178 ? 11.594 27.75 8.43 1 95.5 178 GLY B N 1
ATOM 2927 C CA . GLY B 1 178 ? 12.594 28.812 8.578 1 95.5 178 GLY B CA 1
ATOM 2928 C C . GLY B 1 178 ? 13.383 28.688 9.867 1 95.5 178 GLY B C 1
ATOM 2929 O O . GLY B 1 178 ? 12.93 28.078 10.836 1 95.5 178 GLY B O 1
ATOM 2930 N N . GLU B 1 179 ? 14.508 29.359 9.93 1 94.62 179 GLU B N 1
ATOM 2931 C CA . GLU B 1 179 ? 15.453 29.25 11.039 1 94.62 179 GLU B CA 1
ATOM 2932 C C . GLU B 1 179 ? 14.922 29.953 12.289 1 94.62 179 GLU B C 1
ATOM 2934 O O . GLU B 1 179 ? 15.328 29.625 13.406 1 94.62 179 GLU B O 1
ATOM 2939 N N . ASN B 1 180 ? 14.062 30.844 12.172 1 96.5 180 ASN B N 1
ATOM 2940 C CA . ASN B 1 180 ? 13.531 31.594 13.297 1 96.5 180 ASN B CA 1
ATOM 2941 C C . ASN B 1 180 ? 12.273 30.938 13.875 1 96.5 180 ASN B C 1
ATOM 2943 O O . ASN B 1 180 ? 11.555 31.562 14.664 1 96.5 180 ASN B O 1
ATOM 2947 N N . VAL B 1 181 ? 11.992 29.797 13.398 1 98.12 181 VAL B N 1
ATOM 2948 C CA . VAL B 1 181 ? 10.797 29.078 13.82 1 98.12 181 VAL B CA 1
ATOM 2949 C C . VAL B 1 181 ? 11.195 27.781 14.539 1 98.12 181 VAL B C 1
ATOM 2951 O O . VAL B 1 181 ? 12.086 27.062 14.086 1 98.12 181 VAL B O 1
ATOM 2954 N N . ASP B 1 182 ? 10.609 27.547 15.664 1 98.25 182 ASP B N 1
ATOM 2955 C CA . ASP B 1 182 ? 10.766 26.281 16.375 1 98.25 182 ASP B CA 1
ATOM 2956 C C . ASP B 1 182 ? 9.68 25.281 15.969 1 98.25 182 ASP B C 1
ATOM 2958 O O . ASP B 1 182 ? 8.5 25.641 15.891 1 98.25 182 ASP B O 1
ATOM 2962 N N . VAL B 1 183 ? 10.07 24.078 15.688 1 98.69 183 VAL B N 1
ATOM 2963 C CA . VAL B 1 183 ? 9.164 22.984 15.406 1 98.69 183 VAL B CA 1
ATOM 2964 C C . VAL B 1 183 ? 9.469 21.812 16.328 1 98.69 183 VAL B C 1
ATOM 2966 O O . VAL B 1 183 ? 10.539 21.203 16.234 1 98.69 183 VAL B O 1
ATOM 2969 N N . ASN B 1 184 ? 8.547 21.469 17.203 1 98.56 184 ASN B N 1
ATOM 2970 C CA . ASN B 1 184 ? 8.758 20.406 18.172 1 98.56 184 ASN B CA 1
ATOM 2971 C C . ASN B 1 184 ? 7.664 19.344 18.094 1 98.56 184 ASN B C 1
ATOM 2973 O O . ASN B 1 184 ? 6.477 19.672 18.125 1 98.56 184 ASN B O 1
ATOM 2977 N N . ARG B 1 185 ? 8.102 18.078 17.953 1 98.62 185 ARG B N 1
ATOM 2978 C CA . ARG B 1 185 ? 7.129 16.984 17.938 1 98.62 185 ARG B CA 1
ATOM 2979 C C . ARG B 1 185 ? 6.543 16.75 19.312 1 98.62 185 ARG B C 1
ATOM 2981 O O . ARG B 1 185 ? 7.277 16.656 20.297 1 98.62 185 ARG B O 1
ATOM 2988 N N . LEU B 1 186 ? 5.262 16.656 19.375 1 98.38 186 LEU B N 1
ATOM 2989 C CA . LEU B 1 186 ? 4.574 16.453 20.641 1 98.38 186 LEU B CA 1
ATOM 2990 C C . LEU B 1 186 ? 4.062 15.023 20.766 1 98.38 186 LEU B C 1
ATOM 2992 O O . LEU B 1 186 ? 4.113 14.43 21.844 1 98.38 186 LEU B O 1
ATOM 2996 N N . ASP B 1 187 ? 3.512 14.516 19.734 1 98.25 187 ASP B N 1
ATOM 2997 C CA . ASP B 1 187 ? 2.992 13.156 19.641 1 98.25 187 ASP B CA 1
ATOM 2998 C C . ASP B 1 187 ? 3.611 12.414 18.453 1 98.25 187 ASP B C 1
ATOM 3000 O O . ASP B 1 187 ? 3.984 13.031 17.453 1 98.25 187 A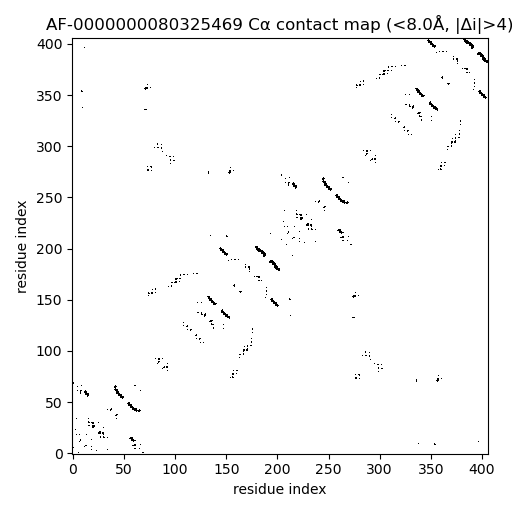SP B O 1
ATOM 3004 N N . HIS B 1 188 ? 3.725 11.148 18.562 1 98.44 188 HIS B N 1
ATOM 3005 C CA . HIS B 1 188 ? 4.426 10.328 17.578 1 98.44 188 HIS B CA 1
ATOM 3006 C C . HIS B 1 188 ? 3.746 8.977 17.406 1 98.44 188 HIS B C 1
ATOM 3008 O O . HIS B 1 188 ? 3.82 8.117 18.281 1 98.44 188 HIS B O 1
ATOM 3014 N N . ILE B 1 189 ? 3.197 8.758 16.297 1 96.75 189 ILE B N 1
ATOM 3015 C CA . ILE B 1 189 ? 2.42 7.555 16.031 1 96.75 189 ILE B CA 1
ATOM 3016 C C . ILE B 1 189 ? 3.283 6.32 16.266 1 96.75 189 ILE B C 1
ATOM 3018 O O . ILE B 1 189 ? 2.863 5.387 16.953 1 96.75 189 ILE B O 1
ATOM 3022 N N . VAL B 1 190 ? 4.516 6.324 15.758 1 97 190 VAL B N 1
ATOM 3023 C CA . VAL B 1 190 ? 5.363 5.141 15.812 1 97 190 VAL B CA 1
ATOM 3024 C C . VAL B 1 190 ? 5.781 4.871 17.266 1 97 190 VAL B C 1
ATOM 3026 O O . VAL B 1 190 ? 6.309 3.801 17.562 1 97 190 VAL B O 1
ATOM 3029 N N . SER B 1 191 ? 5.5 5.766 18.109 1 96.5 191 SER B N 1
ATOM 3030 C CA . SER B 1 191 ? 5.777 5.586 19.531 1 96.5 191 SER B CA 1
ATOM 3031 C C . SER B 1 191 ? 4.512 5.203 20.297 1 96.5 191 SER B C 1
ATOM 3033 O O . SER B 1 191 ? 4.516 5.16 21.531 1 96.5 191 SER B O 1
ATOM 3035 N N . GLY B 1 192 ? 3.428 5.012 19.641 1 93.31 192 GLY B N 1
ATOM 3036 C CA . GLY B 1 192 ? 2.223 4.496 20.266 1 93.31 192 GLY B CA 1
ATOM 3037 C C . GLY B 1 192 ? 1.106 5.523 20.344 1 93.31 192 GLY B C 1
ATOM 3038 O O . GLY B 1 192 ? -0.009 5.203 20.75 1 93.31 192 GLY B O 1
ATOM 3039 N N . ASP B 1 193 ? 1.34 6.723 19.891 1 95.5 193 ASP B N 1
ATOM 3040 C CA . ASP B 1 193 ? 0.316 7.762 19.938 1 95.5 193 ASP B CA 1
ATOM 3041 C C . ASP B 1 193 ? -0.681 7.598 18.797 1 95.5 193 ASP B C 1
ATOM 3043 O O . ASP B 1 193 ? -0.385 6.941 17.797 1 95.5 193 ASP B O 1
ATOM 3047 N N . ARG B 1 194 ? -1.848 8.219 18.906 1 92.31 194 ARG B N 1
ATOM 3048 C CA . ARG B 1 194 ? -2.908 8.094 17.922 1 92.31 194 ARG B CA 1
ATOM 3049 C C . ARG B 1 194 ? -2.576 8.891 16.656 1 92.31 194 ARG B C 1
ATOM 3051 O O . ARG B 1 194 ? -3.076 8.586 15.578 1 92.31 194 ARG B O 1
ATOM 3058 N N . ARG B 1 195 ? -1.757 9.953 16.828 1 97.25 195 ARG B N 1
ATOM 3059 C CA . ARG B 1 195 ? -1.407 10.883 15.766 1 97.25 195 ARG B CA 1
ATOM 3060 C C . ARG B 1 195 ? 0.001 11.438 15.961 1 97.25 195 ARG B C 1
ATOM 3062 O O . ARG B 1 195 ? 0.632 11.195 16.984 1 97.25 195 ARG B O 1
ATOM 3069 N N . CYS B 1 196 ? 0.496 12.07 14.906 1 98.62 196 CYS B N 1
ATOM 3070 C CA . CYS B 1 196 ? 1.659 12.938 15.078 1 98.62 196 CYS B CA 1
ATOM 3071 C C . CYS B 1 196 ? 1.24 14.398 15.203 1 98.62 196 CYS B C 1
ATOM 3073 O O . CYS B 1 196 ? 0.325 14.844 14.516 1 98.62 196 CYS B O 1
ATOM 3075 N N . SER B 1 197 ? 1.867 15.055 16.109 1 98.69 197 SER B N 1
ATOM 3076 C CA . SER B 1 197 ? 1.587 16.484 16.297 1 98.69 197 SER B CA 1
ATOM 3077 C C . SER B 1 197 ? 2.865 17.266 16.547 1 98.69 197 SER B C 1
ATOM 3079 O O . SER B 1 197 ? 3.859 16.703 17.016 1 98.69 197 SER B O 1
ATOM 3081 N N . TYR B 1 198 ? 2.809 18.516 16.219 1 98.81 198 TYR B N 1
ATOM 3082 C CA . TYR B 1 198 ? 3.963 19.391 16.297 1 98.81 198 TYR B CA 1
ATOM 3083 C C . TYR B 1 198 ? 3.557 20.781 16.797 1 98.81 198 TYR B C 1
ATOM 3085 O O . TYR B 1 198 ? 2.531 21.312 16.375 1 98.81 198 TYR B O 1
ATOM 3093 N N . ARG B 1 199 ? 4.359 21.297 17.734 1 98.81 199 ARG B N 1
ATOM 3094 C CA . ARG B 1 199 ? 4.258 22.703 18.125 1 98.81 199 ARG B CA 1
ATOM 3095 C C . ARG B 1 199 ? 5.156 23.578 17.266 1 98.81 199 ARG B C 1
ATOM 3097 O O . ARG B 1 199 ? 6.352 23.297 17.125 1 98.81 199 ARG B O 1
ATOM 3104 N N . ILE B 1 200 ? 4.555 24.562 16.641 1 98.75 200 ILE B N 1
ATOM 3105 C CA . ILE B 1 200 ? 5.273 25.469 15.766 1 98.75 200 ILE B CA 1
ATOM 3106 C C . ILE B 1 200 ? 5.156 26.906 16.297 1 98.75 200 ILE B C 1
ATOM 3108 O O . ILE B 1 200 ? 4.047 27.422 16.469 1 98.75 200 ILE B O 1
ATOM 3112 N N . ASN B 1 201 ? 6.219 27.516 16.578 1 97.5 201 ASN B N 1
ATOM 3113 C CA . ASN B 1 201 ? 6.207 28.891 17.062 1 97.5 201 ASN B CA 1
ATOM 3114 C C . ASN B 1 201 ? 7.512 29.609 16.719 1 97.5 201 ASN B C 1
ATOM 3116 O O . ASN B 1 201 ? 8.523 28.969 16.422 1 97.5 201 ASN B O 1
ATOM 3120 N N . TYR B 1 202 ? 7.387 30.938 16.719 1 94.12 202 TYR B N 1
ATOM 3121 C CA . TYR B 1 202 ? 8.602 31.719 16.531 1 94.12 202 TYR B CA 1
ATOM 3122 C C . TYR B 1 202 ? 9.562 31.516 17.703 1 94.12 202 TYR B C 1
ATOM 3124 O O . TYR B 1 202 ? 9.141 31.266 18.828 1 94.12 202 TYR B O 1
ATOM 3132 N N . LYS B 1 203 ? 10.742 31.562 17.312 1 92.56 203 LYS B N 1
ATOM 3133 C CA . LYS B 1 203 ? 11.758 31.516 18.359 1 92.56 203 LYS B CA 1
ATOM 3134 C C . LYS B 1 203 ? 11.742 32.781 19.188 1 92.56 203 LYS B C 1
ATOM 3136 O O . LYS B 1 203 ? 11.406 33.875 18.688 1 92.56 203 LYS B O 1
#